Protein AF-A0AA41VDV0-F1 (afdb_monomer)

Radius of gyration: 33.8 Å; Cα contacts (8 Å, |Δi|>4): 1213; chains: 1; bounding box: 78×90×88 Å

Mean predicted aligned error: 12.03 Å

Solvent-accessible surface area (backbone atoms only — not comparable to full-atom values): 34209 Å² total; per-residue (Å²): 82,29,64,46,79,56,91,78,34,40,35,40,33,30,61,43,65,44,91,83,81,66,42,25,29,33,27,35,31,39,17,76,61,88,71,64,50,73,50,80,76,49,69,27,45,82,66,104,55,57,32,36,48,45,37,64,48,78,58,94,96,38,51,35,37,29,43,19,28,38,90,76,36,27,33,45,36,28,33,57,78,45,81,85,50,38,60,43,83,72,43,76,62,41,88,40,40,32,36,44,44,46,76,45,82,55,95,89,28,25,36,39,40,30,23,33,75,43,74,72,80,94,59,62,44,70,43,34,39,46,28,37,22,89,38,93,78,39,78,69,42,77,34,71,58,56,66,53,76,75,93,48,103,80,66,55,44,62,38,54,8,43,56,65,41,78,56,98,92,37,45,34,40,33,25,14,36,34,53,90,44,84,37,45,30,64,45,34,26,41,48,79,40,84,61,72,72,48,78,42,66,45,83,45,86,81,80,76,77,80,58,66,43,30,42,30,27,65,54,27,54,18,25,28,37,39,22,62,47,77,70,82,79,83,48,73,50,74,51,68,52,50,29,42,62,61,95,59,46,70,59,50,29,43,51,54,9,53,50,27,44,53,49,29,53,52,51,52,52,49,51,29,34,46,74,58,85,38,72,78,71,76,79,77,80,80,81,81,86,72,78,93,76,88,88,79,92,81,82,87,85,74,88,58,66,67,54,56,56,49,50,53,51,52,53,50,53,43,53,50,48,56,52,51,35,69,73,38,45,72,90,40,74,70,21,41,52,52,52,50,50,53,50,51,50,36,50,54,32,39,54,47,11,46,30,42,64,70,41,70,86,26,31,64,58,65,60,69,53,94,79,35,81,72,57,26,31,37,36,31,52,47,37,52,95,46,48,68,43,39,41,51,45,43,40,56,51,32,45,23,46,37,44,58,33,37,41,37,38,38,28,45,75,76,80,81,60,80,86,74,50,65,54,56,37,60,72,46,80,46,78,47,98,56,77,49,74,66,60,78,47,54,78,57,89,83,62,82,45,60,40,29,36,33,34,37,44,41,60,47,63,46,35,39,49,52,38,51,42,50,45,54,25,72,77,41,54,91,21,43,20,20,56,43,52,22,20,58,53,68,89,76,53,30,59,35,56,45,74,55,14,59,76,67,51,27,30,52,37,46,41,40,58,42,19,37,34,28,45,64,65,49,16,51,55,57,69,31,77,88,29,46,69,55,52,54,51,21,60,74,67,70,47,54,53,42,57,50,50,43,52,54,40,51,66,69,48,90,68,81,73,41,57,44,69,37,57,65,89,55,77,45,67,47,45,80,81,43,102,69,52,92,58,74,53,53,69,64,43,45,49,52,44,19,54,47,47,48,53,46,33,72,76,70,44,80,63,60,88,55,62,41,61,59,66,73,54,93,84,55,47,39,98

InterPro domains:
  IPR004263 Exostosin-like [PTHR48261] (4-621)
  IPR015338 Glycosyl transferase 64 domain [PF09258] (376-606)
  IPR023296 Glycosyl hydrolase, five-bladed beta-propeller domain superfamily [G3DSA:2.115.10.20] (3-180)
  IPR023296 Glycosyl hydrolase, five-bladed beta-propeller domain superfamily [SSF75005] (6-205)
  IPR029044 Nucleotide-diphospho-sugar transferases [G3DSA:3.90.550.10] (372-617)
  IPR029044 Nucleotide-diphospho-sugar transferases [SSF53448] (375-605)
  IPR056442 Glucosamine inositolphosphorylceramide transferase 1, N-terminal [PF24793] (5-243)

pLDDT: mean 84.36, std 15.24, range [28.27, 98.62]

Foldseek 3Di:
DAWDDDPQKIKDWFWDADPPPRATFIWIWMDNPQPQDTHTDGTQGDDPGHWGQWEWDDDPNWIKIFTQPLVQQFTWIWTDPDPPRYIDTDDGQGNGNWDNWEWDQDPQKIKIKTWDWDDDDPPTAIWIWIWIANDPSDPTHTAPCPRDDAPDPPAAHKGFQEYWDADPNWIKTKIAGPRPHGQQEIWIWTWPDDDSHDTHIDTDDPPDDQQLLALLEQQRGGKRHKYKDDPVPNDIDIDIHHHSDDVCLLVVLLVLLVVLVVVLVVLVLLLCLQVPVDQLCPDPPDDDPDDDDDDDPDDPPDPPPVSVVVVVVSVVVNVVSVVSNVVQPCPDPVNVVVNVVSVVSSVVSNVSSCCSNPNPFAPSDQDDDPNHDAAEEEEEEDEDQLVVLQQVVQQQVLSHNRHAEYEYEYADDDDDDPVSHPHSHHYHYDYDPHRAPLSSLAQDPPGPGQKYWAAYSQKDATNVLVSVQVNVCVVPVLAKGFAFFWAFDDVVTFTGGPVVQVVVQWGLFDQSNGTMHGNCLQNCLCPDPLNVVVRVLCRVLVDCSRVSSSLSQLLPPPDDARYHHFHGPDMGRNVVVPPDDPCPPVVVRRVSNRVSQNVSCVSRNDSNVRIDGFPPDPVSRRD

Structure (mmCIF, N/CA/C/O backbone):
data_AF-A0AA41VDV0-F1
#
_entry.id   AF-A0AA41VDV0-F1
#
loop_
_atom_site.group_PDB
_atom_site.id
_atom_site.type_symbol
_atom_site.label_atom_id
_atom_site.label_alt_id
_atom_site.label_comp_id
_atom_site.label_asym_id
_atom_site.label_entity_id
_atom_site.label_seq_id
_atom_site.pdbx_PDB_ins_code
_atom_site.Cartn_x
_atom_site.Cartn_y
_atom_site.Cartn_z
_atom_site.occupancy
_atom_site.B_iso_or_equiv
_atom_site.auth_seq_id
_atom_site.auth_comp_id
_atom_site.auth_asym_id
_atom_site.auth_atom_id
_atom_site.pdbx_PDB_model_num
ATOM 1 N N . MET A 1 1 ? -14.778 -1.179 14.480 1.00 58.22 1 MET A N 1
ATOM 2 C CA . MET A 1 1 ? -15.019 -2.406 13.691 1.00 58.22 1 MET A CA 1
ATOM 3 C C . MET A 1 1 ? -14.730 -3.578 14.596 1.00 58.22 1 MET A C 1
ATOM 5 O O . MET A 1 1 ? -13.817 -3.454 15.386 1.00 58.22 1 MET A O 1
ATOM 9 N N . LEU A 1 2 ? -15.452 -4.682 14.523 1.00 65.00 2 LEU A N 1
ATOM 10 C CA . LEU A 1 2 ? -15.206 -5.796 15.426 1.00 65.00 2 LEU A CA 1
ATOM 11 C C . LEU A 1 2 ? -15.478 -7.114 14.734 1.00 65.00 2 LEU A C 1
ATOM 13 O O . LEU A 1 2 ? -16.498 -7.259 14.063 1.00 65.00 2 LEU A O 1
ATOM 17 N N . GLU A 1 3 ? -14.580 -8.061 14.931 1.00 67.56 3 GLU A N 1
ATOM 18 C CA . GLU A 1 3 ? -14.690 -9.383 14.364 1.00 67.56 3 GLU A CA 1
ATOM 19 C C . GLU A 1 3 ? -15.423 -10.338 15.313 1.00 67.56 3 GLU A C 1
ATOM 21 O O . GLU A 1 3 ? -15.517 -10.123 16.527 1.00 67.56 3 GLU A O 1
ATOM 26 N N . ILE A 1 4 ? -15.941 -11.427 14.765 1.00 70.81 4 ILE A N 1
ATOM 27 C CA . ILE A 1 4 ? -16.216 -12.671 15.479 1.00 70.81 4 ILE A CA 1
ATOM 28 C C . ILE A 1 4 ? -15.804 -13.813 14.567 1.00 70.81 4 ILE A C 1
ATOM 30 O O . ILE A 1 4 ? -16.247 -13.883 13.418 1.00 70.81 4 ILE A O 1
ATOM 34 N N . LEU A 1 5 ? -15.025 -14.742 15.114 1.00 70.50 5 LEU A N 1
ATOM 35 C CA . LEU A 1 5 ? -14.811 -16.043 14.503 1.00 70.50 5 LEU A CA 1
ATOM 36 C C . LEU A 1 5 ? -15.979 -16.984 14.840 1.00 70.50 5 LEU A C 1
ATOM 38 O O . LEU A 1 5 ? -16.228 -17.299 16.005 1.00 70.50 5 LEU A O 1
ATOM 42 N N . GLN A 1 6 ? -16.688 -17.457 13.815 1.00 72.81 6 GLN A N 1
ATOM 43 C CA . GLN A 1 6 ? -17.609 -18.589 13.929 1.00 72.81 6 GLN A CA 1
ATOM 44 C C . GLN A 1 6 ? -17.156 -19.720 13.010 1.00 72.81 6 GLN A C 1
ATOM 46 O O . GLN A 1 6 ? -17.267 -19.636 11.784 1.00 72.81 6 GLN A O 1
ATOM 51 N N . GLY A 1 7 ? -16.637 -20.796 13.604 1.00 77.06 7 GLY A N 1
ATOM 52 C CA . GLY A 1 7 ? -15.986 -21.860 12.845 1.00 77.06 7 GLY A CA 1
ATOM 53 C C . GLY A 1 7 ? -14.775 -21.308 12.089 1.00 77.06 7 GLY A C 1
ATOM 54 O O . GLY A 1 7 ? -13.860 -20.783 12.710 1.00 77.06 7 GLY A O 1
ATOM 55 N N . ASN A 1 8 ? -14.801 -21.389 10.755 1.00 81.12 8 ASN A N 1
ATOM 56 C CA . ASN A 1 8 ? -13.746 -20.860 9.877 1.00 81.12 8 ASN A CA 1
ATOM 57 C C . ASN A 1 8 ? -14.133 -19.539 9.179 1.00 81.12 8 ASN A C 1
ATOM 59 O O . ASN A 1 8 ? -13.432 -19.113 8.264 1.00 81.12 8 ASN A O 1
ATOM 63 N N . ILE A 1 9 ? -15.259 -18.921 9.557 1.00 89.31 9 ILE A N 1
ATOM 64 C CA . ILE A 1 9 ? -15.754 -17.681 8.947 1.00 89.31 9 ILE A CA 1
ATOM 65 C C . ILE A 1 9 ? -15.537 -16.525 9.920 1.00 89.31 9 ILE A C 1
ATOM 67 O O . ILE A 1 9 ? -15.918 -16.607 11.090 1.00 89.31 9 ILE A O 1
ATOM 71 N N . LEU A 1 10 ? -14.956 -15.442 9.415 1.00 90.56 10 LEU A N 1
ATOM 72 C CA . LEU A 1 10 ? -14.826 -14.180 10.133 1.00 90.56 10 LEU A CA 1
ATOM 73 C C . LEU A 1 10 ? -16.004 -13.282 9.771 1.00 90.56 10 LEU A C 1
ATOM 75 O O . LEU A 1 10 ? -16.300 -13.104 8.592 1.00 90.56 10 LEU A O 1
ATOM 79 N N . TYR A 1 11 ? -16.655 -12.696 10.768 1.00 93.44 11 TYR A N 1
ATOM 80 C CA . TYR A 1 11 ? -17.684 -11.675 10.579 1.00 93.44 11 TYR A CA 1
ATOM 81 C C . TYR A 1 11 ? -17.195 -10.356 11.147 1.00 93.44 11 TYR A C 1
ATOM 83 O O . TYR A 1 11 ? -16.886 -10.310 12.330 1.00 93.44 11 TYR A O 1
ATOM 91 N N . MET A 1 12 ? -17.168 -9.294 10.347 1.00 93.81 12 MET A N 1
ATOM 92 C CA . MET A 1 12 ? -16.776 -7.955 10.776 1.00 93.81 12 MET A CA 1
ATOM 93 C C . MET A 1 12 ? -17.999 -7.050 10.853 1.00 93.81 12 MET A C 1
ATOM 95 O O . MET A 1 12 ? -18.610 -6.741 9.832 1.00 93.81 12 MET A O 1
ATOM 99 N N . PHE A 1 13 ? -18.321 -6.589 12.057 1.00 95.06 13 PHE A N 1
ATOM 100 C CA . PHE A 1 13 ? -19.330 -5.568 12.307 1.00 95.06 13 PHE A CA 1
ATOM 101 C C . PHE A 1 13 ? -18.679 -4.191 12.341 1.00 95.06 13 PHE A C 1
ATOM 103 O O . PHE A 1 13 ? -17.674 -3.977 13.024 1.00 95.06 13 PHE A O 1
ATOM 110 N N . TYR A 1 14 ? -19.240 -3.227 11.629 1.00 94.31 14 TYR A N 1
ATOM 111 C CA . TYR A 1 14 ? -18.652 -1.897 11.534 1.00 94.31 14 TYR A CA 1
ATOM 112 C C . TYR A 1 14 ? -19.716 -0.816 11.357 1.00 94.31 14 TYR A C 1
ATOM 114 O O . TYR A 1 14 ? -20.833 -1.084 10.925 1.00 94.31 14 TYR A O 1
ATOM 122 N N . GLU A 1 15 ? -19.366 0.412 11.737 1.00 93.38 15 GLU A N 1
ATOM 123 C CA . GLU A 1 15 ? -20.221 1.575 11.513 1.00 93.38 15 GLU A CA 1
ATOM 124 C C . GLU A 1 15 ? -20.212 1.925 10.025 1.00 93.38 15 GLU A C 1
ATOM 126 O O . GLU A 1 15 ? -19.152 2.136 9.433 1.00 93.38 15 GLU A O 1
ATOM 131 N N . THR A 1 16 ? -21.394 2.021 9.431 1.00 91.81 16 THR A N 1
ATOM 132 C CA . THR A 1 16 ? -21.589 2.623 8.117 1.00 91.81 16 THR A CA 1
ATOM 133 C C . THR A 1 16 ? -22.379 3.909 8.276 1.00 91.81 16 THR A C 1
ATOM 135 O O . THR A 1 16 ? -23.365 3.951 9.006 1.00 91.81 16 THR A O 1
ATOM 138 N N . LYS A 1 17 ? -21.941 4.977 7.610 1.00 88.38 17 LYS A N 1
ATOM 139 C CA . LYS A 1 17 ? -22.547 6.299 7.753 1.00 88.38 17 LYS A CA 1
ATOM 140 C C . LYS A 1 17 ? -23.283 6.699 6.486 1.00 88.38 17 LYS A C 1
ATOM 142 O O . LYS A 1 17 ? -22.690 6.768 5.409 1.00 88.38 17 LYS A O 1
ATOM 147 N N . ASN A 1 18 ? -24.559 7.037 6.621 1.00 85.62 18 ASN A N 1
ATOM 148 C CA . ASN A 1 18 ? -25.343 7.576 5.522 1.00 85.62 18 ASN A CA 1
ATOM 149 C C . ASN A 1 18 ? -24.790 8.952 5.106 1.00 85.62 18 ASN A C 1
ATOM 151 O O . ASN A 1 18 ? -24.657 9.860 5.928 1.00 85.62 18 ASN A O 1
ATOM 155 N N . SER A 1 19 ? -24.474 9.126 3.821 1.00 78.62 19 SER A N 1
ATOM 156 C CA . SER A 1 19 ? -23.853 10.357 3.310 1.00 78.62 19 SER A CA 1
ATOM 157 C C . SER A 1 19 ? -24.776 11.581 3.340 1.00 78.62 19 SER A C 1
ATOM 159 O O . SER A 1 19 ? -24.283 12.708 3.306 1.00 78.62 19 SER A O 1
ATOM 161 N N . ILE A 1 20 ? -26.095 11.373 3.410 1.00 80.25 20 ILE A N 1
ATOM 162 C CA . ILE A 1 20 ? -27.112 12.429 3.412 1.00 80.25 20 ILE A CA 1
ATOM 163 C C . ILE A 1 20 ? -27.518 12.770 4.846 1.00 80.25 20 ILE A C 1
ATOM 165 O O . ILE A 1 20 ? -27.454 13.930 5.244 1.00 80.25 20 ILE A O 1
ATOM 169 N N . THR A 1 21 ? -27.941 11.772 5.628 1.00 84.94 21 THR A N 1
ATOM 170 C CA . THR A 1 21 ? -28.454 12.003 6.990 1.00 84.94 21 THR A CA 1
ATOM 171 C C . THR A 1 21 ? -27.346 12.116 8.032 1.00 84.94 21 THR A C 1
ATOM 173 O O . THR A 1 21 ? -27.594 12.619 9.124 1.00 84.94 21 THR A O 1
ATOM 176 N N . LEU A 1 22 ? -26.127 11.662 7.709 1.00 85.12 22 LEU A N 1
ATOM 177 C CA . LEU A 1 22 ? -24.999 11.533 8.637 1.00 85.12 22 LEU A CA 1
ATOM 178 C C . LEU A 1 22 ? -25.280 10.607 9.834 1.00 85.12 22 LEU A C 1
ATOM 180 O O . LEU A 1 22 ? -24.505 10.604 10.793 1.00 85.12 22 LEU A O 1
ATOM 184 N N . GLN A 1 23 ? -26.346 9.809 9.779 1.00 88.50 23 GLN A N 1
ATOM 185 C CA . GLN A 1 23 ? -26.611 8.761 10.758 1.00 88.50 23 GLN A CA 1
ATOM 186 C C . GLN A 1 23 ? -25.665 7.577 10.527 1.00 88.50 23 GLN A C 1
ATOM 188 O O . GLN A 1 23 ? -25.322 7.275 9.383 1.00 88.50 23 GLN A O 1
ATOM 193 N N . GLY A 1 24 ? -25.213 6.970 11.622 1.00 92.50 24 GLY A N 1
ATOM 194 C CA . GLY A 1 24 ? -24.400 5.760 11.626 1.00 92.50 24 GLY A CA 1
ATOM 195 C C . GLY A 1 24 ? -25.275 4.567 11.979 1.00 92.50 24 GLY A C 1
ATOM 196 O O . GLY A 1 24 ? -26.033 4.652 12.944 1.00 92.50 24 GLY A O 1
ATOM 197 N N . ASP A 1 25 ? -25.148 3.495 11.208 1.00 95.25 25 ASP A N 1
ATOM 198 C CA . ASP A 1 25 ? -25.825 2.215 11.406 1.00 95.25 25 ASP A CA 1
ATOM 199 C C . ASP A 1 25 ? -24.763 1.104 11.486 1.00 95.25 25 ASP A C 1
ATOM 201 O O . ASP A 1 25 ? -23.611 1.300 11.082 1.00 95.25 25 ASP A O 1
ATOM 205 N N . ILE A 1 26 ? -25.112 -0.081 11.995 1.00 96.50 26 ILE A N 1
ATOM 206 C CA . ILE A 1 26 ? -24.156 -1.196 12.086 1.00 96.50 26 ILE A CA 1
ATOM 207 C C . ILE A 1 26 ? -24.323 -2.117 10.880 1.00 96.50 26 ILE A C 1
ATOM 209 O O . ILE A 1 26 ? -25.336 -2.802 10.750 1.00 96.50 26 ILE A O 1
ATOM 213 N N . ALA A 1 27 ? -23.308 -2.172 10.022 1.00 96.25 27 ALA A N 1
ATOM 214 C CA . ALA A 1 27 ? -23.208 -3.107 8.906 1.00 96.25 27 ALA A CA 1
ATOM 215 C C . ALA A 1 27 ? -22.369 -4.338 9.268 1.00 96.25 27 ALA A C 1
ATOM 217 O O . ALA A 1 27 ? -21.628 -4.332 10.256 1.00 96.25 27 ALA A O 1
ATOM 218 N N . VAL A 1 28 ? -22.479 -5.392 8.456 1.00 96.50 28 VAL A N 1
ATOM 219 C CA . VAL A 1 28 ? -21.678 -6.611 8.600 1.00 96.50 28 VAL A CA 1
ATOM 220 C C . VAL A 1 28 ? -21.136 -7.122 7.265 1.00 96.50 28 VAL A C 1
ATOM 222 O O . VAL A 1 28 ? -21.854 -7.199 6.265 1.00 96.50 28 VAL A O 1
ATOM 225 N N . ALA A 1 29 ? -19.865 -7.519 7.284 1.00 94.81 29 ALA A N 1
ATOM 226 C CA . ALA A 1 29 ? -19.186 -8.240 6.214 1.00 94.81 29 ALA A CA 1
ATOM 227 C C . ALA A 1 29 ? -18.704 -9.607 6.714 1.00 94.81 29 ALA A C 1
ATOM 229 O O . ALA A 1 29 ? -18.475 -9.781 7.911 1.00 94.81 29 ALA A O 1
ATOM 230 N N . LYS A 1 30 ? -18.509 -10.570 5.810 1.00 94.19 30 LYS A N 1
ATOM 231 C CA . LYS A 1 30 ? -17.893 -11.867 6.134 1.00 94.19 30 LYS A CA 1
ATOM 232 C C . LYS A 1 30 ? -16.649 -12.138 5.293 1.00 94.19 30 LYS A C 1
ATOM 234 O O . LYS A 1 30 ? -16.592 -11.739 4.133 1.00 94.19 30 LYS A O 1
ATOM 239 N N . SER A 1 31 ? -15.703 -12.882 5.850 1.00 90.81 31 SER A N 1
ATOM 240 C CA . SER A 1 31 ? -14.528 -13.405 5.156 1.00 90.81 31 SER A CA 1
ATOM 241 C C . SER A 1 31 ? -14.402 -14.911 5.384 1.00 90.81 31 SER A C 1
ATOM 243 O O . SER A 1 31 ? -14.602 -15.406 6.495 1.00 90.81 31 SER A O 1
ATOM 245 N N . ILE A 1 32 ? -14.072 -15.640 4.316 1.00 90.38 32 ILE A N 1
ATOM 246 C CA . ILE A 1 32 ? -13.879 -17.102 4.315 1.00 90.38 32 ILE A CA 1
ATOM 247 C C . ILE A 1 32 ? -12.421 -17.510 4.054 1.00 90.38 32 ILE A C 1
ATOM 249 O O . ILE A 1 32 ? -12.110 -18.695 3.974 1.00 90.38 32 ILE A O 1
ATOM 253 N N . ASP A 1 33 ? -11.524 -16.535 3.900 1.00 85.62 33 ASP A N 1
ATOM 254 C CA . ASP A 1 33 ? -10.129 -16.710 3.488 1.00 85.62 33 ASP A CA 1
ATOM 255 C C . ASP A 1 33 ? -9.153 -16.039 4.469 1.00 85.62 33 ASP A C 1
ATOM 257 O O . ASP A 1 33 ? -8.139 -15.469 4.073 1.00 85.62 33 ASP A O 1
ATOM 261 N N . LYS A 1 34 ? -9.458 -16.135 5.772 1.00 80.31 34 LYS A N 1
ATOM 262 C CA . LYS A 1 34 ? -8.672 -15.550 6.874 1.00 80.31 34 LYS A CA 1
ATOM 263 C C . LYS A 1 34 ? -8.497 -14.022 6.765 1.00 80.31 34 LYS A C 1
ATOM 265 O O . LYS A 1 34 ? -7.438 -13.494 7.095 1.00 80.31 34 LYS A O 1
ATOM 270 N N . GLY A 1 35 ? -9.530 -13.311 6.313 1.00 81.50 35 GLY A N 1
ATOM 271 C CA . GLY A 1 35 ? -9.565 -11.846 6.292 1.00 81.50 35 GLY A CA 1
ATOM 272 C C . GLY A 1 35 ? -8.946 -11.215 5.044 1.00 81.50 35 GLY A C 1
ATOM 273 O O . GLY A 1 35 ? -8.751 -10.000 5.022 1.00 81.50 35 GLY A O 1
ATOM 274 N N . VAL A 1 36 ? -8.635 -12.011 4.011 1.00 81.19 36 VAL A N 1
ATOM 275 C CA . VAL A 1 36 ? -8.032 -11.514 2.764 1.00 81.19 36 VAL A CA 1
ATOM 276 C C . VAL A 1 36 ? -9.080 -10.846 1.871 1.00 81.19 36 VAL A C 1
ATOM 278 O O . VAL A 1 36 ? -8.798 -9.800 1.289 1.00 81.19 36 VAL A O 1
ATOM 281 N N . THR A 1 37 ? -10.284 -11.412 1.776 1.00 85.50 37 THR A N 1
ATOM 282 C CA . THR A 1 37 ? -11.421 -10.839 1.046 1.00 85.50 37 THR A CA 1
ATOM 283 C C . THR A 1 37 ? -12.672 -10.780 1.919 1.00 85.50 37 THR A C 1
ATOM 285 O O . THR A 1 37 ? -12.863 -11.602 2.817 1.00 85.50 37 THR A O 1
ATOM 288 N N . TRP A 1 38 ? -13.523 -9.782 1.657 1.00 88.44 38 TRP A N 1
ATOM 289 C CA . TRP A 1 38 ? -14.703 -9.471 2.465 1.00 88.44 38 TRP A CA 1
ATOM 290 C C . TRP A 1 38 ? -15.951 -9.312 1.593 1.00 88.44 38 TRP A C 1
ATOM 292 O O . TRP A 1 38 ? -16.007 -8.451 0.717 1.00 88.44 38 TRP A O 1
ATOM 302 N N . GLU A 1 39 ? -16.973 -10.124 1.857 1.00 93.56 39 GLU A N 1
ATOM 303 C CA . GLU A 1 39 ? -18.298 -10.034 1.241 1.00 93.56 39 GLU A CA 1
ATOM 304 C C . GLU A 1 39 ? -19.232 -9.225 2.145 1.00 93.56 39 GLU A C 1
ATOM 306 O O . GLU A 1 39 ? -19.463 -9.589 3.300 1.00 93.56 39 GLU A O 1
ATOM 311 N N . GLN A 1 40 ? -19.789 -8.139 1.613 1.00 93.94 40 GLN A N 1
ATOM 312 C CA . GLN A 1 40 ? -20.750 -7.298 2.322 1.00 93.94 40 GLN A CA 1
ATOM 313 C C . GLN A 1 40 ? -22.126 -7.962 2.389 1.00 93.94 40 GLN A C 1
ATOM 315 O O . GLN A 1 40 ? -22.692 -8.300 1.352 1.00 93.94 40 GLN A O 1
ATOM 320 N N . LEU A 1 41 ? -22.680 -8.120 3.595 1.00 95.56 41 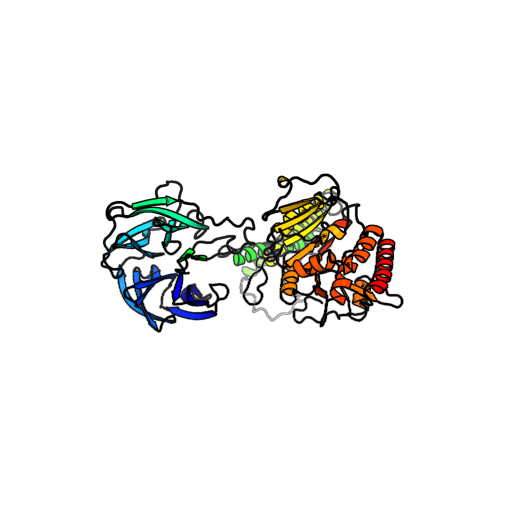LEU A N 1
ATOM 321 C CA . LEU A 1 41 ? -23.962 -8.810 3.801 1.00 95.56 41 LEU A CA 1
ATOM 322 C C . LEU A 1 41 ? -25.144 -7.851 3.987 1.00 95.56 41 LEU A C 1
ATOM 324 O O . LEU A 1 41 ? -26.274 -8.218 3.671 1.00 95.56 41 LEU A O 1
ATOM 328 N N . GLY A 1 42 ? -24.900 -6.637 4.489 1.00 94.88 42 GLY A N 1
ATOM 329 C CA . GLY A 1 42 ? -25.926 -5.609 4.688 1.00 94.88 42 GLY A CA 1
ATOM 330 C C . GLY A 1 42 ? -25.895 -4.970 6.076 1.00 94.88 42 GLY A C 1
ATOM 331 O O . GLY A 1 42 ? -24.892 -5.042 6.787 1.00 94.88 42 GLY A O 1
ATOM 332 N N . ILE A 1 43 ? -27.003 -4.323 6.446 1.00 95.94 43 ILE A N 1
ATOM 333 C CA . ILE A 1 43 ? -27.191 -3.690 7.758 1.00 95.94 43 ILE A CA 1
ATOM 334 C C . ILE A 1 43 ? -27.648 -4.745 8.768 1.00 95.94 43 ILE A C 1
ATOM 336 O O . ILE A 1 43 ? -28.657 -5.413 8.553 1.00 95.94 43 ILE A O 1
ATOM 340 N N . ALA A 1 44 ? -26.894 -4.895 9.854 1.00 96.44 44 ALA A N 1
ATOM 341 C CA . ALA A 1 44 ? -27.199 -5.789 10.966 1.00 96.44 44 ALA A CA 1
ATOM 342 C C . ALA A 1 44 ? -28.066 -5.112 12.039 1.00 96.44 44 ALA A C 1
ATOM 344 O O . ALA A 1 44 ? -28.886 -5.771 12.675 1.00 96.44 44 ALA A O 1
ATOM 345 N N . LEU A 1 45 ? -27.889 -3.806 12.258 1.00 95.88 45 LEU A N 1
ATOM 346 C CA . LEU A 1 45 ? -28.687 -3.041 13.213 1.00 95.88 45 LEU A CA 1
ATOM 347 C C . LEU A 1 45 ? -28.911 -1.618 12.696 1.00 95.88 45 LEU A C 1
ATOM 349 O O . LEU A 1 45 ? -27.950 -0.903 12.408 1.00 95.88 45 LEU A O 1
ATOM 353 N N . ASP A 1 46 ? -30.184 -1.241 12.614 1.00 94.38 46 ASP A N 1
ATOM 354 C CA . ASP A 1 46 ? -30.682 0.076 12.218 1.00 94.38 46 ASP A CA 1
ATOM 355 C C . ASP A 1 46 ? -31.663 0.561 13.289 1.00 94.38 46 ASP A C 1
ATOM 357 O O . ASP A 1 46 ? -32.558 -0.172 13.716 1.00 94.38 46 ASP A O 1
ATOM 361 N N . GLU A 1 47 ? -31.472 1.789 13.749 1.00 93.75 47 GLU A N 1
ATOM 362 C CA . GLU A 1 47 ? -32.252 2.423 14.802 1.00 93.75 47 GLU A CA 1
ATOM 363 C C . GLU A 1 47 ? -32.512 3.887 14.423 1.00 93.75 47 GLU A C 1
ATOM 365 O O . GLU A 1 47 ? -31.791 4.490 13.639 1.00 93.75 47 GLU A O 1
ATOM 370 N N . GLY A 1 48 ? -33.519 4.532 15.019 1.00 91.38 48 GLY A N 1
ATOM 371 C CA . GLY A 1 48 ? -33.824 5.948 14.736 1.00 91.38 48 GLY A CA 1
ATOM 372 C C . GLY A 1 48 ? -32.826 6.958 15.335 1.00 91.38 48 GLY A C 1
ATOM 373 O O . GLY A 1 48 ? -33.244 8.037 15.757 1.00 91.38 48 GLY A O 1
ATOM 374 N N . TYR A 1 49 ? -31.571 6.568 15.548 1.00 91.25 49 TYR A N 1
ATOM 375 C CA . TYR A 1 49 ? -30.500 7.343 16.178 1.00 91.25 49 TYR A CA 1
ATOM 376 C C . TYR A 1 49 ? -29.134 6.755 15.805 1.00 91.25 49 TYR A C 1
ATOM 378 O O . TYR A 1 49 ? -29.047 5.615 15.368 1.00 91.25 49 TYR A O 1
ATOM 386 N N . HIS A 1 50 ? -28.067 7.532 15.996 1.00 93.00 50 HIS A N 1
ATOM 387 C CA . HIS A 1 50 ? -26.713 7.140 15.610 1.00 93.00 50 HIS A CA 1
ATOM 388 C C . HIS A 1 50 ? -26.197 5.947 16.434 1.00 93.00 50 HIS A C 1
ATOM 390 O O . HIS A 1 50 ? -26.256 5.956 17.668 1.00 93.00 50 HIS A O 1
ATOM 396 N N . LEU A 1 51 ? -25.667 4.948 15.730 1.00 93.38 51 LEU A N 1
ATOM 397 C CA . LEU A 1 51 ? -25.002 3.765 16.257 1.00 93.38 51 LEU A CA 1
ATOM 398 C C . LEU A 1 51 ? -23.547 3.746 15.788 1.00 93.38 51 LEU A C 1
ATOM 400 O O . LEU A 1 51 ? -23.259 3.967 14.614 1.00 93.38 51 LEU A O 1
ATOM 404 N N . SER A 1 52 ? -22.630 3.419 16.693 1.00 91.94 52 SER A N 1
ATOM 405 C CA . SER A 1 52 ? -21.212 3.240 16.366 1.00 91.94 52 SER A CA 1
ATOM 406 C C . SER A 1 52 ? -20.570 2.175 17.255 1.00 91.94 52 SER A C 1
ATOM 408 O O . SER A 1 52 ? -21.234 1.575 18.099 1.00 91.94 52 SER A O 1
ATOM 410 N N . HIS A 1 53 ? -19.282 1.887 17.038 1.00 92.00 53 HIS A N 1
ATOM 411 C CA . HIS A 1 53 ? -18.465 1.005 17.888 1.00 92.00 53 HIS A CA 1
ATOM 412 C C . HIS A 1 53 ? -19.185 -0.291 18.351 1.00 92.00 53 HIS A C 1
ATOM 414 O O . HIS A 1 53 ? -19.413 -0.485 19.550 1.00 92.00 53 HIS A O 1
ATOM 420 N N . PRO A 1 54 ? -19.568 -1.193 17.424 1.00 93.94 54 PRO A N 1
ATOM 421 C CA . PRO A 1 54 ? -20.241 -2.432 17.798 1.00 93.94 54 PRO A CA 1
ATOM 422 C C . PRO A 1 54 ? -19.299 -3.334 18.608 1.00 93.94 54 PRO A C 1
ATOM 424 O O . PRO A 1 54 ? -18.195 -3.635 18.158 1.00 93.94 54 PRO A O 1
ATOM 427 N N . TYR A 1 55 ? -19.739 -3.787 19.786 1.00 93.31 55 TYR A N 1
ATOM 428 C CA . TYR A 1 55 ? -19.034 -4.777 20.605 1.00 93.31 55 TYR A CA 1
ATOM 429 C C . TYR A 1 55 ? -19.846 -6.070 20.731 1.00 93.31 55 TYR A C 1
ATOM 431 O O . TYR A 1 55 ? -20.799 -6.150 21.500 1.00 93.31 55 TYR A O 1
ATOM 439 N N . VAL A 1 56 ? -19.463 -7.090 19.975 1.00 93.38 56 VAL A N 1
ATOM 440 C CA . VAL A 1 56 ? -20.112 -8.390 19.875 1.00 93.38 56 VAL A CA 1
ATOM 441 C C . VAL A 1 56 ? -19.327 -9.430 20.675 1.00 93.38 56 VAL A C 1
ATOM 443 O O . VAL A 1 56 ? -18.096 -9.493 20.610 1.00 93.38 56 VAL A O 1
ATOM 446 N N . PHE A 1 57 ? -20.015 -10.248 21.460 1.00 91.38 57 PHE A N 1
ATOM 447 C CA . PHE A 1 57 ? -19.398 -11.282 22.288 1.00 91.38 57 PHE A CA 1
ATOM 448 C C . PHE A 1 57 ? -20.343 -12.468 22.484 1.00 91.38 57 PHE A C 1
ATOM 450 O O . PHE A 1 57 ? -21.561 -12.338 22.359 1.00 91.38 57 PHE A O 1
ATOM 457 N N . ASN A 1 58 ? -19.763 -13.627 22.793 1.00 90.56 58 ASN A N 1
ATOM 458 C CA . ASN A 1 58 ? -20.510 -14.825 23.153 1.00 90.56 58 ASN A CA 1
ATOM 459 C C . ASN A 1 58 ? -20.661 -14.911 24.679 1.00 90.56 58 ASN A C 1
ATOM 461 O O . ASN A 1 58 ? -19.701 -14.672 25.418 1.00 90.56 58 ASN A O 1
ATOM 465 N N . TYR A 1 59 ? -21.860 -15.248 25.144 1.00 91.62 59 TYR A N 1
ATOM 466 C CA . TYR A 1 59 ? -22.131 -15.587 26.534 1.00 91.62 59 TYR A CA 1
ATOM 467 C C . TYR A 1 59 ? -23.203 -16.679 26.599 1.00 91.62 59 TYR A C 1
ATOM 469 O O . TYR A 1 59 ? -24.302 -16.484 26.090 1.00 91.62 59 TYR A O 1
ATOM 477 N N . ASN A 1 60 ? -22.889 -17.806 27.249 1.00 91.12 60 ASN A N 1
ATOM 478 C CA . ASN A 1 60 ? -23.766 -18.982 27.356 1.00 91.12 60 ASN A CA 1
ATOM 479 C C . ASN A 1 60 ? -24.312 -19.459 25.994 1.00 91.12 60 ASN A C 1
ATOM 481 O O . ASN A 1 60 ? -25.514 -19.658 25.853 1.00 91.12 60 ASN A O 1
ATOM 485 N N . ASP A 1 61 ? -23.433 -19.594 24.994 1.00 89.12 61 ASP A N 1
ATOM 486 C CA . ASP A 1 61 ? -23.760 -20.018 23.621 1.00 89.12 61 ASP A CA 1
ATOM 487 C C . ASP A 1 61 ? -24.686 -19.067 22.842 1.00 89.12 61 ASP A C 1
ATOM 489 O O . ASP A 1 61 ? -25.104 -19.362 21.723 1.00 89.12 61 ASP A O 1
ATOM 493 N N . GLU A 1 62 ? -24.947 -17.877 23.383 1.00 93.00 62 GLU A N 1
ATOM 494 C CA . GLU A 1 62 ? -25.723 -16.829 22.733 1.00 93.00 62 GLU A CA 1
ATOM 495 C C . GLU A 1 62 ? -24.837 -15.635 22.368 1.00 93.00 62 GLU A C 1
ATOM 497 O O . GLU A 1 62 ? -23.867 -15.303 23.056 1.00 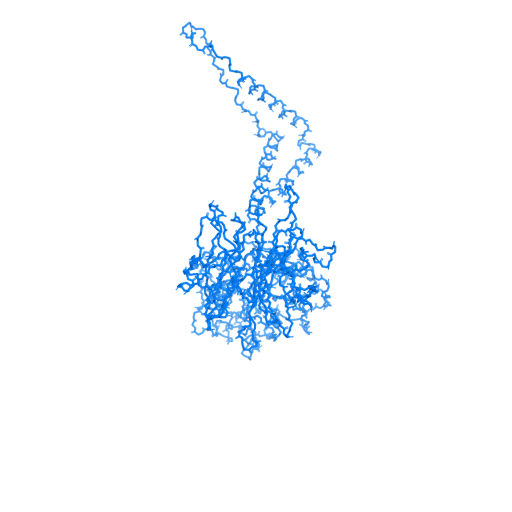93.00 62 GLU A O 1
ATOM 502 N N . LEU A 1 63 ? -25.174 -14.975 21.259 1.00 94.31 63 LEU A N 1
ATOM 503 C CA . LEU A 1 63 ? -24.439 -13.818 20.759 1.00 94.31 63 LEU A CA 1
ATOM 504 C C . LEU A 1 63 ? -25.136 -12.529 21.158 1.00 94.31 63 LEU A C 1
ATOM 506 O O . LEU A 1 63 ? -26.327 -12.335 20.900 1.00 94.31 63 LEU A O 1
ATOM 510 N N . TYR A 1 64 ? -24.342 -11.626 21.714 1.00 95.25 64 TYR A N 1
ATOM 511 C CA . TYR A 1 64 ? -24.784 -10.320 22.162 1.00 95.25 64 TYR A CA 1
ATOM 512 C C . TYR A 1 64 ? -23.972 -9.215 21.502 1.00 95.25 64 TYR A C 1
ATOM 514 O O . TYR A 1 64 ? -22.787 -9.403 21.245 1.00 95.25 64 TYR A O 1
ATOM 522 N N . MET A 1 65 ? -24.594 -8.060 21.269 1.00 95.31 65 MET A N 1
ATOM 523 C CA . MET A 1 65 ? -23.964 -6.851 20.743 1.00 95.31 65 MET A CA 1
ATOM 524 C C . MET A 1 65 ? -24.248 -5.655 21.659 1.00 95.31 65 MET A C 1
ATOM 526 O O . MET A 1 65 ? -25.386 -5.423 22.066 1.00 95.31 65 MET A O 1
ATOM 530 N N . ILE A 1 66 ? -23.211 -4.873 21.950 1.00 94.56 66 ILE A N 1
ATOM 531 C CA . ILE A 1 66 ? -23.273 -3.584 22.641 1.00 94.56 66 ILE A CA 1
ATOM 532 C C . ILE A 1 66 ? -22.726 -2.526 21.679 1.00 94.56 66 ILE A C 1
ATOM 534 O O . ILE A 1 66 ? -21.508 -2.369 21.583 1.00 94.56 66 ILE A O 1
ATOM 538 N N . PRO A 1 67 ? -23.587 -1.832 20.922 1.00 94.19 67 PRO A N 1
ATOM 539 C CA . PRO A 1 67 ? -23.172 -0.656 20.176 1.00 94.19 67 PRO A CA 1
ATOM 540 C C . PRO A 1 67 ? -23.023 0.550 21.114 1.00 94.19 67 PRO A C 1
ATOM 542 O O . PRO A 1 67 ? -23.596 0.601 22.207 1.00 94.19 67 PRO A O 1
ATOM 545 N N . GLU A 1 68 ? -22.276 1.555 20.676 1.00 92.75 68 GLU A N 1
ATOM 546 C CA . GLU A 1 68 ? -22.336 2.883 21.268 1.00 92.75 68 GLU A CA 1
ATOM 547 C C . GLU A 1 68 ? -23.686 3.534 20.938 1.00 92.75 68 GLU A C 1
ATOM 549 O O . GLU A 1 68 ? -24.037 3.738 19.779 1.00 92.75 68 GLU A O 1
ATOM 554 N N . THR A 1 69 ? -24.428 3.877 21.992 1.00 91.62 69 THR A N 1
ATOM 555 C CA . THR A 1 69 ? -25.737 4.549 21.936 1.00 91.62 69 THR A CA 1
ATOM 556 C C . THR A 1 69 ? -25.735 5.821 22.788 1.00 91.62 69 THR A C 1
ATOM 558 O O . THR A 1 69 ? -26.722 6.156 23.448 1.00 91.62 69 THR A O 1
ATOM 561 N N . SER A 1 70 ? -24.595 6.521 22.816 1.00 86.81 70 SER A N 1
ATOM 562 C CA . SER A 1 70 ? -24.336 7.666 23.699 1.00 86.81 70 SER A CA 1
ATOM 563 C C . SER A 1 70 ? -25.347 8.809 23.505 1.00 86.81 70 SER A C 1
ATOM 565 O O . SER A 1 70 ? -25.785 9.399 24.496 1.00 86.81 70 SER A O 1
ATOM 567 N N . ASP A 1 71 ? -25.833 9.024 22.278 1.00 86.12 71 ASP A N 1
ATOM 568 C CA . ASP A 1 71 ? -26.895 9.986 21.933 1.00 86.12 71 ASP A CA 1
ATOM 569 C C . ASP A 1 71 ? -28.231 9.726 22.650 1.00 86.12 71 ASP A C 1
ATOM 571 O O . ASP A 1 71 ? -29.008 10.652 22.892 1.00 86.12 71 ASP A O 1
ATOM 575 N N . ARG A 1 72 ? -28.509 8.471 23.030 1.00 90.25 72 ARG A N 1
ATOM 576 C CA . ARG A 1 72 ? -29.704 8.094 23.804 1.00 90.25 72 ARG A CA 1
ATOM 577 C C . ARG A 1 72 ? -29.510 8.191 25.313 1.00 90.25 72 ARG A C 1
ATOM 579 O O . ARG A 1 72 ? -30.487 8.089 26.049 1.00 90.25 72 ARG A O 1
ATOM 586 N N . GLY A 1 73 ? -28.280 8.376 25.786 1.00 91.00 73 GLY A N 1
ATOM 587 C CA . GLY A 1 73 ? -27.976 8.398 27.216 1.00 91.00 73 GLY A CA 1
ATOM 588 C C . GLY A 1 73 ? -28.050 7.031 27.904 1.00 91.00 73 GLY A C 1
ATOM 589 O O . GLY A 1 73 ? -28.104 6.968 29.132 1.00 91.00 73 GLY A O 1
ATOM 590 N N . GLU A 1 74 ? -28.043 5.943 27.136 1.00 94.25 74 GLU A N 1
ATOM 591 C CA . GLU A 1 74 ? -28.186 4.568 27.616 1.00 94.25 74 GLU A CA 1
ATOM 592 C C . GLU A 1 74 ? -27.085 3.677 27.035 1.00 94.25 74 GLU A C 1
ATOM 594 O O . GLU A 1 74 ? -26.571 3.955 25.954 1.00 94.25 74 GLU A O 1
ATOM 599 N N . LEU A 1 75 ? -26.767 2.584 27.732 1.00 93.88 75 LEU A N 1
ATOM 600 C CA . LEU A 1 75 ? -25.975 1.470 27.221 1.00 93.88 75 LEU A CA 1
ATOM 601 C C . LEU A 1 75 ? -26.905 0.274 27.006 1.00 93.88 75 LEU A C 1
ATOM 603 O O . LEU A 1 75 ? -27.475 -0.265 27.964 1.00 93.88 75 LEU A O 1
ATOM 607 N N . ARG A 1 76 ? -27.080 -0.108 25.741 1.00 95.31 76 ARG A N 1
ATOM 608 C CA . ARG A 1 76 ? -28.053 -1.114 25.303 1.00 95.31 76 ARG A CA 1
ATOM 609 C C . ARG A 1 76 ? -27.364 -2.409 24.890 1.00 95.31 76 ARG A C 1
ATOM 611 O O . ARG A 1 76 ? -26.305 -2.386 24.273 1.00 95.31 76 ARG A O 1
ATOM 618 N N . LEU A 1 77 ? -27.988 -3.526 25.245 1.00 95.50 77 LEU A N 1
ATOM 619 C CA . LEU A 1 77 ? -27.566 -4.873 24.897 1.00 95.50 77 LEU A CA 1
ATOM 620 C C . LEU A 1 77 ? -28.582 -5.476 23.929 1.00 95.50 77 LEU A C 1
ATOM 622 O O . LEU A 1 77 ? -29.765 -5.589 24.257 1.00 95.50 77 LEU A O 1
ATOM 626 N N . TYR A 1 78 ? -28.102 -5.889 22.765 1.00 96.75 78 TYR A N 1
ATOM 627 C CA . TYR A 1 78 ? -28.874 -6.579 21.742 1.00 96.75 78 TYR A CA 1
ATOM 628 C C . TYR A 1 78 ? -28.480 -8.049 21.702 1.00 96.75 78 TYR A C 1
ATOM 630 O O . TYR A 1 78 ? -27.321 -8.386 21.939 1.00 96.75 78 TYR A O 1
ATOM 638 N N . LYS A 1 79 ? -29.433 -8.916 21.380 1.00 96.75 79 LYS A N 1
ATOM 639 C CA . LYS A 1 79 ? -29.242 -10.358 21.221 1.00 96.75 79 LYS A CA 1
ATOM 640 C C . LYS A 1 79 ? -29.502 -10.756 19.773 1.00 96.75 79 LYS A C 1
ATOM 642 O O . LYS A 1 79 ? -30.445 -10.251 19.162 1.00 96.75 79 LYS A O 1
ATOM 647 N N . ALA A 1 80 ? -28.670 -11.637 19.222 1.00 96.31 80 ALA A N 1
ATOM 648 C CA . ALA A 1 80 ? -28.874 -12.155 17.874 1.00 96.31 80 ALA A CA 1
ATOM 649 C C . ALA A 1 80 ? -30.095 -13.085 17.839 1.00 96.31 80 ALA A C 1
ATOM 651 O O . ALA A 1 80 ? -30.187 -14.022 18.632 1.00 96.31 80 ALA A O 1
ATOM 652 N N . VAL A 1 81 ? -31.010 -12.839 16.901 1.00 95.12 81 VAL A N 1
ATOM 653 C CA . VAL A 1 81 ? -32.161 -13.717 16.620 1.00 95.12 81 VAL A CA 1
ATOM 654 C C . VAL A 1 81 ? -31.911 -14.541 15.360 1.00 95.12 81 VAL A C 1
ATOM 656 O O . VAL A 1 81 ? -32.266 -15.713 15.304 1.00 95.12 81 VAL A O 1
ATOM 659 N N . ASP A 1 82 ? -31.281 -13.927 14.360 1.00 93.56 82 ASP A N 1
ATOM 660 C CA . ASP A 1 82 ? -30.923 -14.548 13.083 1.00 93.56 82 ASP A CA 1
ATOM 661 C C . ASP A 1 82 ? -29.551 -14.002 12.672 1.00 93.56 82 ASP A C 1
ATOM 663 O O . ASP A 1 82 ? -29.429 -12.929 12.071 1.00 93.56 82 ASP A O 1
ATOM 667 N N . PHE A 1 83 ? -28.496 -14.670 13.136 1.00 92.62 83 PHE A N 1
ATOM 668 C CA . PHE A 1 83 ? -27.125 -14.196 12.966 1.00 92.62 83 PHE A CA 1
ATOM 669 C C . PHE A 1 83 ? -26.676 -14.321 11.495 1.00 92.62 83 PHE A C 1
ATOM 671 O O . PHE A 1 83 ? -26.900 -15.370 10.892 1.00 92.62 83 PHE A O 1
ATOM 678 N N . PRO A 1 84 ? -25.994 -13.311 10.912 1.00 94.88 84 PRO A N 1
ATOM 679 C CA . PRO A 1 84 ? -25.501 -12.073 11.533 1.00 94.88 84 PRO A CA 1
ATOM 680 C C . PRO A 1 84 ? -26.409 -10.837 11.372 1.00 94.88 84 PRO A C 1
ATOM 682 O O . PRO A 1 84 ? -26.025 -9.756 11.818 1.00 94.88 84 PRO A O 1
ATOM 685 N N . LEU A 1 85 ? -27.575 -10.956 10.727 1.00 95.75 85 LEU A N 1
ATOM 686 C CA . LEU A 1 85 ? -28.335 -9.807 10.210 1.00 95.75 85 LEU A CA 1
ATOM 687 C C . LEU A 1 85 ? -29.503 -9.328 11.082 1.00 95.75 85 LEU A C 1
ATOM 689 O O . LEU A 1 85 ? -29.939 -8.198 10.895 1.00 95.75 85 LEU A O 1
ATOM 693 N N . LYS A 1 86 ? -30.040 -10.138 12.004 1.00 95.38 86 LYS A N 1
ATOM 694 C CA . LYS A 1 86 ? -31.162 -9.712 12.861 1.00 95.38 86 LYS A CA 1
ATOM 695 C C . LYS A 1 86 ? -30.818 -9.782 14.336 1.00 95.38 86 LYS A C 1
ATOM 697 O O . LYS A 1 86 ? -30.486 -10.844 14.870 1.00 95.38 86 LYS A O 1
ATOM 702 N N . TRP A 1 87 ? -31.015 -8.647 14.992 1.00 97.19 87 TRP A N 1
ATOM 703 C CA . TRP A 1 87 ? -30.753 -8.429 16.405 1.00 97.19 87 TRP A CA 1
ATOM 704 C C . TRP A 1 87 ? -31.973 -7.784 17.060 1.00 97.19 87 TRP A C 1
ATOM 706 O O . TRP A 1 87 ? -32.658 -6.973 16.442 1.00 97.19 87 TRP A O 1
ATOM 716 N N . THR A 1 88 ? -32.253 -8.132 18.313 1.00 97.00 88 THR A N 1
ATOM 717 C CA . THR A 1 88 ? -33.340 -7.530 19.099 1.00 97.00 88 THR A CA 1
ATOM 718 C C . THR A 1 88 ? -32.806 -6.970 20.403 1.00 97.00 88 THR A C 1
ATOM 720 O O . THR A 1 88 ? -31.912 -7.559 21.010 1.00 97.00 88 THR A O 1
ATOM 723 N N . LEU A 1 89 ? -33.356 -5.839 20.850 1.00 97.12 89 LEU A N 1
ATOM 724 C CA . LEU A 1 89 ? -33.011 -5.254 22.143 1.00 97.12 89 LEU A CA 1
ATOM 725 C C . LEU A 1 89 ? -33.396 -6.224 23.268 1.00 97.12 89 LEU A C 1
ATOM 727 O O . LEU A 1 89 ? -34.576 -6.468 23.500 1.00 97.12 89 LEU A O 1
ATOM 731 N N . GLU A 1 90 ? -32.397 -6.739 23.978 1.00 95.94 90 GLU A N 1
ATOM 732 C CA . GLU A 1 90 ? -32.585 -7.638 25.119 1.00 95.94 90 GLU A CA 1
ATOM 733 C C . GLU A 1 90 ? -32.755 -6.826 26.406 1.00 95.94 90 GLU A C 1
ATOM 735 O O . GLU A 1 90 ? -33.659 -7.065 27.208 1.00 95.94 90 GLU A O 1
ATOM 740 N N . LYS A 1 91 ? -31.865 -5.848 26.633 1.00 95.06 91 LYS A N 1
ATOM 741 C CA . LYS A 1 91 ? -31.817 -5.120 27.905 1.00 95.06 91 LYS A CA 1
ATOM 742 C C . LYS A 1 91 ? -31.106 -3.775 27.799 1.00 95.06 91 LYS A C 1
ATOM 744 O O . LYS A 1 91 ? -30.072 -3.648 27.151 1.00 95.06 91 LYS A O 1
ATOM 749 N N . VAL A 1 92 ? -31.592 -2.782 28.543 1.00 95.56 92 VAL A N 1
ATOM 750 C CA . VAL A 1 92 ? -30.804 -1.585 28.881 1.00 95.56 92 VAL A CA 1
ATOM 751 C C . VAL A 1 92 ? -29.954 -1.918 30.106 1.00 95.56 92 VAL A C 1
ATOM 753 O O . VAL A 1 92 ? -30.476 -2.012 31.218 1.00 95.56 92 VAL A O 1
ATOM 756 N N . ILE A 1 93 ? -28.653 -2.145 29.912 1.00 94.25 93 ILE A N 1
ATOM 757 C CA . ILE A 1 93 ? -27.761 -2.589 30.995 1.00 94.25 93 ILE A CA 1
ATOM 758 C C . ILE A 1 93 ? -27.299 -1.433 31.886 1.00 94.25 93 ILE A C 1
ATOM 760 O O . ILE A 1 93 ? -27.016 -1.663 33.062 1.00 94.25 93 ILE A O 1
ATOM 764 N N . MET A 1 94 ? -27.275 -0.196 31.367 1.00 92.81 94 MET A N 1
ATOM 765 C CA . MET A 1 94 ? -27.016 1.024 32.143 1.00 92.81 94 MET A CA 1
ATOM 766 C C . MET A 1 94 ? -27.739 2.246 31.560 1.00 92.81 94 MET A C 1
ATOM 768 O O . MET A 1 94 ? -27.805 2.419 30.348 1.00 92.81 94 MET A O 1
ATOM 772 N N . LYS A 1 95 ? -28.219 3.150 32.423 1.00 92.44 95 LYS A N 1
ATOM 773 C CA . LYS A 1 95 ? -28.760 4.469 32.035 1.00 92.44 95 LYS A CA 1
ATOM 774 C C . LYS A 1 95 ? -27.671 5.544 32.107 1.00 92.44 95 LYS A C 1
ATOM 776 O O . LYS A 1 95 ? -27.710 6.421 32.968 1.00 92.44 95 LYS A O 1
ATOM 781 N N . LYS A 1 96 ? -26.640 5.397 31.274 1.00 89.25 96 LYS A N 1
ATOM 782 C CA . LYS A 1 96 ? -25.516 6.335 31.168 1.00 89.25 96 LYS A CA 1
ATOM 783 C C . LYS A 1 96 ? -25.024 6.402 29.721 1.00 89.25 96 LYS A C 1
ATOM 785 O O . LYS A 1 96 ? -24.957 5.375 29.053 1.00 89.25 96 LYS A O 1
ATOM 790 N N . ALA A 1 97 ? -24.660 7.603 29.268 1.00 89.25 97 ALA A N 1
ATOM 791 C CA . ALA A 1 97 ? -24.173 7.897 27.917 1.00 89.25 97 ALA A CA 1
ATOM 792 C C . ALA A 1 97 ? -22.722 7.420 27.697 1.00 89.25 97 ALA A C 1
ATOM 794 O O . ALA A 1 97 ? -21.816 8.238 27.516 1.00 89.25 97 ALA A O 1
ATOM 795 N N . PHE A 1 98 ? -22.475 6.113 27.783 1.00 90.38 98 PHE A N 1
ATOM 796 C CA . PHE A 1 98 ? -21.144 5.579 27.511 1.00 90.38 98 PHE A CA 1
ATOM 797 C C . PHE A 1 98 ? -20.834 5.546 26.013 1.00 90.38 98 PHE A C 1
ATOM 799 O O . PHE A 1 98 ? -21.662 5.158 25.194 1.00 90.38 98 PHE A O 1
ATOM 806 N N . MET A 1 99 ? -19.599 5.915 25.699 1.00 89.31 99 MET A N 1
ATOM 807 C CA . MET A 1 99 ? -18.940 5.820 24.405 1.00 89.31 99 MET A CA 1
ATOM 808 C C . MET A 1 99 ? -17.931 4.673 24.431 1.00 89.31 99 MET A C 1
ATOM 810 O O . MET A 1 99 ? -17.317 4.413 25.475 1.00 89.31 99 MET A O 1
ATOM 814 N N . ASN A 1 100 ? -17.735 4.027 23.281 1.00 88.56 100 ASN A N 1
ATOM 815 C CA . ASN A 1 100 ? -16.722 2.991 23.070 1.00 88.56 100 ASN A CA 1
ATOM 816 C C . ASN A 1 100 ? -16.717 1.900 24.169 1.00 88.56 100 ASN A C 1
ATOM 818 O O . ASN A 1 100 ? -15.673 1.571 24.735 1.00 88.56 100 ASN A O 1
ATOM 822 N N . SER A 1 101 ? -17.886 1.380 24.552 1.00 92.94 101 SER A N 1
ATOM 823 C CA . SER A 1 101 ? -17.979 0.414 25.658 1.00 92.94 101 SER A CA 1
ATOM 824 C C . SER A 1 101 ? -17.410 -0.954 25.278 1.00 92.94 101 SER A C 1
ATOM 826 O O . SER A 1 101 ? -17.686 -1.452 24.189 1.00 92.94 101 SER A O 1
ATOM 828 N N . VAL A 1 102 ? -16.658 -1.586 26.185 1.00 93.81 102 VAL A N 1
ATOM 829 C CA . VAL A 1 102 ? -16.117 -2.949 26.007 1.00 93.81 102 VAL A CA 1
ATOM 830 C C . VAL A 1 102 ? -16.251 -3.770 27.287 1.00 93.81 102 VAL A C 1
ATOM 832 O O . VAL A 1 102 ? -16.135 -3.227 28.385 1.00 93.81 102 VAL A O 1
ATOM 835 N N . ILE A 1 103 ? -16.474 -5.082 27.150 1.00 93.94 103 ILE A N 1
ATOM 836 C CA . ILE A 1 103 ? -16.593 -6.020 28.279 1.00 93.94 103 ILE A CA 1
ATOM 837 C C . ILE A 1 103 ? -15.538 -7.115 28.178 1.00 93.94 103 ILE A C 1
ATOM 839 O O . ILE A 1 103 ? -15.448 -7.777 27.149 1.00 93.94 103 ILE A O 1
ATOM 843 N N . ILE A 1 104 ? -14.827 -7.396 29.268 1.00 93.88 104 ILE A N 1
ATOM 844 C CA . ILE A 1 104 ? -13.934 -8.556 29.358 1.00 93.88 104 ILE A CA 1
ATOM 845 C C . ILE A 1 104 ? -14.178 -9.390 30.614 1.00 93.88 104 ILE A C 1
ATOM 847 O O . ILE A 1 104 ? -14.427 -8.855 31.692 1.00 93.88 104 ILE A O 1
ATOM 851 N N . ASN A 1 105 ? -14.086 -10.713 30.473 1.00 93.44 105 ASN A N 1
ATOM 852 C CA . ASN A 1 105 ? -14.016 -11.631 31.603 1.00 93.44 105 ASN A CA 1
ATOM 853 C C . ASN A 1 105 ? -12.558 -11.760 32.063 1.00 93.44 105 ASN A C 1
ATOM 855 O O . ASN A 1 105 ? -11.702 -12.214 31.306 1.00 93.44 105 ASN A O 1
ATOM 859 N N . TYR A 1 106 ? -12.281 -11.351 33.298 1.00 94.25 106 TYR A N 1
ATOM 860 C CA . TYR A 1 106 ? -10.956 -11.426 33.899 1.00 94.25 106 TYR A CA 1
ATOM 861 C C . TYR A 1 106 ? -11.074 -11.697 35.399 1.00 94.25 106 TYR A C 1
ATOM 863 O O . TYR A 1 106 ? -11.849 -11.044 36.102 1.00 94.25 106 TYR A O 1
ATOM 871 N N . GLY A 1 107 ? -10.320 -12.678 35.902 1.00 90.75 107 GLY A N 1
ATOM 872 C CA . GLY A 1 107 ? -10.347 -13.048 37.321 1.00 90.75 107 GLY A CA 1
ATOM 873 C C . GLY A 1 107 ? -11.719 -13.533 37.815 1.00 90.75 107 GLY A C 1
ATOM 874 O O . GLY A 1 107 ? -12.079 -13.279 38.962 1.00 90.75 107 GLY A O 1
ATOM 875 N N . GLY A 1 108 ? -12.510 -14.179 36.947 1.00 91.88 108 GLY A N 1
ATOM 876 C CA . GLY A 1 108 ? -13.845 -14.693 37.283 1.00 91.88 108 GLY A CA 1
ATOM 877 C C . GLY A 1 108 ? -14.942 -13.626 37.388 1.00 91.88 108 GLY A C 1
ATOM 878 O O . GLY A 1 108 ? -16.026 -13.915 37.892 1.00 91.88 108 GLY A O 1
ATOM 879 N N . LYS A 1 109 ? -14.675 -12.395 36.936 1.00 95.50 109 LYS A N 1
ATOM 880 C CA . LYS A 1 109 ? -15.638 -11.285 36.897 1.00 95.50 109 LYS A CA 1
ATOM 881 C C . LYS A 1 109 ? -15.680 -10.666 35.512 1.00 95.50 109 LYS A C 1
ATOM 883 O O . LYS A 1 109 ? -14.696 -10.692 34.776 1.00 95.50 109 LYS A O 1
ATOM 888 N N . TYR A 1 110 ? -16.817 -10.067 35.190 1.00 96.44 110 TYR A N 1
ATOM 889 C CA . TYR A 1 110 ? -16.976 -9.251 33.996 1.00 96.44 110 TYR A CA 1
ATOM 890 C C . TYR A 1 110 ? -16.643 -7.805 34.329 1.00 96.44 110 TYR A C 1
ATOM 892 O O . TYR A 1 110 ? -17.156 -7.269 35.310 1.00 96.44 110 TYR A O 1
ATOM 900 N N . TRP A 1 111 ? -15.812 -7.188 33.499 1.00 96.69 111 TRP A N 1
ATOM 901 C CA . TRP A 1 111 ? -15.361 -5.807 33.615 1.00 96.69 111 TRP A CA 1
ATOM 902 C C . TRP A 1 111 ? -15.840 -5.018 32.406 1.00 96.69 111 TRP A C 1
ATOM 904 O O . TRP A 1 111 ? -15.512 -5.377 31.279 1.00 96.69 111 TRP A O 1
ATOM 914 N N . LEU A 1 112 ? -16.601 -3.955 32.641 1.00 95.56 112 LEU A N 1
ATOM 915 C CA . LEU A 1 112 ? -17.070 -3.014 31.633 1.00 95.56 112 LEU A CA 1
ATOM 916 C C . LEU A 1 112 ? -16.208 -1.755 31.696 1.00 95.56 112 LEU A C 1
ATOM 918 O O . LEU A 1 112 ? -16.167 -1.076 32.721 1.00 95.56 112 LEU A O 1
ATOM 922 N N . PHE A 1 113 ? -15.563 -1.432 30.583 1.00 94.06 113 PHE A N 1
ATOM 923 C CA . PHE A 1 113 ? -14.847 -0.179 30.391 1.00 94.06 113 PHE A CA 1
ATOM 924 C C . PHE A 1 113 ? -15.688 0.719 29.493 1.00 94.06 113 PHE A C 1
ATOM 926 O O . PHE A 1 113 ? -16.096 0.296 28.413 1.00 94.06 113 PHE A O 1
ATOM 933 N N . GLY A 1 114 ? -15.909 1.963 29.905 1.00 91.06 114 GLY A N 1
ATOM 934 C CA . GLY A 1 114 ? -16.658 2.936 29.115 1.00 91.06 114 GLY A CA 1
ATOM 935 C C . GLY A 1 114 ? -16.106 4.341 29.284 1.00 91.06 114 GLY A C 1
ATOM 936 O O . GLY A 1 114 ? -15.686 4.732 30.376 1.00 91.06 114 GLY A O 1
ATOM 937 N N . SER A 1 115 ? -16.111 5.113 28.201 1.00 88.75 115 SER A N 1
ATOM 938 C CA . SER A 1 115 ? -15.764 6.534 28.232 1.00 88.75 115 SER A CA 1
ATOM 939 C C . SER A 1 115 ? -17.033 7.380 28.243 1.00 88.75 115 SER A C 1
ATOM 941 O O . SER A 1 115 ? -18.020 7.019 27.621 1.00 88.75 115 SER A O 1
ATOM 943 N N . TYR A 1 116 ? -17.048 8.521 28.918 1.00 85.12 116 TYR A N 1
ATOM 944 C CA . TYR A 1 116 ? -18.178 9.454 28.861 1.00 85.12 116 TYR A CA 1
ATOM 945 C C . TYR A 1 116 ? -17.680 10.895 28.958 1.00 85.12 116 TYR A C 1
ATOM 947 O O . TYR A 1 116 ? -16.567 11.154 29.420 1.00 85.12 116 TYR A O 1
ATOM 955 N N . TYR A 1 117 ? -18.494 11.845 28.504 1.00 80.25 117 TYR A N 1
ATOM 956 C CA . TYR A 1 117 ? -18.191 13.262 28.686 1.00 80.25 117 TYR A CA 1
ATOM 957 C C . TYR A 1 117 ? -18.622 13.719 30.080 1.00 80.25 117 TYR A C 1
ATOM 959 O O . TYR A 1 117 ? -19.796 13.611 30.433 1.00 80.25 117 TYR A O 1
ATOM 967 N N . SER A 1 118 ? -17.692 14.278 30.848 1.00 72.31 118 SER A N 1
ATOM 968 C CA . SER A 1 118 ? -17.966 14.986 32.094 1.00 72.31 118 SER A CA 1
ATOM 969 C C . SER A 1 118 ? -17.822 16.502 31.910 1.00 72.31 118 SER A C 1
ATOM 971 O O . SER A 1 118 ? -17.003 16.974 31.117 1.00 72.31 118 SER A O 1
ATOM 973 N N . GLY A 1 119 ? -18.632 17.275 32.640 1.00 60.88 119 GLY A N 1
ATOM 974 C CA . GLY A 1 119 ? -18.630 18.744 32.612 1.00 60.88 119 GLY A CA 1
ATOM 975 C C . GLY A 1 119 ? -19.833 19.376 31.896 1.00 60.88 119 GLY A C 1
ATOM 976 O O . GLY A 1 119 ? -20.579 18.713 31.178 1.00 60.88 119 GLY A O 1
ATOM 977 N N . PHE A 1 120 ? -20.022 20.681 32.114 1.00 47.41 120 PHE A N 1
ATOM 978 C CA . PHE A 1 120 ? -21.078 21.499 31.507 1.00 47.41 120 PHE A CA 1
ATOM 979 C C . PHE A 1 120 ? -20.475 22.532 30.537 1.00 47.41 120 PHE A C 1
ATOM 981 O O . PHE A 1 120 ? -19.428 23.119 30.808 1.00 47.41 120 PHE A O 1
ATOM 988 N N . GLY A 1 121 ? -21.156 22.795 29.417 1.00 52.53 121 GLY A N 1
ATOM 989 C CA . GLY A 1 121 ? -20.745 23.810 28.437 1.00 52.53 121 GLY A CA 1
ATOM 990 C C . GLY A 1 121 ? -19.571 23.384 27.543 1.00 52.53 121 GLY A C 1
ATOM 991 O O . GLY A 1 121 ? -19.476 22.226 27.142 1.00 52.53 121 GLY A O 1
ATOM 992 N N . PHE A 1 122 ? -18.690 24.331 27.202 1.00 46.06 122 PHE A N 1
ATOM 993 C CA . PHE A 1 122 ? -17.553 24.129 26.285 1.00 46.06 122 PHE A CA 1
ATOM 994 C C . PHE A 1 122 ? -16.394 23.307 26.880 1.00 46.06 122 PHE A C 1
ATOM 996 O O . PHE A 1 122 ? -15.493 22.904 26.150 1.00 46.06 122 PHE A O 1
ATOM 1003 N N . PHE A 1 123 ? -16.423 23.020 28.185 1.00 47.62 123 PHE A N 1
ATOM 1004 C CA . PHE A 1 123 ? -15.388 22.266 28.897 1.00 47.62 123 PHE A CA 1
ATOM 1005 C C . PHE A 1 123 ? -15.830 20.816 29.136 1.00 47.62 123 PHE A C 1
ATOM 1007 O O . PHE A 1 123 ? -15.989 20.381 30.276 1.00 47.62 123 PHE A O 1
ATOM 1014 N N . LYS A 1 124 ? -16.081 20.072 28.052 1.00 60.56 124 LYS A N 1
ATOM 1015 C CA . LYS A 1 124 ? -16.329 18.626 28.131 1.00 60.56 124 LYS A CA 1
ATOM 1016 C C . LYS A 1 124 ? -14.996 17.888 28.201 1.00 60.56 124 LYS A C 1
ATOM 1018 O O . LYS A 1 124 ? -14.255 17.866 27.221 1.00 60.56 124 LYS A O 1
ATOM 1023 N N . ASN A 1 125 ? -14.720 17.246 29.330 1.00 66.69 125 ASN A N 1
ATOM 1024 C CA . ASN A 1 125 ? -13.599 16.323 29.466 1.00 66.69 125 ASN A CA 1
ATOM 1025 C C . ASN A 1 125 ? -14.096 14.901 29.223 1.00 66.69 125 ASN A C 1
ATOM 1027 O O . ASN A 1 125 ? -15.172 14.528 29.679 1.00 66.69 125 ASN A O 1
ATOM 1031 N N . VAL A 1 126 ? -13.329 14.092 28.503 1.00 76.50 126 VAL A N 1
ATOM 1032 C CA . VAL A 1 126 ? -13.626 12.661 28.402 1.00 76.50 126 VAL A CA 1
ATOM 1033 C C . VAL A 1 126 ? -13.005 11.969 29.606 1.00 76.50 126 VAL A C 1
ATOM 1035 O O . VAL A 1 126 ? -11.811 12.118 29.858 1.00 76.50 126 VAL A O 1
ATOM 1038 N N . GLN A 1 127 ? -13.822 11.230 30.346 1.00 82.44 127 GLN A N 1
ATOM 1039 C CA . GLN A 1 127 ? -13.403 10.413 31.480 1.00 82.44 127 GLN A CA 1
ATOM 1040 C C . GLN A 1 127 ? -13.672 8.943 31.180 1.00 82.44 127 GLN A C 1
ATOM 1042 O O . GLN A 1 127 ? -14.636 8.614 30.487 1.00 82.44 127 GLN A O 1
ATOM 1047 N N . GLN A 1 128 ? -12.817 8.067 31.702 1.00 87.06 128 GLN A N 1
ATOM 1048 C CA . GLN A 1 128 ? -12.977 6.621 31.609 1.00 87.06 128 GLN A CA 1
ATOM 1049 C C . GLN A 1 128 ? -13.449 6.072 32.956 1.00 87.06 128 GLN A C 1
ATOM 1051 O O . GLN A 1 128 ? -12.963 6.471 34.013 1.00 87.06 128 GLN A O 1
ATOM 1056 N N . GLU A 1 129 ? -14.394 5.145 32.917 1.00 92.00 129 GLU A N 1
ATOM 1057 C CA . GLU A 1 129 ? -14.869 4.417 34.087 1.00 92.00 129 GLU A CA 1
ATOM 1058 C C . GLU A 1 129 ? -14.773 2.915 33.870 1.00 92.00 129 GLU A C 1
ATOM 1060 O O . GLU A 1 129 ? -14.893 2.415 32.748 1.00 92.00 129 GLU A O 1
ATOM 1065 N N . ILE A 1 130 ? -14.595 2.212 34.985 1.00 94.62 130 ILE A N 1
ATOM 1066 C CA . ILE A 1 130 ? -14.583 0.759 35.071 1.00 94.62 130 ILE A CA 1
ATOM 1067 C C . ILE A 1 130 ? -15.737 0.322 35.964 1.00 94.62 130 ILE A C 1
ATOM 1069 O O . ILE A 1 130 ? -15.972 0.871 37.041 1.00 94.62 130 ILE A O 1
ATOM 1073 N N . TRP A 1 131 ? -16.472 -0.682 35.522 1.00 96.31 131 TRP A N 1
ATOM 1074 C CA . TRP A 1 131 ? -17.558 -1.293 36.271 1.00 96.31 131 TRP A CA 1
ATOM 1075 C C . TRP A 1 131 ? -17.354 -2.798 36.285 1.00 96.31 131 TRP A C 1
ATOM 1077 O O . TRP A 1 131 ? -16.767 -3.347 35.358 1.00 96.31 131 TRP A O 1
ATOM 1087 N N . TYR A 1 132 ? -17.832 -3.478 37.320 1.00 97.25 132 TYR A N 1
ATOM 1088 C CA . TYR A 1 132 ? -17.703 -4.927 37.425 1.00 97.25 132 TYR A CA 1
ATOM 1089 C C . TYR A 1 132 ? -19.024 -5.603 37.773 1.00 97.25 132 TYR A C 1
ATOM 1091 O O . TYR A 1 132 ? -19.915 -5.011 38.388 1.00 97.25 132 TYR A O 1
ATOM 1099 N N . SER A 1 133 ? -19.160 -6.858 37.359 1.00 97.12 133 SER A N 1
ATOM 1100 C CA . SER A 1 133 ? -20.323 -7.693 37.640 1.00 97.12 133 SER A CA 1
ATOM 1101 C C . SER A 1 133 ? -19.958 -9.179 37.634 1.00 97.12 133 SER A C 1
ATOM 1103 O O . SER A 1 133 ? -18.912 -9.583 37.126 1.00 97.12 133 SER A O 1
ATOM 1105 N N . SER A 1 134 ? -20.840 -10.010 38.188 1.00 95.19 134 SER A N 1
ATOM 1106 C CA . SER A 1 134 ? -20.778 -11.469 38.051 1.00 95.19 134 SER A CA 1
ATOM 1107 C C . SER A 1 134 ? -21.323 -11.964 36.704 1.00 95.19 134 SE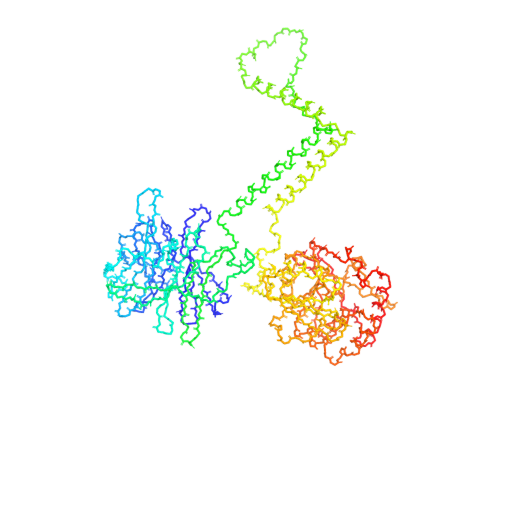R A C 1
ATOM 1109 O O . SER A 1 134 ? -21.083 -13.111 36.341 1.00 95.19 134 SER A O 1
ATOM 1111 N N . SER A 1 135 ? -22.036 -11.117 35.953 1.00 94.25 135 SER A N 1
ATOM 1112 C CA . SER A 1 135 ? -22.609 -11.429 34.638 1.00 94.25 135 SER A CA 1
ATOM 1113 C C . SER A 1 135 ? -22.431 -10.242 33.682 1.00 94.25 135 SER A C 1
ATOM 1115 O O . SER A 1 135 ? -22.568 -9.097 34.118 1.00 94.25 135 SER A O 1
ATOM 1117 N N . PRO A 1 136 ? -22.207 -10.461 32.372 1.00 91.88 136 PRO A N 1
ATOM 1118 C CA . PRO A 1 136 ? -22.159 -9.371 31.395 1.00 91.88 136 PRO A CA 1
ATOM 1119 C C . PRO A 1 136 ? -23.523 -8.676 31.221 1.00 91.88 136 PRO A C 1
ATOM 1121 O O . PRO A 1 136 ? -23.603 -7.594 30.647 1.00 91.88 136 PRO A O 1
ATOM 1124 N N . LEU A 1 137 ? -24.603 -9.263 31.751 1.00 92.62 137 LEU A N 1
ATOM 1125 C CA . LEU A 1 137 ? -25.959 -8.702 31.747 1.00 92.62 137 LEU A CA 1
ATOM 1126 C C . LEU A 1 137 ? -26.220 -7.751 32.934 1.00 92.62 137 LEU A C 1
ATOM 1128 O O . LEU A 1 137 ? -27.330 -7.217 33.086 1.00 92.62 137 LEU A O 1
ATOM 1132 N N . GLY A 1 138 ? -25.215 -7.558 33.794 1.00 90.62 138 GLY A N 1
ATOM 1133 C CA . GLY A 1 138 ? -25.314 -6.822 35.048 1.00 90.62 138 GLY A CA 1
ATOM 1134 C C . GLY A 1 138 ? -25.997 -7.620 36.174 1.00 90.62 138 GLY A C 1
ATOM 1135 O O . GLY A 1 138 ? -26.257 -8.815 36.031 1.00 90.62 138 GLY A O 1
ATOM 1136 N N . PRO A 1 139 ? -26.327 -6.970 37.305 1.00 94.25 139 PRO A N 1
ATOM 1137 C CA . PRO A 1 139 ? -26.155 -5.541 37.571 1.00 94.25 139 PRO A CA 1
ATOM 1138 C C . PRO A 1 139 ? -24.679 -5.145 37.694 1.00 94.25 139 PRO A C 1
ATOM 1140 O O . PRO A 1 139 ? -23.858 -5.911 38.198 1.00 94.25 139 PRO A O 1
ATOM 1143 N N . TRP A 1 140 ? -24.350 -3.942 37.230 1.00 95.62 140 TRP A N 1
ATOM 1144 C CA . TRP A 1 140 ? -22.990 -3.404 37.230 1.00 95.62 140 TRP A CA 1
ATOM 1145 C C . TRP A 1 140 ? -22.720 -2.586 38.493 1.00 95.62 140 TRP A C 1
ATOM 1147 O O . TRP A 1 140 ? -23.522 -1.729 38.866 1.00 95.62 140 TRP A O 1
ATOM 1157 N N . LYS A 1 141 ? -21.578 -2.831 39.139 1.00 96.44 141 LYS A N 1
ATOM 1158 C CA . LYS A 1 141 ? -21.089 -2.068 40.294 1.00 96.44 141 LYS A CA 1
ATOM 1159 C C . LYS A 1 141 ? -19.919 -1.172 39.876 1.00 96.44 141 LYS A C 1
ATOM 1161 O O . LYS A 1 141 ? -19.067 -1.634 39.118 1.00 96.44 141 LYS A O 1
ATOM 1166 N N . PRO A 1 142 ? -19.856 0.086 40.343 1.00 96.00 142 PRO A N 1
ATOM 1167 C CA . PRO A 1 142 ? -18.758 0.977 39.994 1.00 96.00 142 PRO A CA 1
ATOM 1168 C C . PRO A 1 142 ? -17.464 0.523 40.672 1.00 96.00 142 PRO A C 1
ATOM 1170 O O . PRO A 1 142 ? -17.472 0.123 41.838 1.00 96.00 142 PRO A O 1
ATOM 1173 N N . HIS A 1 143 ? -16.348 0.619 39.956 1.00 95.88 143 HIS A N 1
ATOM 1174 C CA . HIS A 1 143 ? -15.019 0.443 40.531 1.00 95.88 143 HIS A CA 1
ATOM 1175 C C . HIS A 1 143 ? -14.689 1.587 41.506 1.00 95.88 143 HIS A C 1
ATOM 1177 O O . HIS A 1 143 ? -15.059 2.739 41.261 1.00 95.88 143 HIS A O 1
ATOM 1183 N N . LYS A 1 144 ? -13.970 1.301 42.603 1.00 93.88 144 LYS A N 1
ATOM 1184 C CA . LYS A 1 144 ? -13.714 2.298 43.665 1.00 93.88 144 LYS A CA 1
ATOM 1185 C C . LYS A 1 144 ? -12.865 3.487 43.217 1.00 93.88 144 LYS A C 1
ATOM 1187 O O . LYS A 1 144 ? -12.988 4.566 43.784 1.00 93.88 144 LYS A O 1
ATOM 1192 N N . GLN A 1 145 ? -12.027 3.299 42.200 1.00 92.25 145 GLN A N 1
ATOM 1193 C CA . GLN A 1 145 ? -11.175 4.358 41.647 1.00 92.25 145 GLN A CA 1
ATOM 1194 C C . GLN A 1 145 ? -11.827 5.139 40.497 1.00 92.25 145 GLN A C 1
ATOM 1196 O O . GLN A 1 145 ? -11.138 5.893 39.821 1.00 92.25 145 GLN A O 1
ATOM 1201 N N . ASN A 1 146 ? -13.129 4.972 40.242 1.00 89.12 146 ASN A N 1
ATOM 1202 C CA . ASN A 1 146 ? -13.808 5.778 39.229 1.00 89.12 146 ASN A CA 1
ATOM 1203 C C . ASN A 1 146 ? -13.877 7.269 39.630 1.00 89.12 146 ASN A C 1
ATOM 1205 O O . ASN A 1 146 ? -14.208 7.568 40.780 1.00 89.12 146 ASN A O 1
ATOM 1209 N N . PRO A 1 147 ? -13.678 8.209 38.685 1.00 86.69 147 PRO A N 1
ATOM 1210 C CA . PRO A 1 147 ? -13.216 7.994 37.311 1.00 86.69 147 PRO A CA 1
ATOM 1211 C C . PRO A 1 147 ? -11.717 7.665 37.264 1.00 86.69 147 PRO A C 1
ATOM 1213 O O . PRO A 1 147 ? -10.923 8.203 38.033 1.00 86.69 147 PRO A O 1
ATOM 1216 N N . ILE A 1 148 ? -11.330 6.810 36.320 1.00 84.50 148 ILE A N 1
ATOM 1217 C CA . ILE A 1 148 ? -9.942 6.389 36.144 1.00 84.50 148 ILE A CA 1
ATOM 1218 C C . ILE A 1 148 ? -9.155 7.514 35.473 1.00 84.50 148 ILE A C 1
ATOM 1220 O O . ILE A 1 148 ? -9.453 7.925 34.349 1.00 84.50 148 ILE A O 1
ATOM 1224 N N . TYR A 1 149 ? -8.125 7.994 36.165 1.00 72.88 149 TYR A N 1
ATOM 1225 C CA . TYR A 1 149 ? -7.140 8.914 35.611 1.00 72.88 149 TYR A CA 1
ATOM 1226 C C . TYR A 1 149 ? -5.907 8.114 35.210 1.00 72.88 149 TYR A C 1
ATOM 1228 O O . TYR A 1 149 ? -5.187 7.607 36.069 1.00 72.88 149 TYR A O 1
ATOM 1236 N N . ASN A 1 150 ? -5.662 7.994 33.907 1.00 61.88 150 ASN A N 1
ATOM 1237 C CA . ASN A 1 150 ? -4.484 7.287 33.421 1.00 61.88 150 ASN A CA 1
ATOM 1238 C C . ASN A 1 150 ? -3.201 7.946 33.949 1.00 61.88 150 ASN A C 1
ATOM 1240 O O . ASN A 1 150 ? -3.054 9.171 33.969 1.00 61.88 150 ASN A O 1
ATOM 1244 N N . THR A 1 151 ? -2.266 7.112 34.396 1.00 48.19 151 THR A N 1
ATOM 1245 C CA . THR A 1 151 ? -0.981 7.495 34.986 1.00 48.19 151 THR A CA 1
ATOM 1246 C C . THR A 1 151 ? -0.072 8.154 33.949 1.00 48.19 151 THR A C 1
ATOM 1248 O O . THR A 1 151 ? 0.774 7.521 33.330 1.00 48.19 151 THR A O 1
ATOM 1251 N N . GLY A 1 152 ? -0.243 9.461 33.759 1.00 50.00 152 GLY A N 1
ATOM 1252 C CA . GLY A 1 152 ? 0.692 10.313 33.033 1.00 50.00 152 GLY A CA 1
ATOM 1253 C C . GLY A 1 152 ? 0.066 11.653 32.668 1.00 50.00 152 GLY A C 1
ATOM 1254 O O . GLY A 1 152 ? -0.780 11.726 31.786 1.00 50.00 152 GLY A O 1
ATOM 1255 N N . LYS A 1 153 ? 0.545 12.742 33.283 1.00 45.03 153 LYS A N 1
ATOM 1256 C CA . LYS A 1 153 ? 0.144 14.142 33.003 1.00 45.03 153 LYS A CA 1
ATOM 1257 C C . LYS A 1 153 ? 0.379 14.607 31.544 1.00 45.03 153 LYS A C 1
ATOM 1259 O O . LYS A 1 153 ? 0.175 15.776 31.244 1.00 45.03 153 LYS A O 1
ATOM 1264 N N . SER A 1 154 ? 0.852 13.722 30.665 1.00 48.03 154 SER A N 1
ATOM 1265 C CA . SER A 1 154 ? 1.238 13.982 29.270 1.00 48.03 154 SER A CA 1
ATOM 1266 C C . SER A 1 154 ? 0.234 13.415 28.252 1.00 48.03 154 SER A C 1
ATOM 1268 O O . SER A 1 154 ? 0.218 13.847 27.098 1.00 48.03 154 SER A O 1
ATOM 1270 N N . PHE A 1 155 ? -0.629 12.478 28.657 1.00 54.62 155 PHE A N 1
ATOM 1271 C CA . PHE A 1 155 ? -1.573 11.848 27.740 1.00 54.62 155 PHE A CA 1
ATOM 1272 C C . PHE A 1 155 ? -2.840 12.700 27.624 1.00 54.62 155 PHE A C 1
ATOM 1274 O O . PHE A 1 155 ? -3.413 13.118 28.629 1.00 54.62 155 PHE A O 1
ATOM 1281 N N . GLY A 1 156 ? -3.252 12.997 26.390 1.00 59.09 156 GLY A N 1
ATOM 1282 C CA . GLY A 1 156 ? -4.522 13.668 26.124 1.00 59.09 156 GLY A CA 1
ATOM 1283 C C . GLY A 1 156 ? -5.724 12.750 26.381 1.00 59.09 156 GLY A C 1
ATOM 1284 O O . GLY A 1 156 ? -5.651 11.783 27.134 1.00 59.09 156 GLY A O 1
ATOM 1285 N N . VAL A 1 157 ? -6.854 13.039 25.740 1.00 68.25 157 VAL A N 1
ATOM 1286 C CA . VAL A 1 157 ? -8.074 12.229 25.866 1.00 68.25 157 VAL A CA 1
ATOM 1287 C C . VAL A 1 157 ? -7.857 10.815 25.306 1.00 68.25 157 VAL A C 1
ATOM 1289 O O . VAL A 1 157 ? -7.626 10.670 24.108 1.00 68.25 157 VAL A O 1
ATOM 1292 N N . LEU A 1 158 ? -7.985 9.780 26.147 1.00 79.44 158 LEU A N 1
ATOM 1293 C CA . LEU A 1 158 ? -7.958 8.367 25.745 1.00 79.44 158 LEU A CA 1
ATOM 1294 C C . LEU A 1 158 ? -9.368 7.766 25.803 1.00 79.44 158 LEU A C 1
ATOM 1296 O O . LEU A 1 158 ? -10.085 7.939 26.788 1.00 79.44 158 LEU A O 1
ATOM 1300 N N . ARG A 1 159 ? -9.757 7.057 24.743 1.00 86.69 159 ARG A N 1
ATOM 1301 C CA . ARG A 1 159 ? -10.982 6.235 24.686 1.00 86.69 159 ARG A CA 1
ATOM 1302 C C . ARG A 1 159 ? -10.613 4.779 24.467 1.00 86.69 159 ARG A C 1
ATOM 1304 O O . ARG A 1 159 ? -9.463 4.493 24.145 1.00 86.69 159 ARG A O 1
ATOM 1311 N N . ASN A 1 160 ? -11.556 3.856 24.615 1.00 89.94 160 ASN A N 1
ATOM 1312 C CA . ASN A 1 160 ? -11.309 2.482 24.179 1.00 89.94 160 ASN A CA 1
ATOM 1313 C C . ASN A 1 160 ? -11.182 2.441 22.652 1.00 89.94 160 ASN A C 1
ATOM 1315 O O . ASN A 1 160 ? -11.991 3.036 21.944 1.00 89.94 160 ASN A O 1
ATOM 1319 N N . GLY A 1 161 ? -10.142 1.761 22.173 1.00 89.69 161 GLY A N 1
ATOM 1320 C CA . GLY A 1 161 ? -9.804 1.644 20.753 1.00 89.69 161 GLY A CA 1
ATOM 1321 C C . GLY A 1 161 ? -10.016 0.234 20.211 1.00 89.69 161 GLY A C 1
ATOM 1322 O O . GLY A 1 161 ? -9.310 -0.154 19.292 1.00 89.69 161 GLY A O 1
ATOM 1323 N N . GLY A 1 162 ? -10.912 -0.551 20.813 1.00 90.88 162 GLY A N 1
ATOM 1324 C CA . GLY A 1 162 ? -11.183 -1.938 20.429 1.00 90.88 162 GLY A CA 1
ATOM 1325 C C . GLY A 1 162 ? -11.182 -2.911 21.605 1.00 90.88 162 GLY A C 1
ATOM 1326 O O . GLY A 1 162 ? -11.170 -2.504 22.773 1.00 90.88 162 GLY A O 1
ATOM 1327 N N . ARG A 1 163 ? -11.255 -4.209 21.298 1.00 91.00 163 ARG A N 1
ATOM 1328 C CA . ARG A 1 163 ? -11.415 -5.283 22.287 1.00 91.00 163 ARG A CA 1
ATOM 1329 C C . ARG A 1 163 ? -10.150 -5.463 23.140 1.00 91.00 163 ARG A C 1
ATOM 1331 O O . ARG A 1 163 ? -9.056 -5.599 22.594 1.00 91.00 163 ARG A O 1
ATOM 1338 N N . PRO A 1 164 ? -10.276 -5.537 24.476 1.00 93.31 164 PRO A N 1
ATOM 1339 C CA . PRO A 1 164 ? -9.192 -6.008 25.330 1.00 93.31 164 PRO A CA 1
ATOM 1340 C C . PRO A 1 164 ? -8.922 -7.502 25.099 1.00 93.31 164 PRO A C 1
ATOM 1342 O O . PRO A 1 164 ? -9.864 -8.285 24.992 1.00 93.31 164 PRO A O 1
ATOM 1345 N N . PHE A 1 165 ? -7.659 -7.918 25.068 1.00 91.75 165 PHE A N 1
ATOM 1346 C CA . PHE A 1 165 ? -7.279 -9.299 24.754 1.00 91.75 165 PHE A CA 1
ATOM 1347 C C . PHE A 1 165 ? -6.245 -9.853 25.738 1.00 91.75 165 PHE A C 1
ATOM 1349 O O . PHE A 1 165 ? -5.494 -9.112 26.377 1.00 91.75 165 PHE A O 1
ATOM 1356 N N . MET A 1 166 ? -6.221 -11.180 25.870 1.00 91.25 166 MET A N 1
ATOM 1357 C CA . MET A 1 166 ? -5.274 -11.903 26.717 1.00 91.25 166 MET A CA 1
ATOM 1358 C C . MET A 1 166 ? -4.118 -12.418 25.866 1.00 91.25 166 MET A C 1
ATOM 1360 O O . MET A 1 166 ? -4.344 -13.185 24.943 1.00 91.25 166 MET A O 1
ATOM 1364 N N . TYR A 1 167 ? -2.880 -12.062 26.197 1.00 89.81 167 TYR A N 1
ATOM 1365 C CA . TYR A 1 167 ? -1.696 -12.561 25.495 1.00 89.81 167 TYR A CA 1
ATOM 1366 C C . TYR A 1 167 ? -0.621 -12.977 26.497 1.00 89.81 167 TYR A C 1
ATOM 1368 O O . TYR A 1 167 ? -0.298 -12.231 27.425 1.00 89.81 167 TYR A O 1
ATOM 1376 N N . ASN A 1 168 ? -0.090 -14.196 26.354 1.00 89.06 168 ASN A N 1
ATOM 1377 C CA . ASN A 1 168 ? 0.874 -14.792 27.290 1.00 89.06 168 ASN A CA 1
ATOM 1378 C C . ASN A 1 168 ? 0.452 -14.641 28.767 1.00 89.06 168 ASN A C 1
ATOM 1380 O O . ASN A 1 168 ? 1.248 -14.243 29.617 1.00 89.06 168 ASN A O 1
ATOM 1384 N N . GLY A 1 169 ? -0.832 -14.879 29.058 1.00 89.56 169 GLY A N 1
ATOM 1385 C CA . GLY A 1 169 ? -1.405 -14.784 30.407 1.00 89.56 169 GLY A CA 1
ATOM 1386 C C . GLY A 1 169 ? -1.593 -13.363 30.956 1.00 89.56 169 GLY A C 1
ATOM 1387 O O . GLY A 1 169 ? -2.033 -13.218 32.091 1.00 89.56 169 GLY A O 1
ATOM 1388 N N . ASN A 1 170 ? -1.292 -12.317 30.182 1.00 93.94 170 ASN A N 1
ATOM 1389 C CA . ASN A 1 170 ? -1.456 -10.923 30.594 1.00 93.94 170 ASN A CA 1
ATOM 1390 C C . ASN A 1 170 ? -2.620 -10.266 29.845 1.00 93.94 170 ASN A C 1
ATOM 1392 O O . ASN A 1 170 ? -2.855 -10.564 28.674 1.00 93.94 170 ASN A O 1
ATOM 1396 N N . LEU A 1 171 ? -3.314 -9.347 30.515 1.00 95.44 171 LEU A N 1
ATOM 1397 C CA . LEU A 1 171 ? -4.392 -8.560 29.926 1.00 95.44 171 LEU A CA 1
ATOM 1398 C C . LEU A 1 171 ? -3.837 -7.312 29.231 1.00 95.44 171 LEU A C 1
ATOM 1400 O O . LEU A 1 171 ? -3.088 -6.540 29.833 1.00 95.44 171 LEU A O 1
ATOM 1404 N N . TYR A 1 172 ? -4.259 -7.085 27.990 1.00 94.62 172 TYR A N 1
ATOM 1405 C CA . TYR A 1 172 ? -3.940 -5.893 27.216 1.00 94.62 172 TYR A CA 1
ATOM 1406 C C . TYR A 1 172 ? -5.211 -5.140 26.833 1.00 94.62 172 TYR A C 1
ATOM 1408 O O . TYR A 1 172 ? -6.202 -5.732 26.407 1.00 94.62 172 TYR A O 1
ATOM 1416 N N . ARG A 1 173 ? -5.172 -3.814 26.967 1.00 93.44 173 ARG A N 1
ATOM 1417 C CA . ARG A 1 173 ? -6.234 -2.898 26.552 1.00 93.44 173 ARG A CA 1
ATOM 1418 C C . ARG A 1 173 ? -5.734 -2.027 25.408 1.00 93.44 173 ARG A C 1
ATOM 1420 O O . ARG A 1 173 ? -4.655 -1.439 25.493 1.00 93.44 173 ARG A O 1
ATOM 1427 N N . VAL A 1 174 ? -6.546 -1.909 24.363 1.00 92.69 174 VAL A N 1
ATOM 1428 C CA . VAL A 1 174 ? -6.305 -0.974 23.263 1.00 92.69 174 VAL A CA 1
ATOM 1429 C C . VAL A 1 174 ? -7.039 0.330 23.552 1.00 92.69 174 VAL A C 1
ATOM 1431 O O . VAL A 1 174 ? -8.226 0.336 23.891 1.00 92.69 174 VAL A O 1
ATOM 1434 N N . ALA A 1 175 ? -6.339 1.449 23.407 1.00 89.88 175 ALA A N 1
ATOM 1435 C CA . ALA A 1 175 ? -6.901 2.780 23.553 1.00 89.88 175 ALA A CA 1
ATOM 1436 C C . ALA A 1 175 ? -6.717 3.604 22.279 1.00 89.88 175 ALA A C 1
ATOM 1438 O O . ALA A 1 175 ? -5.690 3.530 21.613 1.00 89.88 175 ALA A O 1
ATOM 1439 N N . GLN A 1 176 ? -7.694 4.447 21.987 1.00 89.25 176 GLN A N 1
ATOM 1440 C CA . GLN A 1 176 ? -7.632 5.463 20.952 1.00 89.25 176 GLN A CA 1
ATOM 1441 C C . GLN A 1 176 ? -7.091 6.772 21.538 1.00 89.25 176 GLN A C 1
ATOM 1443 O O . GLN A 1 176 ? -7.683 7.332 22.465 1.00 89.25 176 GLN A O 1
ATOM 1448 N N . ASP A 1 177 ? -6.007 7.295 20.960 1.00 87.00 177 ASP A N 1
ATOM 1449 C CA . ASP A 1 177 ? -5.453 8.611 21.289 1.00 87.00 177 ASP A CA 1
ATOM 1450 C C . ASP A 1 177 ? -6.240 9.721 20.580 1.00 87.00 177 ASP A C 1
ATOM 1452 O O . ASP A 1 177 ? -6.231 9.834 19.351 1.00 87.00 177 ASP A O 1
ATOM 1456 N N . CYS A 1 178 ? -6.932 10.545 21.367 1.00 78.62 178 CYS A N 1
ATOM 1457 C CA . CYS A 1 178 ? -7.652 11.733 20.914 1.00 78.62 178 CYS A CA 1
ATOM 1458 C C . CYS A 1 178 ? -7.022 13.036 21.437 1.00 78.62 178 CYS A C 1
ATOM 1460 O O . CYS A 1 178 ? -7.712 14.052 21.524 1.00 78.62 178 CYS A O 1
ATOM 1462 N N . GLY A 1 179 ? -5.746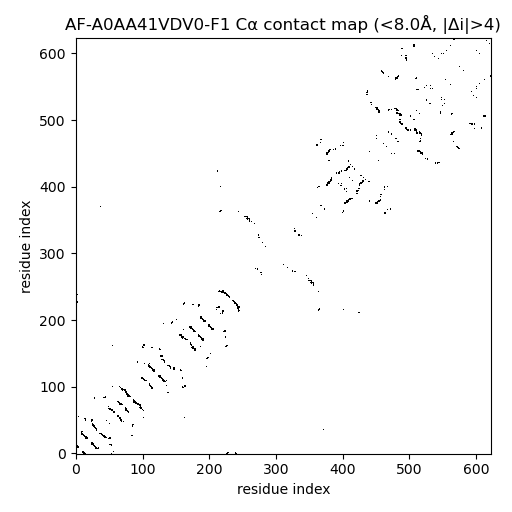 13.030 21.839 1.00 73.81 179 GLY A N 1
ATOM 1463 C CA . GLY A 1 179 ? -5.126 14.175 22.507 1.00 73.81 179 GLY A CA 1
ATOM 1464 C C . GLY A 1 179 ? -4.976 15.423 21.635 1.00 73.81 179 GLY A C 1
ATOM 1465 O O . GLY A 1 179 ? -5.253 16.525 22.099 1.00 73.81 179 GLY A O 1
ATOM 1466 N N . LYS A 1 180 ? -4.543 15.261 20.378 1.00 73.69 180 LYS A N 1
ATOM 1467 C CA . LYS A 1 180 ? -4.404 16.373 19.415 1.00 73.69 180 LYS A CA 1
ATOM 1468 C C . LYS A 1 180 ? -5.583 16.457 18.456 1.00 73.69 180 LYS A C 1
ATOM 1470 O O . LYS A 1 180 ? -6.127 17.529 18.221 1.00 73.69 180 LYS A O 1
ATOM 1475 N N . ILE A 1 181 ? -5.933 15.313 17.883 1.00 75.38 181 ILE A N 1
ATOM 1476 C CA . ILE A 1 181 ? -7.022 15.136 16.929 1.00 75.38 181 ILE A CA 1
ATOM 1477 C C . ILE A 1 181 ? -7.767 13.861 17.302 1.00 75.38 181 ILE A C 1
ATOM 1479 O O . ILE A 1 181 ? -7.162 12.917 17.810 1.00 75.38 181 ILE A O 1
ATOM 1483 N N . TYR A 1 182 ? -9.073 13.828 17.052 1.00 78.94 182 TYR A N 1
ATOM 1484 C CA . TYR A 1 182 ? -9.871 12.625 17.262 1.00 78.94 182 TYR A CA 1
ATOM 1485 C C . TYR A 1 182 ? -9.323 11.460 16.424 1.00 78.94 182 TYR A C 1
ATOM 1487 O O . TYR A 1 182 ? -9.225 11.576 15.197 1.00 78.94 182 TYR A O 1
ATOM 1495 N N . GLY A 1 183 ? -9.006 10.348 17.094 1.00 78.12 183 GLY A N 1
ATOM 1496 C CA . GLY A 1 183 ? -8.568 9.113 16.443 1.00 78.12 183 GLY A CA 1
ATOM 1497 C C . GLY A 1 183 ? -7.190 9.189 15.814 1.00 78.12 183 GLY A C 1
ATOM 1498 O O . GLY A 1 183 ? -6.987 8.634 14.745 1.00 78.12 183 GLY A O 1
ATOM 1499 N N . GLN A 1 184 ? -6.250 9.887 16.449 1.00 82.12 184 GLN A N 1
ATOM 1500 C CA . GLN A 1 184 ? -4.911 10.053 15.894 1.00 82.12 184 GLN A CA 1
ATOM 1501 C C . GLN A 1 184 ? -4.215 8.708 15.652 1.00 82.12 184 GLN A C 1
ATOM 1503 O O . GLN A 1 184 ? -3.648 8.495 14.586 1.00 82.12 184 GLN A O 1
ATOM 1508 N N . ARG A 1 185 ? -4.224 7.835 16.662 1.00 87.75 185 ARG A N 1
ATOM 1509 C CA . ARG A 1 185 ? -3.572 6.521 16.637 1.00 87.75 185 ARG A CA 1
ATOM 1510 C C . ARG A 1 185 ? -4.145 5.602 17.711 1.00 87.75 185 ARG A C 1
ATOM 1512 O O . ARG A 1 185 ? -4.770 6.082 18.664 1.00 87.75 185 ARG A O 1
ATOM 1519 N N . VAL A 1 186 ? -3.846 4.310 17.616 1.00 90.56 186 VAL A N 1
ATOM 1520 C CA . VAL A 1 186 ? -4.021 3.367 18.724 1.00 90.56 186 VAL A CA 1
ATOM 1521 C C . VAL A 1 186 ? -2.805 3.380 19.649 1.00 90.56 186 VAL A C 1
ATOM 1523 O O . VAL A 1 186 ? -1.670 3.600 19.227 1.00 90.56 186 VAL A O 1
ATOM 1526 N N . ARG A 1 187 ? -3.050 3.105 20.924 1.00 90.25 187 ARG A N 1
ATOM 1527 C CA . ARG A 1 187 ? -2.055 2.851 21.965 1.00 90.25 187 ARG A CA 1
ATOM 1528 C C . ARG A 1 187 ? -2.420 1.563 22.678 1.00 90.25 187 ARG A C 1
ATOM 1530 O O . ARG A 1 187 ? -3.598 1.238 22.800 1.00 90.25 187 ARG A O 1
ATOM 1537 N N . THR A 1 188 ? -1.417 0.844 23.161 1.00 92.62 188 THR A N 1
ATOM 1538 C CA . THR A 1 188 ? -1.626 -0.433 23.850 1.00 92.62 188 THR A CA 1
ATOM 1539 C C . THR A 1 188 ? -1.140 -0.329 25.280 1.00 92.62 188 THR A C 1
ATOM 1541 O O . THR A 1 188 ? -0.068 0.210 25.545 1.00 92.62 188 THR A O 1
ATOM 1544 N N . PHE A 1 189 ? -1.938 -0.847 26.204 1.00 92.81 189 PHE A N 1
ATOM 1545 C CA . PHE A 1 189 ? -1.653 -0.819 27.628 1.00 92.81 189 PHE A CA 1
ATOM 1546 C C . PHE A 1 189 ? -1.697 -2.234 28.184 1.00 92.81 189 PHE A C 1
ATOM 1548 O O . PHE A 1 189 ? -2.690 -2.940 28.015 1.00 92.81 189 PHE A O 1
ATOM 1555 N N . LYS A 1 190 ? -0.631 -2.649 28.865 1.00 95.31 190 LYS A N 1
ATOM 1556 C CA . LYS A 1 190 ? -0.639 -3.857 29.685 1.00 95.31 190 LYS A CA 1
ATOM 1557 C C . LYS A 1 190 ? -1.318 -3.521 31.010 1.00 95.31 190 LYS A C 1
ATOM 1559 O O . LYS A 1 190 ? -0.852 -2.641 31.732 1.00 95.31 190 LYS A O 1
ATOM 1564 N N . VAL A 1 191 ? -2.399 -4.219 31.335 1.00 94.75 191 VAL A N 1
ATOM 1565 C CA . VAL A 1 191 ? -3.090 -4.076 32.619 1.00 94.75 191 VAL A CA 1
ATOM 1566 C C . VAL A 1 191 ? -2.335 -4.906 33.655 1.00 94.75 191 VAL A C 1
ATOM 1568 O O . VAL A 1 191 ? -2.288 -6.131 33.567 1.00 94.75 191 VAL A O 1
ATOM 1571 N N . GLU A 1 192 ? -1.694 -4.236 34.611 1.00 94.69 192 GLU A N 1
ATOM 1572 C CA . GLU A 1 192 ? -0.913 -4.884 35.671 1.00 94.69 192 GLU A CA 1
ATOM 1573 C C . GLU A 1 192 ? -1.789 -5.302 36.850 1.00 94.69 192 GLU A C 1
ATOM 1575 O O . GLU A 1 192 ? -1.568 -6.355 37.445 1.00 94.69 192 GLU A O 1
ATOM 1580 N N . ILE A 1 193 ? -2.769 -4.464 37.198 1.00 94.38 193 ILE A N 1
ATOM 1581 C CA . ILE A 1 193 ? -3.681 -4.691 38.318 1.00 94.38 193 ILE A CA 1
ATOM 1582 C C . ILE A 1 193 ? -5.098 -4.382 37.849 1.00 94.38 193 ILE A C 1
ATOM 1584 O O . ILE A 1 193 ? -5.362 -3.305 37.317 1.00 94.38 193 ILE A O 1
ATOM 1588 N N . LEU A 1 194 ? -6.004 -5.335 38.059 1.00 95.44 194 LEU A N 1
ATOM 1589 C CA . LEU A 1 194 ? -7.440 -5.169 37.863 1.00 95.44 194 LEU A CA 1
ATOM 1590 C C . LEU A 1 194 ? -8.168 -5.942 38.964 1.00 95.44 194 LEU A C 1
ATOM 1592 O O . LEU A 1 194 ? -8.307 -7.164 38.906 1.00 95.44 194 LEU A O 1
ATOM 1596 N N . THR A 1 195 ? -8.576 -5.215 39.998 1.00 95.19 195 THR A N 1
ATOM 1597 C CA . THR A 1 195 ? -9.321 -5.719 41.161 1.00 95.19 195 THR A CA 1
ATOM 1598 C C . THR A 1 195 ? -10.529 -4.818 41.417 1.00 95.19 195 THR A C 1
ATOM 1600 O O . THR A 1 195 ? -10.783 -3.915 40.637 1.00 95.19 195 THR A O 1
ATOM 1603 N N . GLU A 1 196 ? -11.337 -5.063 42.453 1.00 94.44 196 GLU A N 1
ATOM 1604 C CA . GLU A 1 196 ? -12.467 -4.163 42.768 1.00 94.44 196 GLU A CA 1
ATOM 1605 C C . GLU A 1 196 ? -12.013 -2.813 43.356 1.00 94.44 196 GLU A C 1
ATOM 1607 O O . GLU A 1 196 ? -12.774 -1.838 43.348 1.00 94.44 196 GLU A O 1
ATOM 1612 N N . ASP A 1 197 ? -10.785 -2.784 43.878 1.00 94.19 197 ASP A N 1
ATOM 1613 C CA . ASP A 1 197 ? -10.232 -1.698 44.684 1.00 94.19 197 ASP A CA 1
ATOM 1614 C C . ASP A 1 197 ? -9.124 -0.921 43.963 1.00 94.19 197 ASP A C 1
ATOM 1616 O O . ASP A 1 197 ? -8.947 0.273 44.213 1.00 94.19 197 ASP A O 1
ATOM 1620 N N . GLU A 1 198 ? -8.390 -1.582 43.068 1.00 94.31 198 GLU A N 1
ATOM 1621 C CA . GLU A 1 198 ? -7.218 -1.040 42.386 1.00 94.31 198 GLU A CA 1
ATOM 1622 C C . GLU A 1 198 ? -7.191 -1.428 40.900 1.00 94.31 198 GLU A C 1
ATOM 1624 O O . GLU A 1 198 ? -7.379 -2.594 40.535 1.00 94.31 198 GLU A O 1
ATOM 1629 N N . TYR A 1 199 ? -6.892 -0.434 40.063 1.00 92.81 199 TYR A N 1
ATOM 1630 C CA . TYR A 1 199 ? -6.631 -0.530 38.637 1.00 92.81 199 TYR A CA 1
ATOM 1631 C C . TYR A 1 199 ? -5.297 0.139 38.298 1.00 92.81 199 TYR A C 1
ATOM 1633 O O . TYR A 1 199 ? -5.061 1.295 38.658 1.00 92.81 199 TYR A O 1
ATOM 1641 N N . ARG A 1 200 ? -4.439 -0.564 37.555 1.00 92.44 200 ARG A N 1
ATOM 1642 C CA . ARG A 1 200 ? -3.183 -0.013 37.042 1.00 92.44 200 ARG A CA 1
ATOM 1643 C C . ARG A 1 200 ? -2.848 -0.589 35.677 1.00 92.44 200 ARG A C 1
ATOM 1645 O O . ARG A 1 200 ? -2.886 -1.802 35.480 1.00 92.44 200 ARG A O 1
ATOM 1652 N N . GLU A 1 201 ? -2.456 0.286 34.760 1.00 92.38 201 GLU A N 1
ATOM 1653 C CA . GLU A 1 201 ? -2.000 -0.078 33.422 1.00 92.38 201 GLU A CA 1
ATOM 1654 C C . GLU A 1 201 ? -0.707 0.663 33.055 1.00 92.38 201 GLU A C 1
ATOM 1656 O O . GLU A 1 201 ? -0.460 1.776 33.526 1.00 92.38 201 GLU A O 1
ATOM 1661 N N . VAL A 1 202 ? 0.112 0.047 32.203 1.00 92.12 202 VAL A N 1
ATOM 1662 C CA . VAL A 1 202 ? 1.357 0.622 31.678 1.00 92.12 202 VAL A CA 1
ATOM 1663 C C . VAL A 1 202 ? 1.355 0.565 30.153 1.00 92.12 202 VAL A C 1
ATOM 1665 O O . VAL A 1 202 ? 0.993 -0.455 29.567 1.00 92.12 202 VAL A O 1
ATOM 1668 N N . GLU A 1 203 ? 1.724 1.670 29.498 1.00 91.06 203 GLU A N 1
ATOM 1669 C CA . GLU A 1 203 ? 1.823 1.719 28.035 1.00 91.06 203 GLU A CA 1
ATOM 1670 C C . GLU A 1 203 ? 2.940 0.788 27.553 1.00 91.06 203 GLU A C 1
ATOM 1672 O O . GLU A 1 203 ? 4.044 0.774 28.099 1.00 91.06 203 GLU A O 1
ATOM 1677 N N . VAL A 1 204 ? 2.643 0.011 26.517 1.00 92.38 204 VAL A N 1
ATOM 1678 C CA . VAL A 1 204 ? 3.571 -0.924 25.886 1.00 92.38 204 VAL A CA 1
ATOM 1679 C C . VAL A 1 204 ? 3.510 -0.764 24.366 1.00 92.38 204 VAL A C 1
ATOM 1681 O O . VAL A 1 204 ? 2.450 -0.449 23.817 1.00 92.38 204 VAL A O 1
ATOM 1684 N N . PRO A 1 205 ? 4.627 -0.974 23.651 1.00 90.19 205 PRO A N 1
ATOM 1685 C CA . PRO A 1 205 ? 4.619 -0.921 22.198 1.00 90.19 205 PRO A CA 1
ATOM 1686 C C . PRO A 1 205 ? 3.777 -2.069 21.627 1.00 90.19 205 PRO A C 1
ATOM 1688 O O . PRO A 1 205 ? 3.965 -3.225 21.994 1.00 90.19 205 PRO A O 1
ATOM 1691 N N . LEU A 1 206 ? 2.883 -1.746 20.690 1.00 84.12 206 LEU A N 1
ATOM 1692 C CA . LEU A 1 206 ? 2.089 -2.738 19.954 1.00 84.12 206 LEU A CA 1
ATOM 1693 C C . LEU A 1 206 ? 2.928 -3.515 18.921 1.00 84.12 206 LEU A C 1
ATOM 1695 O O . LEU A 1 206 ? 2.541 -4.596 18.497 1.00 84.12 206 LEU A O 1
ATOM 1699 N N . GLY A 1 207 ? 4.071 -2.962 18.500 1.00 81.75 207 GLY A N 1
ATOM 1700 C CA . GLY A 1 207 ? 4.922 -3.552 17.459 1.00 81.75 207 GLY A CA 1
ATOM 1701 C C . GLY A 1 207 ? 4.490 -3.232 16.023 1.00 81.75 207 GLY A C 1
ATOM 1702 O O . GLY A 1 207 ? 5.108 -3.726 15.086 1.00 81.75 207 GLY A O 1
ATOM 1703 N N . ILE A 1 208 ? 3.470 -2.388 15.833 1.00 77.56 208 ILE A N 1
ATOM 1704 C CA . ILE A 1 208 ? 3.115 -1.835 14.520 1.00 77.56 208 ILE A CA 1
ATOM 1705 C C . ILE A 1 208 ? 3.966 -0.585 14.278 1.00 77.56 208 ILE A C 1
ATOM 1707 O O . ILE A 1 208 ? 3.884 0.380 15.038 1.00 77.56 208 ILE A O 1
ATOM 1711 N N . GLU A 1 209 ? 4.794 -0.604 13.232 1.00 76.25 209 GLU A N 1
ATOM 1712 C CA . GLU A 1 209 ? 5.565 0.570 12.818 1.00 76.25 209 GLU A CA 1
ATOM 1713 C C . GLU A 1 209 ? 4.647 1.637 12.207 1.00 76.25 209 GLU A C 1
ATOM 1715 O O . GLU A 1 209 ? 3.786 1.338 11.376 1.00 76.25 209 GLU A O 1
ATOM 1720 N N . GLU A 1 210 ? 4.848 2.901 12.590 1.00 77.50 210 GLU A N 1
ATOM 1721 C CA . GLU A 1 210 ? 4.119 4.009 11.974 1.00 77.50 210 GLU A CA 1
ATOM 1722 C C . GLU A 1 210 ? 4.516 4.142 10.491 1.00 77.50 210 GLU A C 1
ATOM 1724 O O . GLU A 1 210 ? 5.710 4.136 10.157 1.00 77.50 210 GLU A O 1
ATOM 1729 N N . PRO A 1 211 ? 3.543 4.286 9.574 1.00 78.81 211 PRO A N 1
ATOM 1730 C CA . PRO A 1 211 ? 3.836 4.376 8.156 1.00 78.81 211 PRO A CA 1
ATOM 1731 C C . PRO A 1 211 ? 4.635 5.645 7.843 1.00 78.81 211 PRO A C 1
ATOM 1733 O O . PRO A 1 211 ? 4.143 6.768 7.942 1.00 78.81 211 PRO A O 1
ATOM 1736 N N . LYS A 1 212 ? 5.861 5.480 7.342 1.00 82.81 212 LYS A N 1
ATOM 1737 C CA . LYS A 1 212 ? 6.706 6.613 6.919 1.00 82.81 212 LYS A CA 1
ATOM 1738 C C . LYS A 1 212 ? 6.218 7.288 5.631 1.00 82.81 212 LYS A C 1
ATOM 1740 O O . LYS A 1 212 ? 6.670 8.379 5.297 1.00 82.81 212 LYS A O 1
ATOM 1745 N N . LYS A 1 213 ? 5.288 6.652 4.909 1.00 81.50 213 LYS A N 1
ATOM 1746 C CA . LYS A 1 213 ? 4.684 7.168 3.669 1.00 81.50 213 LYS A CA 1
ATOM 1747 C C . LYS A 1 213 ? 3.635 8.267 3.899 1.00 81.50 213 LYS A C 1
ATOM 1749 O O . LYS A 1 213 ? 3.149 8.831 2.920 1.00 81.50 213 LYS A O 1
ATOM 1754 N N . GLY A 1 214 ? 3.287 8.583 5.152 1.00 80.06 214 GLY A N 1
ATOM 1755 C CA . GLY A 1 214 ? 2.217 9.538 5.460 1.00 80.06 214 GLY A CA 1
ATOM 1756 C C . GLY A 1 214 ? 0.919 9.139 4.758 1.00 80.06 214 GLY A C 1
ATOM 1757 O O . GLY A 1 214 ? 0.610 7.953 4.692 1.00 80.06 214 GLY A O 1
ATOM 1758 N N . ASN A 1 215 ? 0.216 10.099 4.153 1.00 76.00 215 ASN A N 1
ATOM 1759 C CA . ASN A 1 215 ? -1.072 9.889 3.474 1.00 76.00 215 ASN A CA 1
ATOM 1760 C C . ASN A 1 215 ? -1.051 8.866 2.321 1.00 76.00 215 ASN A C 1
ATOM 1762 O O . ASN A 1 215 ? -2.115 8.458 1.882 1.00 76.00 215 ASN A O 1
ATOM 1766 N N . ASN A 1 216 ? 0.115 8.424 1.838 1.00 75.44 216 ASN A N 1
ATOM 1767 C CA . ASN A 1 216 ? 0.198 7.362 0.825 1.00 75.44 216 ASN A CA 1
ATOM 1768 C C . ASN A 1 216 ? 0.127 5.946 1.437 1.00 75.44 216 ASN A C 1
ATOM 1770 O O . ASN A 1 216 ? 0.123 4.951 0.712 1.00 75.44 216 ASN A O 1
ATOM 1774 N N . ALA A 1 217 ? 0.100 5.826 2.768 1.00 81.19 217 ALA A N 1
ATOM 1775 C CA . ALA A 1 217 ? -0.234 4.591 3.472 1.00 81.19 217 ALA A CA 1
ATOM 1776 C C . ALA A 1 217 ? -1.706 4.595 3.892 1.00 81.19 217 ALA A C 1
ATOM 1778 O O . ALA A 1 217 ? -2.258 5.640 4.217 1.00 81.19 217 ALA A O 1
ATOM 1779 N N . TRP A 1 218 ? -2.330 3.415 3.928 1.00 81.19 218 TRP A N 1
ATOM 1780 C CA . TRP A 1 218 ? -3.741 3.235 4.302 1.00 81.19 218 TRP A CA 1
ATOM 1781 C C . TRP A 1 218 ? -4.078 3.767 5.708 1.00 81.19 218 TRP A C 1
ATOM 1783 O O . TRP A 1 218 ? -5.153 4.319 5.898 1.00 81.19 218 TRP A O 1
ATOM 1793 N N . ASN A 1 219 ? -3.136 3.693 6.650 1.00 85.62 219 ASN A N 1
ATOM 1794 C CA . ASN A 1 219 ? -3.225 4.225 8.013 1.00 85.62 219 ASN A CA 1
ATOM 1795 C C . ASN A 1 219 ? -2.372 5.496 8.209 1.00 85.62 219 ASN A C 1
ATOM 1797 O O . ASN A 1 219 ? -1.867 5.769 9.295 1.00 85.62 219 ASN A O 1
ATOM 1801 N N . GLY A 1 220 ? -2.141 6.250 7.134 1.00 84.19 220 GLY A N 1
ATOM 1802 C CA . GLY A 1 220 ? -1.209 7.373 7.101 1.00 84.19 220 GLY A CA 1
ATOM 1803 C C . GLY A 1 220 ? -1.599 8.587 7.941 1.00 84.19 220 GLY A C 1
ATOM 1804 O O . GLY A 1 220 ? -0.723 9.262 8.482 1.00 84.19 220 GLY A O 1
ATOM 1805 N N . ALA A 1 221 ? -2.898 8.881 8.029 1.00 82.06 221 ALA A N 1
ATOM 1806 C CA . ALA A 1 221 ? -3.410 10.039 8.756 1.00 82.06 221 ALA A CA 1
ATOM 1807 C C . ALA A 1 221 ? -3.930 9.661 10.146 1.00 82.06 221 ALA A C 1
ATOM 1809 O O . ALA A 1 221 ? -3.658 10.372 11.116 1.00 82.06 221 ALA A O 1
ATOM 1810 N N . ARG A 1 222 ? -4.706 8.576 10.231 1.00 86.44 222 ARG A N 1
ATOM 1811 C CA . ARG A 1 222 ? -5.362 8.100 11.455 1.00 86.44 222 ARG A CA 1
ATOM 1812 C C . ARG A 1 222 ? -5.538 6.591 11.417 1.00 86.44 222 ARG A C 1
ATOM 1814 O O . ARG A 1 222 ? -5.703 6.030 10.342 1.00 86.44 222 ARG A O 1
ATOM 1821 N N . TYR A 1 223 ? -5.547 5.970 12.586 1.00 89.44 223 TYR A N 1
ATOM 1822 C CA . TYR A 1 223 ? -5.922 4.574 12.818 1.00 89.44 223 TYR A CA 1
ATOM 1823 C C . TYR A 1 223 ? -6.253 4.459 14.299 1.00 89.44 223 TYR A C 1
ATOM 1825 O O . TYR A 1 223 ? -5.423 4.750 15.148 1.00 89.44 223 TYR A O 1
ATOM 1833 N N . HIS A 1 224 ? -7.481 4.161 14.661 1.00 89.38 224 HIS A N 1
ATOM 1834 C CA . HIS A 1 224 ? -7.954 4.373 16.022 1.00 89.38 224 HIS A CA 1
ATOM 1835 C C . HIS A 1 224 ? -8.756 3.222 16.601 1.00 89.38 224 HIS A C 1
ATOM 1837 O O . HIS A 1 224 ? -9.104 3.262 17.782 1.00 89.38 224 HIS A O 1
ATOM 1843 N N . HIS A 1 225 ? -8.979 2.187 15.809 1.00 91.44 225 HIS A N 1
ATOM 1844 C CA . HIS A 1 225 ? -9.645 0.983 16.228 1.00 91.44 225 HIS A CA 1
ATOM 1845 C C . HIS A 1 225 ? -8.825 -0.239 15.826 1.00 91.44 225 HIS A C 1
ATOM 1847 O O . HIS A 1 225 ? -8.422 -0.359 14.673 1.00 91.44 225 HIS A O 1
ATOM 1853 N N . LEU A 1 226 ? -8.603 -1.150 16.768 1.00 92.50 226 LEU A N 1
ATOM 1854 C CA . LEU A 1 226 ? -7.968 -2.442 16.551 1.00 92.50 226 LEU A CA 1
ATOM 1855 C C . LEU A 1 226 ? -8.735 -3.514 17.330 1.00 92.50 226 LEU A C 1
ATOM 1857 O O . LEU A 1 226 ? -8.797 -3.465 18.559 1.00 92.50 226 LEU A O 1
ATOM 1861 N N . ASP A 1 227 ? -9.280 -4.492 16.616 1.00 91.38 227 ASP A N 1
ATOM 1862 C CA . ASP A 1 227 ? -9.806 -5.725 17.200 1.00 91.38 227 ASP A CA 1
ATOM 1863 C C . ASP A 1 227 ? -8.814 -6.860 16.952 1.00 91.38 227 ASP A C 1
ATOM 1865 O O . ASP A 1 227 ? -8.254 -6.968 15.863 1.00 91.38 227 ASP A O 1
ATOM 1869 N N . VAL A 1 228 ? -8.566 -7.679 17.972 1.00 89.38 228 VAL A N 1
ATOM 1870 C CA . VAL A 1 228 ? -7.576 -8.762 17.935 1.00 89.38 228 VAL A CA 1
ATOM 1871 C C . VAL A 1 228 ? -8.229 -10.042 18.436 1.00 89.38 228 VAL A C 1
ATOM 1873 O O . VAL A 1 228 ? -8.838 -10.038 19.509 1.00 89.38 228 VAL A O 1
ATOM 1876 N N . GLN A 1 229 ? -8.082 -11.136 17.686 1.00 85.38 229 GLN A N 1
ATOM 1877 C CA . GLN A 1 229 ? -8.637 -12.445 18.037 1.00 85.38 229 GLN A CA 1
ATOM 1878 C C . GLN A 1 229 ? -7.614 -13.565 17.929 1.00 85.38 229 GLN A C 1
ATOM 1880 O O . GLN A 1 229 ? -6.805 -13.615 17.002 1.00 85.38 229 GLN A O 1
ATOM 1885 N N . ASP A 1 230 ? -7.697 -14.482 18.888 1.00 84.50 230 ASP A N 1
ATOM 1886 C CA . ASP A 1 230 ? -6.985 -15.753 18.870 1.00 84.50 230 ASP A CA 1
ATOM 1887 C C . ASP A 1 230 ? -7.779 -16.750 18.017 1.00 84.50 230 ASP A C 1
ATOM 1889 O O . ASP A 1 230 ? -8.972 -16.963 18.248 1.00 84.50 230 ASP A O 1
ATOM 1893 N N . LEU A 1 231 ? -7.124 -17.357 17.027 1.00 81.06 231 LEU A N 1
ATOM 1894 C CA . LEU A 1 231 ? -7.724 -18.366 16.152 1.00 81.06 231 LEU A CA 1
ATOM 1895 C C . LEU A 1 231 ? -7.683 -19.780 16.766 1.00 81.06 231 LEU A C 1
ATOM 1897 O O . LEU A 1 231 ? -8.090 -20.746 16.124 1.00 81.06 231 LEU A O 1
ATOM 1901 N N . GLY A 1 232 ? -7.165 -19.934 17.989 1.00 74.00 232 GLY A N 1
ATOM 1902 C CA . GLY A 1 232 ? -7.110 -21.193 18.740 1.00 74.00 232 GLY A CA 1
ATOM 1903 C C . GLY A 1 232 ? -5.993 -22.150 18.307 1.00 74.00 232 GLY A C 1
ATOM 1904 O O . GLY A 1 232 ? -5.660 -23.079 19.039 1.00 74.00 232 GLY A O 1
ATOM 1905 N N . SER A 1 233 ? -5.369 -21.915 17.149 1.00 74.88 233 SER A N 1
ATOM 1906 C CA . SER A 1 233 ? -4.199 -22.649 16.639 1.00 74.88 233 SER A CA 1
ATOM 1907 C C . SER A 1 233 ? -2.856 -22.071 17.116 1.00 74.88 233 SER A C 1
ATOM 1909 O O . SER A 1 233 ? -1.801 -22.560 16.714 1.00 74.88 233 SER A O 1
ATOM 1911 N N . GLY A 1 234 ? -2.884 -21.016 17.938 1.00 79.50 234 GLY A N 1
ATOM 1912 C CA . GLY A 1 234 ? -1.727 -20.163 18.233 1.00 79.50 234 GLY A CA 1
ATOM 1913 C C . GLY A 1 234 ? -1.496 -19.064 17.186 1.00 79.50 234 GLY A C 1
ATOM 1914 O O . GLY A 1 234 ? -0.607 -18.230 17.361 1.00 79.50 234 GLY A O 1
ATOM 1915 N N . GLU A 1 235 ? -2.294 -19.041 16.115 1.00 84.12 235 GLU A N 1
ATOM 1916 C CA . GLU A 1 235 ? -2.367 -17.924 15.174 1.00 84.12 235 GLU A CA 1
ATOM 1917 C C . GLU A 1 235 ? -3.283 -16.821 15.724 1.00 84.12 235 GLU A C 1
ATOM 1919 O O . GLU A 1 235 ? -4.310 -17.094 16.343 1.00 84.12 235 GLU A O 1
ATOM 1924 N N . TRP A 1 236 ? -2.932 -15.569 15.442 1.00 86.38 236 TRP A N 1
ATOM 1925 C CA . TRP A 1 236 ? -3.722 -14.394 15.802 1.00 86.38 236 TRP A CA 1
ATOM 1926 C C . TRP A 1 236 ? -4.137 -13.644 14.542 1.00 86.38 236 TRP A C 1
ATOM 1928 O O . TRP A 1 236 ? -3.356 -13.545 13.593 1.00 86.38 236 TRP A O 1
ATOM 1938 N N . ILE A 1 237 ? -5.336 -13.071 14.559 1.00 86.50 237 ILE A N 1
ATOM 1939 C CA . ILE A 1 237 ? -5.783 -12.098 13.564 1.00 86.50 237 ILE A CA 1
ATOM 1940 C C . ILE A 1 237 ? -6.021 -10.750 14.238 1.00 86.50 237 ILE A C 1
ATOM 1942 O O . ILE A 1 237 ? -6.467 -10.682 15.383 1.00 86.50 237 ILE A O 1
ATOM 1946 N N . GLY A 1 238 ? -5.673 -9.675 13.538 1.00 88.88 238 GLY A N 1
ATOM 1947 C CA . GLY A 1 238 ? -5.936 -8.313 13.973 1.00 88.88 238 GLY A CA 1
ATOM 1948 C C . GLY A 1 238 ? -6.521 -7.507 12.827 1.00 88.88 238 GLY A C 1
ATOM 1949 O O . GLY A 1 238 ? -5.940 -7.478 11.741 1.00 88.88 238 GLY A O 1
ATOM 1950 N N . VAL A 1 239 ? -7.639 -6.832 13.078 1.00 89.06 239 VAL A N 1
ATOM 1951 C CA . VAL A 1 239 ? -8.264 -5.913 12.128 1.00 89.06 239 VAL A CA 1
ATOM 1952 C C . VAL A 1 239 ? -8.251 -4.509 12.670 1.00 89.06 239 VAL A C 1
ATOM 1954 O O . VAL A 1 239 ? -8.639 -4.242 13.806 1.00 89.06 239 VAL A O 1
ATOM 1957 N N . MET A 1 240 ? -7.809 -3.603 11.811 1.00 89.19 240 MET A N 1
ATOM 1958 C CA . MET A 1 240 ? -7.535 -2.229 12.160 1.00 89.19 240 MET A CA 1
ATOM 1959 C C . MET A 1 240 ? -8.152 -1.289 11.135 1.00 89.19 240 MET A C 1
ATOM 1961 O O . MET A 1 240 ? -8.125 -1.568 9.936 1.00 89.19 240 MET A O 1
ATOM 1965 N N . ASP A 1 241 ? -8.702 -0.175 11.603 1.00 89.56 241 ASP A N 1
ATOM 1966 C CA . ASP A 1 241 ? -9.126 0.906 10.720 1.00 89.56 241 ASP A CA 1
ATOM 1967 C C . ASP A 1 241 ? -7.956 1.816 10.326 1.00 89.56 241 ASP A C 1
ATOM 1969 O O . ASP A 1 241 ? -6.876 1.804 10.921 1.00 89.56 241 ASP A O 1
ATOM 1973 N N . GLY A 1 242 ? -8.157 2.605 9.277 1.00 88.25 242 GLY A N 1
ATOM 1974 C CA . GLY A 1 242 ? -7.146 3.537 8.816 1.00 88.25 242 GLY A CA 1
ATOM 1975 C C . GLY A 1 242 ? -7.713 4.541 7.831 1.00 88.25 242 GLY A C 1
ATOM 1976 O O . GLY A 1 242 ? -8.455 4.170 6.925 1.00 88.25 242 GLY A O 1
ATOM 1977 N N . ASP A 1 243 ? -7.323 5.800 8.004 1.00 81.88 243 ASP A N 1
ATOM 1978 C CA . ASP A 1 243 ? -7.628 6.867 7.063 1.00 81.88 243 ASP A CA 1
ATOM 1979 C C . ASP A 1 243 ? -6.341 7.442 6.472 1.00 81.88 243 ASP A C 1
ATOM 1981 O O . ASP A 1 243 ? -5.334 7.638 7.164 1.00 81.88 243 ASP A O 1
ATOM 1985 N N . ARG A 1 244 ? -6.419 7.821 5.195 1.00 77.00 244 ARG A N 1
ATOM 1986 C CA . ARG A 1 244 ? -5.364 8.548 4.470 1.00 77.00 244 ARG A CA 1
ATOM 1987 C C . ARG A 1 244 ? -5.516 10.066 4.526 1.00 77.00 244 ARG A C 1
ATOM 1989 O O . ARG A 1 244 ? -4.571 10.793 4.239 1.00 77.00 244 ARG A O 1
ATOM 1996 N N . ALA A 1 245 ? -6.705 10.549 4.881 1.00 70.31 245 ALA A N 1
ATOM 1997 C CA . ALA A 1 245 ? -7.051 11.962 4.891 1.00 70.31 245 ALA A CA 1
ATOM 1998 C C . ALA A 1 245 ? -7.909 12.304 6.112 1.00 70.31 245 ALA A C 1
ATOM 2000 O O . ALA A 1 245 ? -8.656 11.476 6.632 1.00 70.31 245 ALA A O 1
ATOM 2001 N N . LEU A 1 246 ? -7.806 13.549 6.574 1.00 66.38 246 LEU A N 1
ATOM 2002 C CA . LEU A 1 246 ? -8.643 14.045 7.662 1.00 66.38 246 LEU A CA 1
ATOM 2003 C C . LEU A 1 246 ? -10.072 14.309 7.163 1.00 66.38 246 LEU A C 1
ATOM 2005 O O . LEU A 1 246 ? -10.296 14.656 6.002 1.00 66.38 246 LEU A O 1
ATOM 2009 N N . LEU A 1 247 ? -11.049 14.200 8.066 1.00 62.62 247 LEU A N 1
ATOM 2010 C CA . LEU A 1 247 ? -12.431 14.610 7.799 1.00 62.62 247 LEU A CA 1
ATOM 2011 C C . LEU A 1 247 ? -12.469 16.053 7.268 1.00 62.62 247 LEU A C 1
ATOM 2013 O O . LEU A 1 247 ? -11.986 16.975 7.923 1.00 62.62 247 LEU A O 1
ATOM 2017 N N . GLY A 1 248 ? -13.054 16.238 6.081 1.00 61.41 248 GLY A N 1
ATOM 2018 C CA . GLY A 1 248 ? -13.157 17.539 5.415 1.00 61.41 248 GLY A CA 1
ATOM 2019 C C . GLY A 1 248 ? -11.957 17.932 4.545 1.00 61.41 248 GLY A C 1
ATOM 2020 O O . GLY A 1 248 ? -11.994 19.013 3.962 1.00 61.41 248 GLY A O 1
ATOM 2021 N N . ASP A 1 249 ? -10.932 17.081 4.401 1.00 68.56 249 ASP A N 1
ATOM 2022 C CA . ASP A 1 249 ? -9.766 17.361 3.546 1.00 68.56 249 ASP A CA 1
ATOM 2023 C C . ASP A 1 249 ? -10.174 17.611 2.086 1.00 68.56 249 ASP A C 1
ATOM 2025 O O . ASP A 1 249 ? -9.734 18.578 1.476 1.00 68.56 249 ASP A O 1
ATOM 2029 N N . SER A 1 250 ? -11.113 16.830 1.543 1.00 65.44 250 SER A N 1
ATOM 2030 C CA . SER A 1 250 ? -11.648 17.037 0.188 1.00 65.44 250 SER A CA 1
ATOM 2031 C C . SER A 1 250 ? -12.287 18.419 0.007 1.00 65.44 250 SER A C 1
ATOM 2033 O O . SER A 1 250 ? -12.024 19.115 -0.975 1.00 65.44 250 SER A O 1
ATOM 2035 N N . VAL A 1 251 ? -13.084 18.854 0.985 1.00 73.50 251 VAL A N 1
ATOM 2036 C CA . VAL A 1 251 ? -13.722 20.175 0.996 1.00 73.50 251 VAL A CA 1
ATOM 2037 C C . VAL A 1 251 ? -12.665 21.269 1.128 1.00 73.50 251 VAL A C 1
ATOM 2039 O O . VAL A 1 251 ? -12.693 22.242 0.380 1.00 73.50 251 VAL A O 1
ATOM 2042 N N . HIS A 1 252 ? -11.695 21.098 2.026 1.00 76.12 252 HIS A N 1
ATOM 2043 C CA . HIS A 1 252 ? -10.601 22.045 2.217 1.00 76.12 252 HIS A CA 1
ATOM 2044 C C . HIS A 1 252 ? -9.757 22.206 0.949 1.00 76.12 252 HIS A C 1
ATOM 2046 O O . HIS A 1 252 ? -9.526 23.330 0.504 1.00 76.12 252 HIS A O 1
ATOM 2052 N N . ARG A 1 253 ? -9.359 21.095 0.321 1.00 77.25 253 ARG A N 1
ATOM 2053 C CA . ARG A 1 253 ? -8.629 21.078 -0.949 1.00 77.25 253 ARG A CA 1
ATOM 2054 C C . ARG A 1 253 ? -9.411 21.771 -2.058 1.00 77.25 253 ARG A C 1
ATOM 2056 O O . ARG A 1 253 ? -8.856 22.622 -2.747 1.00 77.25 253 ARG A O 1
ATOM 2063 N N . CYS A 1 254 ? -10.708 21.488 -2.173 1.00 80.50 254 CYS A N 1
ATOM 2064 C CA . CYS A 1 254 ? -11.583 22.151 -3.136 1.00 80.50 254 CYS A CA 1
ATOM 2065 C C . CYS A 1 254 ? -11.655 23.668 -2.896 1.00 80.50 254 CYS A C 1
ATOM 2067 O O . CYS A 1 254 ? -11.515 24.445 -3.841 1.00 80.50 254 CYS A O 1
ATOM 2069 N N . ILE A 1 255 ? -11.798 24.107 -1.641 1.00 84.69 255 ILE A N 1
ATOM 2070 C CA . ILE A 1 255 ? -11.833 25.531 -1.276 1.00 84.69 255 ILE A CA 1
ATOM 2071 C C . ILE A 1 255 ? -10.499 26.209 -1.604 1.00 84.69 255 ILE A C 1
ATOM 2073 O O . ILE A 1 255 ? -10.489 27.232 -2.289 1.00 84.69 255 ILE A O 1
ATOM 2077 N N . VAL A 1 256 ? -9.373 25.653 -1.150 1.00 85.62 256 VAL A N 1
ATOM 2078 C CA . VAL A 1 256 ? -8.031 26.215 -1.381 1.00 85.62 256 VAL A CA 1
ATOM 2079 C C . VAL A 1 256 ? -7.713 26.252 -2.873 1.00 85.62 256 VAL A C 1
ATOM 2081 O O . VAL A 1 256 ? -7.282 27.282 -3.392 1.00 85.62 256 VAL A O 1
ATOM 2084 N N . GLY A 1 257 ? -7.988 25.157 -3.578 1.00 87.69 257 GLY A N 1
ATOM 2085 C CA . GLY A 1 257 ? -7.786 25.030 -5.012 1.00 87.69 257 GLY A CA 1
ATOM 2086 C C . GLY A 1 257 ? -8.617 26.032 -5.814 1.00 87.69 257 GLY A C 1
ATOM 2087 O O . GLY A 1 257 ? -8.069 26.784 -6.623 1.00 87.69 257 GLY A O 1
ATOM 2088 N N . SER A 1 258 ? -9.921 26.120 -5.535 1.00 87.81 258 SER A N 1
ATOM 2089 C CA . SER A 1 258 ? -10.831 27.077 -6.185 1.00 87.81 258 SER A CA 1
ATOM 2090 C C . SER A 1 258 ? -10.451 28.527 -5.885 1.00 87.81 258 SER A C 1
ATOM 2092 O O . SER A 1 258 ? -10.518 29.386 -6.767 1.00 87.81 258 SER A O 1
ATOM 2094 N N . THR A 1 259 ? -9.996 28.805 -4.661 1.00 92.25 259 THR A N 1
ATOM 2095 C CA . THR A 1 259 ? -9.495 30.128 -4.272 1.00 92.25 259 THR A CA 1
ATOM 2096 C C . THR A 1 259 ? -8.241 30.480 -5.068 1.00 92.25 259 THR A C 1
ATOM 2098 O O . THR A 1 259 ? -8.172 31.565 -5.641 1.00 92.25 259 THR A O 1
ATOM 2101 N N . ALA A 1 260 ? -7.278 29.560 -5.188 1.00 92.38 260 ALA A N 1
ATOM 2102 C CA . ALA A 1 260 ? -6.058 29.783 -5.960 1.00 92.38 260 ALA A CA 1
ATOM 2103 C C . ALA A 1 260 ? -6.356 30.061 -7.444 1.00 92.38 260 ALA A C 1
ATOM 2105 O O . ALA A 1 260 ? -5.843 31.036 -7.993 1.00 92.38 260 ALA A O 1
ATOM 2106 N N . VAL A 1 261 ? -7.246 29.283 -8.075 1.00 90.31 261 VAL A N 1
ATOM 2107 C CA . VAL A 1 261 ? -7.683 29.523 -9.466 1.00 90.31 261 VAL A CA 1
ATOM 2108 C C . VAL A 1 261 ? -8.382 30.879 -9.609 1.00 90.31 261 VAL A C 1
ATOM 2110 O O . VAL A 1 261 ? -8.104 31.621 -10.552 1.00 90.31 261 VAL A O 1
ATOM 2113 N N . SER A 1 262 ? -9.233 31.251 -8.651 1.00 90.38 262 SER A N 1
ATOM 2114 C CA . SER A 1 262 ? -9.903 32.559 -8.645 1.00 90.38 262 SER A CA 1
ATOM 2115 C C . SER A 1 262 ? -8.902 33.719 -8.563 1.00 90.38 262 SER A C 1
ATOM 2117 O O . SER A 1 262 ? -9.050 34.718 -9.268 1.00 90.38 262 SER A O 1
ATOM 2119 N N . VAL A 1 263 ? -7.840 33.581 -7.759 1.00 93.06 263 VAL A N 1
ATOM 2120 C CA . VAL A 1 263 ? -6.766 34.585 -7.675 1.00 93.06 263 VAL A CA 1
ATOM 2121 C C . VAL A 1 263 ? -5.975 34.658 -8.984 1.00 93.06 263 VAL A C 1
ATOM 2123 O O . VAL A 1 263 ? -5.671 35.758 -9.439 1.00 93.06 263 VAL A O 1
ATOM 2126 N N . VAL A 1 264 ? -5.688 33.528 -9.639 1.00 92.44 264 VAL A N 1
ATOM 2127 C CA . VAL A 1 264 ? -5.021 33.514 -10.957 1.00 92.44 264 VAL A CA 1
ATOM 2128 C C . VAL A 1 264 ? -5.848 34.260 -12.003 1.00 92.44 264 VAL A C 1
ATOM 2130 O O . VAL A 1 264 ? -5.296 35.078 -12.740 1.00 92.44 264 VAL A O 1
ATOM 2133 N N . LEU A 1 265 ? -7.168 34.045 -12.037 1.00 89.12 265 LEU A N 1
ATOM 2134 C CA . LEU A 1 265 ? -8.071 34.784 -12.925 1.00 89.12 265 LEU A CA 1
ATOM 2135 C C . LEU A 1 265 ? -8.007 36.295 -12.657 1.00 89.12 265 LEU A C 1
ATOM 2137 O O . LEU A 1 265 ? -7.896 37.082 -13.598 1.00 89.12 265 LEU A O 1
ATOM 2141 N N . ALA A 1 266 ? -7.998 36.708 -11.387 1.00 88.38 266 ALA A N 1
ATOM 2142 C CA . ALA A 1 266 ? -7.858 38.115 -11.015 1.00 88.38 266 ALA A CA 1
ATOM 2143 C C . ALA A 1 266 ? -6.502 38.710 -11.445 1.00 88.38 266 ALA A C 1
ATOM 2145 O O . ALA A 1 266 ? -6.460 39.827 -11.965 1.00 88.38 266 ALA A O 1
ATOM 2146 N N . LEU A 1 267 ? -5.399 37.965 -11.291 1.00 88.44 267 LEU A N 1
ATOM 2147 C CA . LEU A 1 267 ? -4.070 38.385 -11.753 1.00 88.44 267 LEU A CA 1
ATOM 2148 C C . LEU A 1 267 ? -4.005 38.500 -13.280 1.00 88.44 267 LEU A C 1
ATOM 2150 O O . LEU A 1 267 ? -3.403 39.441 -13.792 1.00 88.44 267 LEU A O 1
ATOM 2154 N N . PHE A 1 268 ? -4.651 37.593 -14.015 1.00 85.25 268 PHE A N 1
ATOM 2155 C CA . PHE A 1 268 ? -4.712 37.655 -15.475 1.00 85.25 268 PHE A CA 1
ATOM 2156 C C . PHE A 1 268 ? -5.457 38.908 -15.955 1.00 85.25 268 PHE A C 1
ATOM 2158 O O . PHE A 1 268 ? -4.972 39.627 -16.831 1.00 85.25 268 PHE A O 1
ATOM 2165 N N . VAL A 1 269 ? -6.590 39.231 -15.320 1.00 82.94 269 VAL A N 1
ATOM 2166 C CA . VAL A 1 269 ? -7.327 40.481 -15.568 1.00 82.94 269 VAL A CA 1
ATOM 2167 C C . VAL A 1 269 ? -6.462 41.699 -15.232 1.00 82.94 269 VAL A C 1
ATOM 2169 O O . VAL A 1 269 ? -6.395 42.635 -16.029 1.00 82.94 269 VAL A O 1
ATOM 2172 N N . LEU A 1 270 ? -5.745 41.680 -14.104 1.00 82.06 270 LEU A N 1
ATOM 2173 C CA . LEU A 1 270 ? -4.837 42.758 -13.704 1.00 82.06 270 LEU A CA 1
ATOM 2174 C C . LEU A 1 270 ? -3.730 42.988 -14.743 1.00 82.06 270 LEU A C 1
ATOM 2176 O O . LEU A 1 270 ? -3.500 44.127 -15.146 1.00 82.06 270 LEU A O 1
ATOM 2180 N N . VAL A 1 271 ? -3.078 41.927 -15.224 1.00 80.00 271 VAL A N 1
ATOM 2181 C CA . VAL A 1 271 ? -2.061 42.015 -16.286 1.00 80.00 271 VAL A CA 1
ATOM 2182 C C . VAL A 1 271 ? -2.667 42.575 -17.572 1.00 80.00 271 VAL A C 1
ATOM 2184 O O . VAL A 1 271 ? -2.072 43.453 -18.194 1.00 80.00 271 VAL A O 1
ATOM 2187 N N . GLY A 1 272 ? -3.875 42.143 -17.942 1.00 75.75 272 GLY A N 1
ATOM 2188 C CA . GLY A 1 272 ? -4.607 42.697 -19.078 1.00 75.75 272 GLY A CA 1
ATOM 2189 C C . GLY A 1 272 ? -4.889 44.201 -18.950 1.00 75.75 272 GLY A C 1
ATOM 2190 O O . GLY A 1 272 ? -4.798 44.928 -19.939 1.00 75.75 272 GLY A O 1
ATOM 2191 N N . ILE A 1 273 ? -5.182 44.692 -17.741 1.00 75.06 273 ILE A N 1
ATOM 2192 C CA . ILE A 1 273 ? -5.392 46.124 -17.468 1.00 75.06 273 ILE A CA 1
ATOM 2193 C C . ILE A 1 273 ? -4.074 46.905 -17.577 1.00 75.06 273 ILE A C 1
ATOM 2195 O O . ILE A 1 273 ? -4.045 47.986 -18.180 1.00 75.06 273 ILE A O 1
ATOM 2199 N N . LEU A 1 274 ? -2.986 46.351 -17.025 1.00 72.69 274 LEU A N 1
ATOM 2200 C CA . LEU A 1 274 ? -1.648 46.953 -17.033 1.00 72.69 274 LEU A CA 1
ATOM 2201 C C . LEU A 1 274 ? -1.043 47.027 -18.443 1.00 72.69 274 LEU A C 1
ATOM 2203 O O . LEU A 1 274 ? -0.439 48.037 -18.797 1.00 72.69 274 LEU A O 1
ATOM 2207 N N . LEU A 1 275 ? -1.216 45.980 -19.256 1.00 69.81 275 LEU A N 1
ATOM 2208 C CA . LEU A 1 275 ? -0.665 45.902 -20.614 1.00 69.81 275 LEU A CA 1
ATOM 2209 C C . LEU A 1 275 ? -1.518 46.630 -21.663 1.00 69.81 275 LEU A C 1
ATOM 2211 O O . LEU A 1 275 ? -1.043 46.867 -22.771 1.00 69.81 275 LEU A O 1
ATOM 2215 N N . GLY A 1 276 ? -2.764 46.986 -21.337 1.00 63.12 276 GLY A N 1
ATOM 2216 C CA . GLY A 1 276 ? -3.655 47.705 -22.244 1.00 63.12 276 GLY A CA 1
ATOM 2217 C C . GLY A 1 276 ? -4.757 46.933 -22.993 1.00 63.12 276 GLY A C 1
ATOM 2218 O O . GLY A 1 276 ? -5.690 47.617 -23.417 1.00 63.12 276 GLY A O 1
ATOM 2219 N N . PRO A 1 277 ? -4.736 45.592 -23.174 1.00 58.31 277 PRO A N 1
ATOM 2220 C CA . PRO A 1 277 ? -5.776 44.901 -23.946 1.00 58.31 277 PRO A CA 1
ATOM 2221 C C . PRO A 1 277 ? -7.105 44.733 -23.196 1.00 58.31 277 PRO A C 1
ATOM 2223 O O . PRO A 1 277 ? -8.141 44.573 -23.835 1.00 58.31 277 PRO A O 1
ATOM 2226 N N . VAL A 1 278 ? -7.107 44.795 -21.860 1.00 57.94 278 VAL A N 1
ATOM 2227 C CA . VAL A 1 278 ? -8.340 44.784 -21.060 1.00 57.94 278 VAL A CA 1
ATOM 2228 C C . VAL A 1 278 ? -8.631 46.211 -20.622 1.00 57.94 278 VAL A C 1
ATOM 2230 O O . VAL A 1 278 ? -8.012 46.744 -19.701 1.00 57.94 278 VAL A O 1
ATOM 2233 N N . ASN A 1 279 ? -9.591 46.847 -21.282 1.00 56.19 279 ASN A N 1
ATOM 2234 C CA . ASN A 1 279 ? -10.219 48.037 -20.731 1.00 56.19 279 ASN A CA 1
ATOM 2235 C C . ASN A 1 279 ? -11.410 47.554 -19.901 1.00 56.19 279 ASN A C 1
ATOM 2237 O O . ASN A 1 279 ? -12.322 46.933 -20.445 1.00 56.19 279 ASN A O 1
ATOM 2241 N N . CYS A 1 280 ? -11.423 47.823 -18.594 1.00 49.16 280 CYS A N 1
ATOM 2242 C CA . CYS A 1 280 ? -12.655 47.722 -17.816 1.00 49.16 280 CYS A CA 1
ATOM 2243 C C . CYS A 1 280 ? -13.621 48.786 -18.350 1.00 49.16 280 CYS A C 1
ATOM 2245 O O . CYS A 1 280 ? -13.643 49.905 -17.862 1.00 49.16 280 CYS A O 1
ATOM 2247 N N . VAL A 1 281 ? -14.370 48.476 -19.404 1.00 50.62 281 VAL A N 1
ATOM 2248 C CA . VAL A 1 281 ? -15.476 49.308 -19.876 1.00 50.62 281 VAL A CA 1
ATOM 2249 C C . VAL A 1 281 ? -16.738 48.533 -19.565 1.00 50.62 281 VAL A C 1
ATOM 2251 O O . VAL A 1 281 ? -17.276 47.813 -20.399 1.00 50.62 281 VAL A O 1
ATOM 2254 N N . LEU A 1 282 ? -17.193 48.641 -18.320 1.00 46.41 282 LEU A N 1
ATOM 2255 C CA . LEU A 1 282 ? -18.576 48.303 -18.012 1.00 46.41 282 LEU A CA 1
ATOM 2256 C C . LEU A 1 282 ? -19.451 49.375 -18.685 1.00 46.41 282 LEU A C 1
ATOM 2258 O O . LEU A 1 282 ? -19.176 50.563 -18.479 1.00 46.41 282 LEU A O 1
ATOM 2262 N N . PRO A 1 283 ? -20.435 49.005 -19.530 1.00 41.78 283 PRO A N 1
ATOM 2263 C CA . PRO A 1 283 ? -21.204 49.986 -20.282 1.00 41.78 283 PRO A CA 1
ATOM 2264 C C . PRO A 1 283 ? -21.901 50.941 -19.314 1.00 41.78 283 PRO A C 1
ATOM 2266 O O . PRO A 1 283 ? -22.664 50.512 -18.447 1.00 41.78 283 PRO A O 1
ATOM 2269 N N . GLN A 1 284 ? -21.670 52.246 -19.459 1.00 44.34 284 GLN A N 1
ATOM 2270 C CA . GLN A 1 284 ? -22.593 53.226 -18.895 1.00 44.34 284 GLN A CA 1
ATOM 2271 C C . GLN A 1 284 ? -23.923 53.023 -19.624 1.00 44.34 284 GLN A C 1
ATOM 2273 O O . GLN A 1 284 ? -23.976 53.193 -20.840 1.00 44.34 284 GLN A O 1
ATOM 2278 N N . CYS A 1 285 ? -24.960 52.571 -18.910 1.00 39.47 285 CYS A N 1
ATOM 2279 C CA . CYS A 1 285 ? -26.277 52.300 -19.486 1.00 39.47 285 CYS A CA 1
ATOM 2280 C C . CYS A 1 285 ? -26.710 53.408 -20.462 1.00 39.47 285 CYS A C 1
ATOM 2282 O O . CYS A 1 285 ? -26.707 54.581 -20.094 1.00 39.47 285 CYS A O 1
ATOM 2284 N N . PHE A 1 286 ? -27.060 52.975 -21.679 1.00 34.94 286 PHE A N 1
ATOM 2285 C CA . PHE A 1 286 ? -27.693 53.683 -22.796 1.00 34.94 286 PHE A CA 1
ATOM 2286 C C . PHE A 1 286 ? -28.037 55.165 -22.564 1.00 34.94 286 PHE A C 1
ATOM 2288 O O . PHE A 1 286 ? -29.029 55.498 -21.918 1.00 34.94 286 PHE A O 1
ATOM 2295 N N . HIS A 1 287 ? -27.280 56.061 -23.201 1.00 33.84 287 HIS A N 1
ATOM 2296 C CA . HIS A 1 287 ? -27.762 57.409 -23.488 1.00 33.84 287 HIS A CA 1
ATOM 2297 C C . HIS A 1 287 ? -28.771 57.336 -24.640 1.00 33.84 287 HIS A C 1
ATOM 2299 O O . HIS A 1 287 ? -28.388 57.193 -25.800 1.00 33.84 287 HIS A O 1
ATOM 2305 N N . ALA A 1 288 ? -30.062 57.438 -24.323 1.00 30.47 288 ALA A N 1
ATOM 2306 C CA . ALA A 1 288 ? -31.088 57.732 -25.314 1.00 30.47 288 ALA A CA 1
ATOM 2307 C C . ALA A 1 288 ? -30.867 59.162 -25.836 1.00 30.47 288 ALA A C 1
ATOM 2309 O O . ALA A 1 288 ? -31.142 60.149 -25.155 1.00 30.47 288 ALA A O 1
ATOM 2310 N N . THR A 1 289 ? -30.334 59.285 -27.048 1.00 35.84 289 THR A N 1
ATOM 2311 C CA . THR A 1 289 ? -30.306 60.534 -27.810 1.00 35.84 289 THR A CA 1
ATOM 2312 C C . THR A 1 289 ? -31.715 60.839 -28.317 1.00 35.84 289 THR A C 1
ATOM 2314 O O . THR A 1 289 ? -32.092 60.486 -29.429 1.00 35.84 289 THR A O 1
ATOM 2317 N N . SER A 1 290 ? -32.515 61.502 -27.484 1.00 30.03 290 SER A N 1
ATOM 2318 C CA . SER A 1 290 ? -33.850 61.975 -27.854 1.00 30.03 290 SER A CA 1
ATOM 2319 C C . SER A 1 290 ? -33.792 63.421 -28.356 1.00 30.03 290 SER A C 1
ATOM 2321 O O . SER A 1 290 ? -33.625 64.363 -27.579 1.00 30.03 290 SER A O 1
ATOM 2323 N N . LYS A 1 291 ? -33.954 63.598 -29.674 1.00 33.03 291 LYS A N 1
ATOM 2324 C CA . LYS A 1 291 ? -34.455 64.845 -30.271 1.00 33.03 291 LYS A CA 1
ATOM 2325 C C . LYS A 1 291 ? -35.859 65.115 -29.716 1.00 33.03 291 LYS A C 1
ATOM 2327 O O . LYS A 1 291 ? -36.673 64.202 -29.660 1.00 33.03 291 LYS A O 1
ATOM 2332 N N . ARG A 1 292 ? -36.129 66.374 -29.351 1.00 37.09 292 ARG A N 1
ATOM 2333 C CA . ARG A 1 292 ? -37.453 66.901 -28.972 1.00 37.09 292 ARG A CA 1
ATOM 2334 C C . ARG A 1 292 ? -38.565 66.353 -29.877 1.00 37.09 292 ARG A C 1
ATOM 2336 O O . ARG A 1 292 ? -38.548 66.633 -31.072 1.00 37.09 292 ARG A O 1
ATOM 2343 N N . ASN A 1 293 ? -39.524 65.646 -29.284 1.00 28.27 293 ASN A N 1
ATOM 2344 C CA . ASN A 1 293 ? -40.952 65.900 -29.457 1.00 28.27 293 ASN A CA 1
ATOM 2345 C C . ASN A 1 293 ? -41.745 65.209 -28.344 1.00 28.27 293 ASN A C 1
ATOM 2347 O O . ASN A 1 293 ? -41.349 64.165 -27.830 1.00 28.27 293 ASN A O 1
ATOM 2351 N N . ASP A 1 294 ? -42.820 65.883 -27.954 1.00 37.41 294 ASP A N 1
ATOM 2352 C CA . ASP A 1 294 ? -43.688 65.589 -26.826 1.00 37.41 294 ASP A CA 1
ATOM 2353 C C . ASP A 1 294 ? -44.353 64.209 -26.867 1.00 37.41 294 ASP A C 1
AT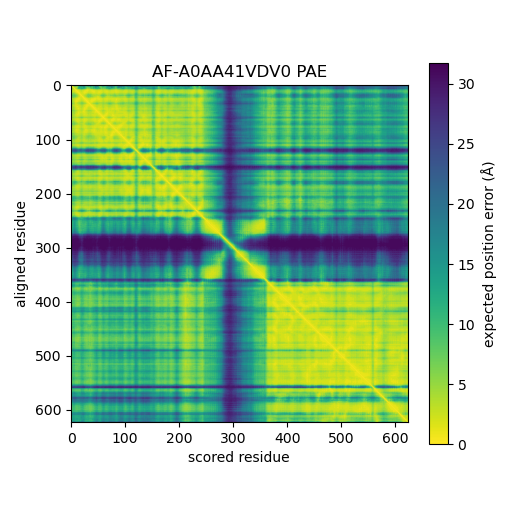OM 2355 O O . ASP A 1 294 ? -44.557 63.615 -27.924 1.00 37.41 294 ASP A O 1
ATOM 2359 N N . ALA A 1 295 ? -44.781 63.805 -25.668 1.00 36.94 295 ALA A N 1
ATOM 2360 C CA . ALA A 1 295 ? -45.648 62.676 -25.340 1.00 36.94 295 ALA A CA 1
ATOM 2361 C C . ALA A 1 295 ? -44.959 61.319 -25.160 1.00 36.94 295 ALA A C 1
ATOM 2363 O O . ALA A 1 295 ? -45.214 60.398 -25.913 1.00 36.94 295 ALA A O 1
ATOM 2364 N N . PHE A 1 296 ? -44.162 61.174 -24.095 1.00 30.86 296 PHE A N 1
ATOM 2365 C CA . PHE A 1 296 ? -44.165 59.978 -23.225 1.00 30.86 296 PHE A CA 1
ATOM 2366 C C . PHE A 1 296 ? -43.488 60.297 -21.873 1.00 30.86 296 PHE A C 1
ATOM 2368 O O . PHE A 1 296 ? -42.634 59.575 -21.368 1.00 30.86 296 PHE A O 1
ATOM 2375 N N . LEU A 1 297 ? -43.887 61.412 -21.252 1.00 37.25 297 LEU A N 1
ATOM 2376 C CA . LEU A 1 297 ? -43.634 61.676 -19.832 1.00 37.25 297 LEU A CA 1
ATOM 2377 C C . LEU A 1 297 ? -44.644 60.867 -19.014 1.00 37.25 297 LEU A C 1
ATOM 2379 O O . LEU A 1 297 ? -45.737 61.353 -18.731 1.00 37.25 297 LEU A O 1
ATOM 2383 N N . LYS A 1 298 ? -44.308 59.608 -18.703 1.00 35.12 298 LYS A N 1
ATOM 2384 C CA . LYS A 1 298 ? -44.901 58.847 -17.585 1.00 35.12 298 LYS A CA 1
ATOM 2385 C C . LYS A 1 298 ? -44.148 57.541 -17.298 1.00 35.12 298 LYS A C 1
ATOM 2387 O O . LYS A 1 298 ? -44.744 56.476 -17.202 1.00 35.12 298 LYS A O 1
ATOM 2392 N N . TRP A 1 299 ? -42.826 57.617 -17.154 1.00 30.64 299 TRP A N 1
ATOM 2393 C CA . TRP A 1 299 ? -42.083 56.620 -16.368 1.00 30.64 299 TRP A CA 1
ATOM 2394 C C . TRP A 1 299 ? -40.781 57.181 -15.774 1.00 30.64 299 TRP A C 1
ATOM 2396 O O . TRP A 1 299 ? -39.784 56.480 -15.647 1.00 30.64 299 TRP A O 1
ATOM 2406 N N . GLU A 1 300 ? -40.778 58.454 -15.389 1.00 36.31 300 GLU A N 1
ATOM 2407 C CA . GLU A 1 300 ? -39.734 59.031 -14.539 1.00 36.31 300 GLU A CA 1
ATOM 2408 C C . GLU A 1 300 ? -40.369 59.365 -13.194 1.00 36.31 300 GLU A C 1
ATOM 2410 O O . GLU A 1 300 ? -40.797 60.487 -12.993 1.00 36.31 300 GLU A O 1
ATOM 2415 N N . ASP A 1 301 ? -40.515 58.367 -12.318 1.00 36.34 301 ASP A N 1
ATOM 2416 C CA . ASP A 1 301 ? -40.855 58.585 -10.900 1.00 36.34 301 ASP A CA 1
ATOM 2417 C C . ASP A 1 301 ? -40.549 57.340 -10.040 1.00 36.34 301 ASP A C 1
ATOM 2419 O O . ASP A 1 301 ? -41.358 56.866 -9.250 1.00 36.34 301 ASP A O 1
ATOM 2423 N N . TYR A 1 302 ? -39.339 56.785 -10.179 1.00 38.50 302 TYR A N 1
ATOM 2424 C CA . TYR A 1 302 ? -38.746 55.948 -9.127 1.00 38.50 302 TYR A CA 1
ATOM 2425 C C . TYR A 1 302 ? -37.262 56.307 -8.956 1.00 38.50 302 TYR A C 1
ATOM 2427 O O . TYR A 1 302 ? -36.476 56.141 -9.896 1.00 38.50 302 TYR A O 1
ATOM 2435 N N . PRO A 1 303 ? -36.827 56.788 -7.775 1.00 42.34 303 PRO A N 1
ATOM 2436 C CA . PRO A 1 303 ? -35.431 57.107 -7.532 1.00 42.34 303 PRO A CA 1
ATOM 2437 C C . PRO A 1 303 ? -34.651 55.797 -7.387 1.00 42.34 303 PRO A C 1
ATOM 2439 O O . PRO A 1 303 ? -34.597 55.192 -6.317 1.00 42.34 303 PRO A O 1
ATOM 2442 N N . ASN A 1 304 ? -34.026 55.339 -8.472 1.00 48.50 304 ASN A N 1
ATOM 2443 C CA . ASN A 1 304 ? -33.137 54.180 -8.453 1.00 48.50 304 ASN A CA 1
ATOM 2444 C C . ASN A 1 304 ? -31.836 54.516 -7.699 1.00 48.50 304 ASN A C 1
ATOM 2446 O O . ASN A 1 304 ? -30.781 54.724 -8.306 1.00 48.50 304 ASN A O 1
ATOM 2450 N N . LEU A 1 305 ? -31.899 54.513 -6.362 1.00 44.97 305 LEU A N 1
ATOM 2451 C CA . LEU A 1 305 ? -30.757 54.594 -5.437 1.00 44.97 305 LEU A CA 1
ATOM 2452 C C . LEU A 1 305 ? -29.709 53.499 -5.728 1.00 44.97 305 LEU A C 1
ATOM 2454 O O . LEU A 1 305 ? -28.519 53.658 -5.454 1.00 44.97 305 LEU A O 1
ATOM 2458 N N . PHE A 1 306 ? -30.158 52.392 -6.327 1.00 43.47 306 PHE A N 1
ATOM 2459 C CA . PHE A 1 306 ? -29.316 51.292 -6.786 1.00 43.47 306 PHE A CA 1
ATOM 2460 C C . PHE A 1 306 ? -28.462 51.674 -8.008 1.00 43.47 306 PHE A C 1
ATOM 2462 O O . PHE A 1 306 ? -27.317 51.240 -8.115 1.00 43.47 306 PHE A O 1
ATOM 2469 N N . SER A 1 307 ? -28.961 52.544 -8.899 1.00 55.50 307 SER A N 1
ATOM 2470 C CA . SER A 1 307 ? -28.232 52.928 -10.117 1.00 55.50 307 SER A CA 1
ATOM 2471 C C . SER A 1 307 ? -27.137 53.964 -9.856 1.00 55.50 307 SER A C 1
ATOM 2473 O O . SER A 1 307 ? -26.096 53.906 -10.503 1.00 55.50 307 SER A O 1
ATOM 2475 N N . SER A 1 308 ? -27.307 54.870 -8.884 1.00 55.47 308 SER A N 1
ATOM 2476 C CA . SER A 1 308 ? -26.303 55.900 -8.573 1.00 55.47 308 SER A CA 1
ATOM 2477 C C . SER A 1 308 ? -25.103 55.330 -7.814 1.00 55.47 308 SER A C 1
ATOM 2479 O O . SER A 1 308 ? -23.964 55.646 -8.160 1.00 55.47 308 SER A O 1
ATOM 2481 N N . LYS A 1 309 ? -25.330 54.423 -6.850 1.00 56.81 309 LYS A N 1
ATOM 2482 C CA . LYS A 1 309 ? -24.251 53.677 -6.176 1.00 56.81 309 LYS A CA 1
ATOM 2483 C C . LYS A 1 309 ? -23.482 52.791 -7.154 1.00 56.81 309 LYS A C 1
ATOM 2485 O O . LYS A 1 309 ? -22.254 52.808 -7.130 1.00 56.81 309 LYS A O 1
ATOM 2490 N N . MET A 1 310 ? -24.182 52.091 -8.052 1.00 51.19 310 MET A N 1
ATOM 2491 C CA . MET A 1 310 ? -23.540 51.312 -9.117 1.00 51.19 310 MET A CA 1
ATOM 2492 C C . MET A 1 310 ? -22.752 52.203 -10.080 1.00 51.19 310 MET A C 1
ATOM 2494 O O . MET A 1 310 ? -21.591 51.925 -10.354 1.00 51.19 310 MET A O 1
ATOM 2498 N N . ARG A 1 311 ? -23.320 53.327 -10.536 1.00 56.34 311 ARG A N 1
ATOM 2499 C CA . ARG A 1 311 ? -22.642 54.270 -11.440 1.00 56.34 311 ARG A CA 1
ATOM 2500 C C . ARG A 1 311 ? -21.383 54.865 -10.802 1.00 56.34 311 ARG A C 1
ATOM 2502 O O . ARG A 1 311 ? -20.350 54.923 -11.456 1.00 56.34 311 ARG A O 1
ATOM 2509 N N . TRP A 1 312 ? -21.432 55.238 -9.524 1.00 60.22 312 TRP A N 1
ATOM 2510 C CA . TRP A 1 312 ? -20.261 55.717 -8.783 1.00 60.22 312 TRP A CA 1
ATOM 2511 C C . TRP A 1 312 ? -19.191 54.631 -8.604 1.00 60.22 312 TRP A C 1
ATOM 2513 O O . TRP A 1 312 ? -18.001 54.902 -8.775 1.00 60.22 312 TRP A O 1
ATOM 2523 N N . PHE A 1 313 ? -19.611 53.394 -8.327 1.00 57.25 313 PHE A N 1
ATOM 2524 C CA . PHE A 1 313 ? -18.722 52.238 -8.245 1.00 57.25 313 PHE A CA 1
ATOM 2525 C C . PHE A 1 313 ? -18.027 51.956 -9.590 1.00 57.25 313 PHE A C 1
ATOM 2527 O O . PHE A 1 313 ? -16.806 51.804 -9.626 1.00 57.25 313 PHE A O 1
ATOM 2534 N N . TYR A 1 314 ? -18.763 52.000 -10.707 1.00 58.28 314 TYR A N 1
ATOM 2535 C CA . TYR A 1 314 ? -18.211 51.838 -12.057 1.00 58.28 314 TYR A CA 1
ATOM 2536 C C . TYR A 1 314 ? -17.230 52.958 -12.437 1.00 58.28 314 TYR A C 1
ATOM 2538 O O . TYR A 1 314 ? -16.152 52.677 -12.958 1.00 58.28 314 TYR A O 1
ATOM 2546 N N . THR A 1 315 ? -17.531 54.222 -12.122 1.00 61.50 315 THR A N 1
ATOM 2547 C CA . THR A 1 315 ? -16.607 55.339 -12.393 1.00 61.50 315 THR A CA 1
ATOM 2548 C C . THR A 1 315 ? -15.316 55.221 -11.573 1.00 61.50 315 THR A C 1
ATOM 2550 O O . THR A 1 315 ? -14.228 55.455 -12.101 1.00 61.50 315 THR A O 1
ATOM 2553 N N . ARG A 1 316 ? -15.407 54.797 -10.302 1.00 62.84 316 ARG A N 1
ATOM 2554 C CA . ARG A 1 316 ? -14.231 54.524 -9.455 1.00 62.84 316 ARG A CA 1
ATOM 2555 C C . ARG A 1 316 ? -13.371 53.387 -10.001 1.00 62.84 316 ARG A C 1
ATOM 2557 O O . ARG A 1 316 ? -12.152 53.523 -10.038 1.00 62.84 316 ARG A O 1
ATOM 2564 N N . MET A 1 317 ? -13.993 52.304 -10.461 1.00 56.97 317 MET A N 1
ATOM 2565 C CA . MET A 1 317 ? -13.300 51.183 -11.103 1.00 56.97 317 MET A CA 1
ATOM 2566 C C . MET A 1 317 ? -12.546 51.628 -12.366 1.00 56.97 317 MET A C 1
ATOM 2568 O O . MET A 1 317 ? -11.371 51.296 -12.537 1.00 56.97 317 MET A O 1
ATOM 2572 N N . ASN A 1 318 ? -13.178 52.451 -13.210 1.00 60.62 318 ASN A N 1
ATOM 2573 C CA . ASN A 1 318 ? -12.552 52.968 -14.429 1.00 60.62 318 ASN A CA 1
ATOM 2574 C C . ASN A 1 318 ? -11.373 53.907 -14.116 1.00 60.62 318 ASN A C 1
ATOM 2576 O O . ASN A 1 318 ? -10.321 53.778 -14.743 1.00 60.62 318 ASN A O 1
ATOM 2580 N N . MET A 1 319 ? -11.483 54.786 -13.110 1.00 62.09 319 MET A N 1
ATOM 2581 C CA . MET A 1 319 ? -10.351 55.617 -12.658 1.00 62.09 319 MET A CA 1
ATOM 2582 C C . MET A 1 319 ? -9.206 54.795 -12.055 1.00 62.09 319 MET A C 1
ATOM 2584 O O . MET A 1 319 ? -8.038 55.117 -12.251 1.00 62.09 319 MET A O 1
ATOM 2588 N N . MET A 1 320 ? -9.518 53.720 -11.333 1.00 60.84 320 MET A N 1
ATOM 2589 C CA . MET A 1 320 ? -8.495 52.850 -10.756 1.00 60.84 320 MET A CA 1
ATOM 2590 C C . MET A 1 320 ? -7.684 52.134 -11.846 1.00 60.84 320 MET A C 1
ATOM 2592 O O . MET A 1 320 ? -6.470 51.992 -11.716 1.00 60.84 320 MET A O 1
ATOM 2596 N N . SER A 1 321 ? -8.323 51.761 -12.961 1.00 59.38 321 SER A N 1
ATOM 2597 C CA . SER A 1 321 ? -7.644 51.135 -14.103 1.00 59.38 321 SER A CA 1
ATOM 2598 C C . SER A 1 321 ? -6.634 52.063 -14.798 1.00 59.38 321 SER A C 1
ATOM 2600 O O . SER A 1 321 ? -5.534 51.628 -15.145 1.00 59.38 321 SER A O 1
ATOM 2602 N N . SER A 1 322 ? -6.955 53.356 -14.941 1.00 62.28 322 SER A N 1
ATOM 2603 C CA . SER A 1 322 ? -6.042 54.344 -15.529 1.00 62.28 322 SER A CA 1
ATOM 2604 C C . SER A 1 322 ? -4.902 54.713 -14.577 1.00 62.28 322 SER A C 1
ATOM 2606 O O . SER A 1 322 ? -3.766 54.880 -15.023 1.00 62.28 322 SER A O 1
ATOM 2608 N N . PHE A 1 323 ? -5.171 54.754 -13.269 1.00 62.84 323 PHE A N 1
ATOM 2609 C CA . PHE A 1 323 ? -4.159 54.953 -12.230 1.00 62.84 323 PHE A CA 1
ATOM 2610 C C . PHE A 1 323 ? -3.135 53.806 -12.189 1.00 62.84 323 PHE A C 1
ATOM 2612 O O . PHE A 1 323 ? -1.930 54.051 -12.232 1.00 62.84 323 PHE A O 1
ATOM 2619 N N . LEU A 1 324 ? -3.599 52.551 -12.200 1.00 61.38 324 LEU A N 1
ATOM 2620 C CA . LEU A 1 324 ? -2.734 51.363 -12.230 1.00 61.38 324 LEU A CA 1
ATOM 2621 C C . LEU A 1 324 ? -1.852 51.317 -13.488 1.00 61.38 324 LEU A C 1
ATOM 2623 O O . LEU A 1 324 ? -0.662 51.010 -13.397 1.00 61.38 324 LEU A O 1
ATOM 2627 N N . ARG A 1 325 ? -2.400 51.701 -14.651 1.00 63.59 325 ARG A N 1
ATOM 2628 C CA . ARG A 1 325 ? -1.653 51.806 -15.919 1.00 63.59 325 ARG A CA 1
ATOM 2629 C C . ARG A 1 325 ? -0.570 52.899 -15.883 1.00 63.59 325 ARG A C 1
ATOM 2631 O O . ARG A 1 325 ? 0.438 52.788 -16.576 1.00 63.59 325 ARG A O 1
ATOM 2638 N N . GLY A 1 326 ? -0.745 53.939 -15.065 1.00 61.47 326 GLY A N 1
ATOM 2639 C CA . GLY A 1 326 ? 0.265 54.979 -14.839 1.00 61.47 326 GLY A CA 1
ATOM 2640 C C . GLY A 1 326 ? 1.423 54.540 -13.933 1.00 61.47 326 GLY A C 1
ATOM 2641 O O . GLY A 1 326 ? 2.537 55.042 -14.081 1.00 61.47 326 GLY A O 1
ATOM 2642 N N . TRP A 1 327 ? 1.170 53.592 -13.027 1.00 60.00 327 TRP A N 1
ATOM 2643 C CA . TRP A 1 327 ? 2.118 53.134 -12.005 1.00 60.00 327 TRP A CA 1
ATOM 2644 C C . TRP A 1 327 ? 3.144 52.119 -12.531 1.00 60.00 327 TRP A C 1
ATOM 2646 O O . TRP A 1 327 ? 4.302 52.131 -12.119 1.00 60.00 327 TRP A O 1
ATOM 2656 N N . VAL A 1 328 ? 2.749 51.270 -13.485 1.00 62.84 328 VAL A N 1
ATOM 2657 C CA . VAL A 1 328 ? 3.603 50.217 -14.057 1.00 62.84 328 VAL A CA 1
ATOM 2658 C C . VAL A 1 328 ? 3.716 50.430 -15.563 1.00 62.84 328 VAL A C 1
ATOM 2660 O O . VAL A 1 328 ? 2.851 50.016 -16.326 1.00 62.84 328 VAL A O 1
ATOM 2663 N N . LYS A 1 329 ? 4.798 51.076 -16.012 1.00 68.56 329 LYS A N 1
ATOM 2664 C CA . LYS A 1 329 ? 5.101 51.220 -17.446 1.00 68.56 329 LYS A CA 1
ATOM 2665 C C . LYS A 1 329 ? 5.851 49.978 -17.946 1.00 68.56 329 LYS A C 1
ATOM 2667 O O . LYS A 1 329 ? 7.008 49.814 -17.566 1.00 68.56 329 LYS A O 1
ATOM 2672 N N . PRO A 1 330 ? 5.289 49.143 -18.841 1.00 65.06 330 PRO A N 1
ATOM 2673 C CA . PRO A 1 330 ? 5.953 47.917 -19.313 1.00 65.06 330 PRO A CA 1
ATOM 2674 C C . PRO A 1 330 ? 7.255 48.171 -20.092 1.00 65.06 330 PRO A C 1
ATOM 2676 O O . PRO A 1 330 ? 8.052 47.262 -20.310 1.00 65.06 330 PRO A O 1
ATOM 2679 N N . SER A 1 331 ? 7.483 49.412 -20.527 1.00 67.06 331 SER A N 1
ATOM 2680 C CA . SER A 1 331 ? 8.713 49.840 -21.191 1.00 67.06 331 SER A CA 1
ATOM 2681 C C . SER A 1 331 ? 9.888 50.058 -20.231 1.00 67.06 331 SER A C 1
ATOM 2683 O O . SER A 1 331 ? 11.031 50.052 -20.683 1.00 67.06 331 SER A O 1
ATOM 2685 N N . THR A 1 332 ? 9.652 50.217 -18.922 1.00 79.00 332 THR A N 1
ATOM 2686 C CA . THR A 1 332 ? 10.718 50.412 -17.928 1.00 79.00 332 THR A CA 1
ATOM 2687 C C . THR A 1 332 ? 11.181 49.081 -17.342 1.00 79.00 332 THR A C 1
ATOM 2689 O O . THR A 1 332 ? 10.410 48.128 -17.245 1.00 79.00 332 THR A O 1
ATOM 2692 N N . CYS A 1 333 ? 12.446 49.008 -16.913 1.00 74.19 333 CYS A N 1
ATOM 2693 C CA . CYS A 1 333 ? 12.994 47.818 -16.252 1.00 74.19 333 CYS A CA 1
ATOM 2694 C C . CYS A 1 333 ? 12.149 47.414 -15.029 1.00 74.19 333 CYS A C 1
ATOM 2696 O O . CYS A 1 333 ? 11.752 46.261 -14.902 1.00 74.19 333 CYS A O 1
ATOM 2698 N N . MET A 1 334 ? 11.765 48.391 -14.200 1.00 76.62 334 MET A N 1
ATOM 2699 C CA . MET A 1 334 ? 10.910 48.168 -13.031 1.00 76.62 334 MET A CA 1
ATOM 2700 C C . MET A 1 334 ? 9.524 47.627 -13.413 1.00 76.62 334 MET A C 1
ATOM 2702 O O . MET A 1 334 ? 9.041 46.691 -12.784 1.00 76.62 334 MET A O 1
ATOM 2706 N N . GLY A 1 335 ? 8.898 48.159 -14.470 1.00 77.44 335 GLY A N 1
ATOM 2707 C CA . GLY A 1 335 ? 7.600 47.668 -14.928 1.00 77.44 335 GLY A CA 1
ATOM 2708 C C . GLY A 1 335 ? 7.662 46.256 -15.513 1.00 77.44 335 GLY A C 1
ATOM 2709 O O . GLY A 1 335 ? 6.785 45.444 -15.227 1.00 77.44 335 GLY A O 1
ATOM 2710 N N . LYS A 1 336 ? 8.732 45.925 -16.249 1.00 78.38 336 LYS A N 1
ATOM 2711 C CA . LYS A 1 336 ? 8.995 44.550 -16.706 1.00 78.38 336 LYS A CA 1
ATOM 2712 C C . LYS A 1 336 ? 9.155 43.594 -15.525 1.00 78.38 336 LYS A C 1
ATOM 2714 O O . LYS A 1 336 ? 8.524 42.542 -15.527 1.00 78.38 336 LYS A O 1
ATOM 2719 N N . SER A 1 337 ? 9.917 43.975 -14.500 1.00 80.25 337 SER A N 1
ATOM 2720 C CA . SER A 1 337 ? 10.096 43.159 -13.293 1.00 80.25 337 SER A CA 1
ATOM 2721 C C . SER A 1 337 ? 8.778 42.905 -12.559 1.00 80.25 337 SER A C 1
ATOM 2723 O O . SER A 1 337 ? 8.522 41.778 -12.150 1.00 80.25 337 SER A O 1
ATOM 2725 N N . VAL A 1 338 ? 7.904 43.910 -12.442 1.00 82.94 338 VAL A N 1
ATOM 2726 C CA . VAL A 1 338 ? 6.577 43.750 -11.818 1.00 82.94 338 VAL A CA 1
ATOM 2727 C C . VAL A 1 338 ? 5.699 42.775 -12.606 1.00 82.94 338 VAL A C 1
ATOM 2729 O O . VAL A 1 338 ? 5.092 41.887 -12.012 1.00 82.94 338 VAL A O 1
ATOM 2732 N N . VAL A 1 339 ? 5.661 42.883 -13.938 1.00 81.69 339 VAL A N 1
ATOM 2733 C CA . VAL A 1 339 ? 4.891 41.953 -14.784 1.00 81.69 339 VAL A CA 1
ATOM 2734 C C . VAL A 1 339 ? 5.441 40.526 -14.682 1.00 81.69 339 VAL A C 1
ATOM 2736 O O . VAL A 1 339 ? 4.661 39.584 -14.553 1.00 81.69 339 VAL A O 1
ATOM 2739 N N . VAL A 1 340 ? 6.768 40.356 -14.671 1.00 85.69 340 VAL A N 1
ATOM 2740 C CA . VAL A 1 340 ? 7.421 39.047 -14.493 1.00 85.69 340 VAL A CA 1
ATOM 2741 C C . VAL A 1 340 ? 7.105 38.444 -13.122 1.00 85.69 340 VAL A C 1
ATOM 2743 O O . VAL A 1 340 ? 6.805 37.256 -13.045 1.00 85.69 340 VAL A O 1
ATOM 2746 N N . LEU A 1 341 ? 7.107 39.243 -12.051 1.00 87.31 341 LEU A N 1
ATOM 2747 C CA . LEU A 1 341 ? 6.738 38.784 -10.709 1.00 87.31 341 LEU A CA 1
ATOM 2748 C C . LEU A 1 341 ? 5.267 38.362 -10.628 1.00 87.31 341 LEU A C 1
ATOM 2750 O O . LEU A 1 341 ? 4.972 37.311 -10.064 1.00 87.31 341 LEU A O 1
ATOM 2754 N N . ILE A 1 342 ? 4.348 39.136 -11.218 1.00 86.38 342 ILE A N 1
ATOM 2755 C CA . ILE A 1 342 ? 2.920 38.786 -11.271 1.00 86.38 342 ILE A CA 1
ATOM 2756 C C . ILE A 1 342 ? 2.711 37.493 -12.063 1.00 86.38 342 ILE A C 1
ATOM 2758 O O . ILE A 1 342 ? 1.958 36.624 -11.626 1.00 86.38 342 ILE A O 1
ATOM 2762 N N . PHE A 1 343 ? 3.394 37.340 -13.200 1.00 85.56 343 PHE A N 1
ATOM 2763 C CA . PHE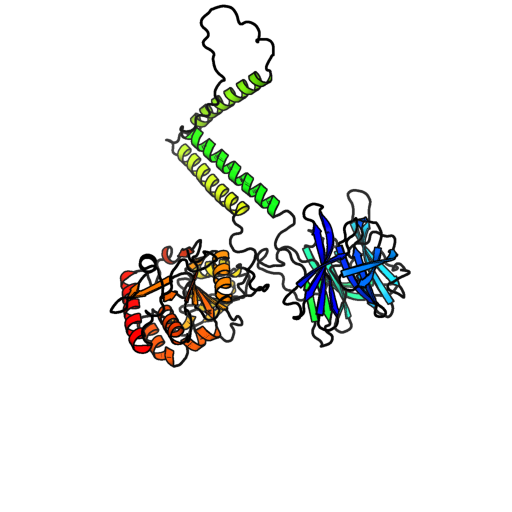 A 1 343 ? 3.341 36.114 -13.991 1.00 85.56 343 PHE A CA 1
ATOM 2764 C C . PHE A 1 343 ? 3.901 34.919 -13.211 1.00 85.56 343 PHE A C 1
ATOM 2766 O O . PHE A 1 343 ? 3.247 33.882 -13.140 1.00 85.56 343 PHE A O 1
ATOM 2773 N N . GLY A 1 344 ? 5.060 35.075 -12.565 1.00 88.25 344 GLY A N 1
ATOM 2774 C CA . GLY A 1 344 ? 5.655 34.044 -11.714 1.00 88.25 344 GLY A CA 1
ATOM 2775 C C . GLY A 1 344 ? 4.727 33.625 -10.573 1.00 88.25 344 GLY A C 1
ATOM 2776 O O . GLY A 1 344 ? 4.507 32.433 -10.367 1.00 88.25 344 GLY A O 1
ATOM 2777 N N . LEU A 1 345 ? 4.106 34.589 -9.887 1.00 91.69 345 LEU A N 1
ATOM 2778 C CA . LEU A 1 345 ? 3.104 34.323 -8.855 1.00 91.69 345 LEU A CA 1
ATOM 2779 C C . LEU A 1 345 ? 1.870 33.612 -9.428 1.00 91.69 345 LEU A C 1
ATOM 2781 O O . LEU A 1 345 ? 1.379 32.666 -8.821 1.00 91.69 345 LEU A O 1
ATOM 2785 N N . GLY A 1 346 ? 1.391 34.029 -10.603 1.00 91.44 346 GLY A N 1
ATOM 2786 C CA . GLY A 1 346 ? 0.284 33.385 -11.307 1.00 91.44 346 GLY A CA 1
ATOM 2787 C C . GLY A 1 346 ? 0.582 31.928 -11.658 1.00 91.44 346 GLY A C 1
ATOM 2788 O O . GLY A 1 346 ? -0.259 31.067 -11.423 1.00 91.44 346 GLY A O 1
ATOM 2789 N N . VAL A 1 347 ? 1.794 31.626 -12.134 1.00 88.00 347 VAL A N 1
ATOM 2790 C CA . VAL A 1 347 ? 2.246 30.248 -12.381 1.00 88.00 347 VAL A CA 1
ATOM 2791 C C . VAL A 1 347 ? 2.272 29.449 -11.079 1.00 88.00 347 VAL A C 1
ATOM 2793 O O . VAL A 1 347 ? 1.709 28.361 -11.032 1.00 88.00 347 VAL A O 1
ATOM 2796 N N . VAL A 1 348 ? 2.850 29.988 -10.000 1.00 89.81 348 VAL A N 1
ATOM 2797 C CA . VAL A 1 348 ? 2.892 29.308 -8.692 1.00 89.81 348 VAL A CA 1
ATOM 2798 C C . VAL A 1 348 ? 1.484 29.033 -8.158 1.00 89.81 348 VAL A C 1
ATOM 2800 O O . VAL A 1 348 ? 1.203 27.918 -7.716 1.00 89.81 348 VAL A O 1
ATOM 2803 N N . LEU A 1 349 ? 0.582 30.013 -8.222 1.00 90.31 349 LEU A N 1
ATOM 2804 C CA . LEU A 1 349 ? -0.804 29.869 -7.779 1.00 90.31 349 LEU A CA 1
ATOM 2805 C C . LEU A 1 349 ? -1.598 28.918 -8.669 1.00 90.31 349 LEU A C 1
ATOM 2807 O O . LEU A 1 349 ? -2.394 28.153 -8.142 1.00 90.31 349 LEU A O 1
ATOM 2811 N N . MET A 1 350 ? -1.367 28.906 -9.983 1.00 88.12 350 MET A N 1
ATOM 2812 C CA . MET A 1 350 ? -2.020 27.962 -10.888 1.00 88.12 350 MET A CA 1
ATOM 2813 C C . MET A 1 350 ? -1.528 26.539 -10.634 1.00 88.12 350 MET A C 1
ATOM 2815 O O . MET A 1 350 ? -2.341 25.632 -10.502 1.00 88.12 350 MET A O 1
ATOM 2819 N N . CYS A 1 351 ? -0.218 26.341 -10.467 1.00 82.38 351 CYS A N 1
ATOM 2820 C CA . CYS A 1 351 ? 0.350 25.057 -10.057 1.00 82.38 351 CYS A CA 1
ATOM 2821 C C . CYS A 1 351 ? -0.217 24.605 -8.706 1.00 82.38 351 CYS A C 1
ATOM 2823 O O . CYS A 1 351 ? -0.550 23.437 -8.539 1.00 82.38 351 CYS A O 1
ATOM 2825 N N . THR A 1 352 ? -0.378 25.529 -7.756 1.00 81.88 352 THR A N 1
ATOM 2826 C CA . THR A 1 352 ? -0.995 25.252 -6.452 1.00 81.88 352 THR A CA 1
ATOM 2827 C C . THR A 1 352 ? -2.477 24.902 -6.605 1.00 81.88 352 THR A C 1
ATOM 2829 O O . THR A 1 352 ? -2.915 23.890 -6.075 1.00 81.88 352 THR A O 1
ATOM 2832 N N . GLY A 1 353 ? -3.248 25.674 -7.370 1.00 84.38 353 GLY A N 1
ATOM 2833 C CA . GLY A 1 353 ? -4.670 25.438 -7.615 1.00 84.38 353 GLY A CA 1
ATOM 2834 C C . GLY A 1 353 ? -4.918 24.105 -8.306 1.00 84.38 353 GLY A C 1
ATOM 2835 O O . GLY A 1 353 ? -5.699 23.297 -7.817 1.00 84.38 353 GLY A O 1
ATOM 2836 N N . VAL A 1 354 ? -4.177 23.820 -9.378 1.00 77.06 354 VAL A N 1
ATOM 2837 C CA . VAL A 1 354 ? -4.201 22.518 -10.053 1.00 77.06 354 VAL A CA 1
ATOM 2838 C C . VAL A 1 354 ? -3.792 21.410 -9.092 1.00 77.06 354 VAL A C 1
ATOM 2840 O O . VAL A 1 354 ? -4.449 20.378 -9.070 1.00 77.06 354 VAL A O 1
ATOM 2843 N N . LYS A 1 355 ? -2.779 21.617 -8.243 1.00 73.62 355 LYS A N 1
ATOM 2844 C CA . LYS A 1 355 ? -2.392 20.630 -7.232 1.00 73.62 355 LYS A CA 1
ATOM 2845 C C . LYS A 1 355 ? -3.518 20.350 -6.229 1.00 73.62 355 LYS A C 1
ATOM 2847 O O . LYS A 1 355 ? -3.815 19.201 -5.963 1.00 73.62 355 LYS A O 1
ATOM 2852 N N . TYR A 1 356 ? -4.179 21.366 -5.692 1.00 75.06 356 TYR A N 1
ATOM 2853 C CA . TYR A 1 356 ? -5.245 21.154 -4.709 1.00 75.06 356 TYR A CA 1
ATOM 2854 C C . TYR A 1 356 ? -6.560 20.642 -5.331 1.00 75.06 356 TYR A C 1
ATOM 2856 O O . TYR A 1 356 ? -7.296 19.934 -4.655 1.00 75.06 356 TYR A O 1
ATOM 2864 N N . ILE A 1 357 ? -6.853 20.955 -6.601 1.00 72.94 357 ILE A N 1
ATOM 2865 C CA . ILE A 1 357 ? -8.065 20.477 -7.301 1.00 72.94 357 ILE A CA 1
ATOM 2866 C C . ILE A 1 357 ? -7.857 19.084 -7.911 1.00 72.94 357 ILE A C 1
ATOM 2868 O O . ILE A 1 357 ? -8.724 18.225 -7.792 1.00 72.94 357 ILE A O 1
ATOM 2872 N N . TYR A 1 358 ? -6.723 18.878 -8.582 1.00 61.56 358 TYR A N 1
ATOM 2873 C CA . TYR A 1 358 ? -6.426 17.690 -9.390 1.00 61.56 358 TYR A CA 1
ATOM 2874 C C . TYR A 1 358 ? -5.194 16.919 -8.898 1.00 61.56 358 TYR A C 1
ATOM 2876 O O . TYR A 1 358 ? -5.088 15.716 -9.112 1.00 61.56 358 TYR A O 1
ATOM 2884 N N . GLY A 1 359 ? -4.233 17.599 -8.271 1.00 49.91 359 GLY A N 1
ATOM 2885 C CA . GLY A 1 359 ? -2.947 17.028 -7.875 1.00 49.91 359 GLY A CA 1
ATOM 2886 C C . GLY A 1 359 ? -2.929 16.444 -6.467 1.00 49.91 359 GLY A C 1
ATOM 2887 O O . GLY A 1 359 ? -2.182 16.902 -5.601 1.00 49.91 359 GLY A O 1
ATOM 2888 N N . GLY A 1 360 ? -3.607 15.315 -6.302 1.00 48.66 360 GLY A N 1
ATOM 2889 C CA . GLY A 1 360 ? -2.995 14.221 -5.552 1.00 48.66 360 GLY A CA 1
ATOM 2890 C C . GLY A 1 360 ? -1.911 13.612 -6.439 1.00 48.66 360 GLY A C 1
ATOM 2891 O O . GLY A 1 360 ? -2.164 12.638 -7.140 1.00 48.66 360 GLY A O 1
ATOM 2892 N N . ASN A 1 361 ? -0.729 14.233 -6.527 1.00 42.75 361 ASN A N 1
ATOM 2893 C CA . ASN A 1 361 ? 0.318 13.686 -7.386 1.00 42.75 361 ASN A CA 1
ATOM 2894 C C . ASN A 1 361 ? 0.870 12.405 -6.758 1.00 42.75 361 ASN A C 1
ATOM 2896 O O . ASN A 1 361 ? 1.689 12.456 -5.842 1.00 42.75 361 ASN A O 1
ATOM 2900 N N . GLY A 1 362 ? 0.428 11.284 -7.329 1.00 48.56 362 GLY A N 1
ATOM 2901 C CA . GLY A 1 362 ? 1.059 9.983 -7.219 1.00 48.56 362 GLY A CA 1
ATOM 2902 C C . GLY A 1 362 ? 0.260 8.949 -6.435 1.00 48.56 362 GLY A C 1
ATOM 2903 O O . GLY A 1 362 ? 0.782 8.463 -5.441 1.00 48.56 362 GLY A O 1
ATOM 2904 N N . ALA A 1 363 ? -0.948 8.623 -6.911 1.00 54.88 363 ALA A N 1
ATOM 2905 C CA . ALA A 1 363 ? -1.840 7.589 -6.382 1.00 54.88 363 ALA A CA 1
ATOM 2906 C C . ALA A 1 363 ? -1.925 7.606 -4.847 1.00 54.88 363 ALA A C 1
ATOM 2908 O O . ALA A 1 363 ? -1.222 6.876 -4.174 1.00 54.88 363 ALA A O 1
ATOM 2909 N N . GLU A 1 364 ? -2.798 8.423 -4.255 1.00 61.31 364 GLU A N 1
ATOM 2910 C CA . GLU A 1 364 ? -3.048 8.327 -2.801 1.00 61.31 364 GLU A CA 1
ATOM 2911 C C . GLU A 1 364 ? -3.562 6.925 -2.409 1.00 61.31 364 GLU A C 1
ATOM 2913 O O . GLU A 1 364 ? -3.447 6.508 -1.259 1.00 61.31 364 GLU A O 1
ATOM 2918 N N . GLU A 1 365 ? -4.084 6.177 -3.386 1.00 70.12 365 GLU A N 1
ATOM 2919 C CA . GLU A 1 365 ? -4.546 4.806 -3.256 1.00 70.12 365 GLU A CA 1
ATOM 2920 C C . GLU A 1 365 ? -3.893 3.893 -4.305 1.00 70.12 365 GLU A C 1
ATOM 2922 O O . GLU A 1 365 ? -3.955 4.201 -5.497 1.00 70.12 365 GLU A O 1
ATOM 2927 N N . PRO A 1 366 ? -3.284 2.762 -3.901 1.00 82.19 366 PRO A N 1
ATOM 2928 C CA . PRO A 1 366 ? -2.870 1.733 -4.849 1.00 82.19 366 PRO A CA 1
ATOM 2929 C C . PRO A 1 366 ? -4.082 1.188 -5.614 1.00 82.19 366 PRO A C 1
ATOM 2931 O O . PRO A 1 366 ? -5.165 1.040 -5.049 1.00 82.19 366 PRO A O 1
ATOM 2934 N N . TYR A 1 367 ? -3.915 0.832 -6.890 1.00 85.38 367 TYR A N 1
ATOM 2935 C CA . TYR A 1 367 ? -5.022 0.238 -7.642 1.00 85.38 367 TYR A CA 1
ATOM 2936 C C . TYR A 1 367 ? -5.360 -1.160 -7.109 1.00 85.38 367 TYR A C 1
ATOM 2938 O O . TYR A 1 367 ? -4.529 -2.077 -7.089 1.00 85.38 367 TYR A O 1
ATOM 2946 N N . LEU A 1 368 ? -6.623 -1.333 -6.729 1.00 84.50 368 LEU A N 1
ATOM 2947 C CA . LEU A 1 368 ? -7.191 -2.618 -6.351 1.00 84.50 368 LEU A CA 1
ATOM 2948 C C . LEU A 1 368 ? -7.260 -3.548 -7.574 1.00 84.50 368 LEU A C 1
ATOM 2950 O O . LEU A 1 368 ? -7.628 -3.132 -8.675 1.00 84.50 368 LEU A O 1
ATOM 2954 N N . TRP A 1 369 ? -6.950 -4.827 -7.379 1.00 83.81 369 TRP A N 1
ATOM 2955 C CA . TRP A 1 369 ? -7.191 -5.867 -8.379 1.00 83.81 369 TRP A CA 1
ATOM 2956 C C . TRP A 1 369 ? -7.725 -7.109 -7.683 1.00 83.81 369 TRP A C 1
ATOM 2958 O O . TRP A 1 369 ? -7.059 -7.628 -6.785 1.00 83.81 369 TRP A O 1
ATOM 2968 N N . LYS A 1 370 ? -8.923 -7.554 -8.092 1.00 84.75 370 LYS A N 1
ATOM 2969 C CA . LYS A 1 370 ? -9.683 -8.635 -7.437 1.00 84.75 370 LYS A CA 1
ATOM 2970 C C . LYS A 1 370 ? -9.755 -8.451 -5.915 1.00 84.75 370 LYS A C 1
ATOM 2972 O O . LYS A 1 370 ? -9.387 -9.347 -5.167 1.00 84.75 370 LYS A O 1
ATOM 2977 N N . ASP A 1 371 ? -10.124 -7.244 -5.491 1.00 74.56 371 ASP A N 1
ATOM 2978 C CA . ASP A 1 371 ? -10.280 -6.862 -4.081 1.00 74.56 371 ASP A CA 1
ATOM 2979 C C . ASP A 1 371 ? -9.023 -6.983 -3.209 1.00 74.56 371 ASP A C 1
ATOM 2981 O O . ASP A 1 371 ? -9.095 -6.975 -1.986 1.00 74.56 371 ASP A O 1
ATOM 2985 N N . GLN A 1 372 ? -7.843 -7.037 -3.835 1.00 78.31 372 GLN A N 1
ATOM 2986 C CA . GLN A 1 372 ? -6.571 -7.183 -3.137 1.00 78.31 372 GLN A CA 1
ATOM 2987 C C . GLN A 1 372 ? -5.592 -6.069 -3.498 1.00 78.31 372 GLN A C 1
ATOM 2989 O O . GLN A 1 372 ? -5.366 -5.766 -4.678 1.00 78.31 372 GLN A O 1
ATOM 2994 N N . TYR A 1 373 ? -4.920 -5.537 -2.479 1.00 85.00 373 TYR A N 1
ATOM 2995 C CA . TYR A 1 373 ? -3.705 -4.739 -2.626 1.00 85.00 373 TYR A CA 1
ATOM 2996 C C . TYR A 1 373 ? -2.473 -5.640 -2.718 1.00 85.00 373 TYR A C 1
ATOM 2998 O O . TYR A 1 373 ? -2.469 -6.780 -2.260 1.00 85.00 373 TYR A O 1
ATOM 3006 N N . S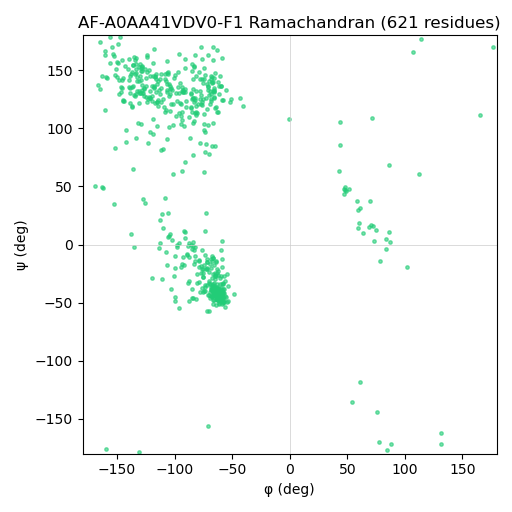ER A 1 374 ? -1.409 -5.139 -3.337 1.00 90.88 374 SER A N 1
ATOM 3007 C CA . SER A 1 374 ? -0.141 -5.855 -3.431 1.00 90.88 374 SER A CA 1
ATOM 3008 C C . SER A 1 374 ? 1.013 -4.863 -3.456 1.00 90.88 374 SER A C 1
ATOM 3010 O O . SER A 1 374 ? 0.797 -3.657 -3.518 1.00 90.88 374 SER A O 1
ATOM 3012 N N . GLN A 1 375 ? 2.237 -5.369 -3.380 1.00 94.31 375 GLN A N 1
ATOM 3013 C CA . GLN A 1 375 ? 3.440 -4.551 -3.380 1.00 94.31 375 GLN A CA 1
ATOM 3014 C C . GLN A 1 375 ? 4.487 -5.124 -4.333 1.00 94.31 375 GLN A C 1
ATOM 3016 O O . GLN A 1 375 ? 4.482 -6.319 -4.638 1.00 94.31 375 GLN A O 1
ATOM 3021 N N . PHE A 1 376 ? 5.416 -4.275 -4.760 1.00 97.69 376 PHE A N 1
ATOM 3022 C CA . PHE A 1 376 ? 6.511 -4.630 -5.657 1.00 97.69 376 PHE A CA 1
ATOM 3023 C C . PHE A 1 376 ? 7.842 -4.041 -5.182 1.00 97.69 376 PHE A C 1
ATOM 3025 O O . PHE A 1 376 ? 7.880 -3.110 -4.374 1.00 97.69 376 PHE A O 1
ATOM 3032 N N . THR A 1 377 ? 8.943 -4.597 -5.681 1.00 98.62 377 THR A N 1
ATOM 3033 C CA . THR A 1 377 ? 10.291 -4.067 -5.443 1.00 98.62 377 THR A CA 1
ATOM 3034 C C . THR A 1 377 ? 10.697 -3.179 -6.613 1.00 98.62 377 THR A C 1
ATOM 3036 O O . THR A 1 377 ? 10.582 -3.589 -7.766 1.00 98.62 377 THR A O 1
ATOM 3039 N N . LEU A 1 378 ? 11.179 -1.969 -6.331 1.00 98.38 378 LEU A N 1
ATOM 3040 C CA . LEU A 1 378 ? 11.834 -1.138 -7.341 1.00 98.38 378 LEU A CA 1
ATOM 3041 C C . LEU A 1 378 ? 13.299 -1.561 -7.441 1.00 98.38 378 LEU A C 1
ATOM 3043 O O . LEU A 1 378 ? 14.005 -1.563 -6.434 1.00 98.38 378 LEU A O 1
ATOM 3047 N N . LEU A 1 379 ? 13.764 -1.889 -8.638 1.00 98.31 379 LEU A N 1
ATOM 3048 C CA . LEU A 1 379 ? 15.162 -2.171 -8.923 1.00 98.31 379 LEU A CA 1
ATOM 3049 C C . LEU A 1 379 ? 15.681 -1.110 -9.886 1.00 98.31 379 LEU A C 1
ATOM 3051 O O . LEU A 1 379 ? 15.141 -0.932 -10.973 1.00 98.31 379 LEU A O 1
ATOM 3055 N N . THR A 1 380 ? 16.738 -0.414 -9.482 1.00 97.12 380 THR A N 1
ATOM 3056 C CA . THR A 1 380 ? 17.379 0.609 -10.310 1.00 97.12 380 THR A CA 1
ATOM 3057 C C . THR A 1 380 ? 18.881 0.383 -10.345 1.00 97.12 380 THR A C 1
ATOM 3059 O O . THR A 1 380 ? 19.510 0.127 -9.315 1.00 97.12 380 THR A O 1
ATOM 3062 N N . MET A 1 381 ? 19.461 0.421 -11.540 1.00 96.00 381 MET A N 1
ATOM 3063 C CA . MET A 1 381 ? 20.892 0.235 -11.750 1.00 96.00 381 MET A CA 1
ATOM 3064 C C . MET A 1 381 ? 21.557 1.579 -12.025 1.00 96.00 381 MET A C 1
ATOM 3066 O O . MET A 1 381 ? 21.065 2.380 -12.811 1.00 96.00 381 MET A O 1
ATOM 3070 N N . THR A 1 382 ? 22.685 1.832 -11.368 1.00 94.50 382 THR A N 1
ATOM 3071 C CA . THR A 1 382 ? 23.341 3.144 -11.387 1.00 94.50 382 THR A CA 1
ATOM 3072 C C . THR A 1 382 ? 24.838 3.030 -11.080 1.00 94.50 382 THR A C 1
ATOM 3074 O O . THR A 1 382 ? 25.377 1.943 -10.855 1.00 94.50 382 THR A O 1
ATOM 3077 N N . TYR A 1 383 ? 25.533 4.162 -11.103 1.00 91.62 383 TYR A N 1
ATOM 3078 C CA . TYR A 1 383 ? 26.958 4.295 -10.823 1.00 91.62 383 TYR A CA 1
ATOM 3079 C C . TYR A 1 383 ? 27.276 5.715 -10.335 1.00 91.62 383 TYR A C 1
ATOM 3081 O O . TYR A 1 383 ? 26.454 6.624 -10.438 1.00 91.62 383 TYR A O 1
ATOM 3089 N N . GLU A 1 384 ? 28.496 5.923 -9.840 1.00 90.12 384 GLU A N 1
ATOM 3090 C CA . GLU A 1 384 ? 28.915 7.136 -9.115 1.00 90.12 384 GLU A CA 1
ATOM 3091 C C . GLU A 1 384 ? 28.538 8.468 -9.786 1.00 90.12 384 GLU A C 1
ATOM 3093 O O . GLU A 1 384 ? 28.019 9.368 -9.125 1.00 90.12 384 GLU A O 1
ATOM 3098 N N . ALA A 1 385 ? 28.701 8.592 -11.107 1.00 87.94 385 ALA A N 1
ATOM 3099 C CA . ALA A 1 385 ? 28.418 9.848 -11.810 1.00 87.94 385 ALA A CA 1
ATOM 3100 C C . ALA A 1 385 ? 26.925 10.231 -11.842 1.00 87.94 385 ALA A C 1
ATOM 3102 O O . ALA A 1 385 ? 26.597 11.368 -12.178 1.00 87.94 385 ALA A O 1
ATOM 3103 N N . ARG A 1 386 ? 26.020 9.301 -11.513 1.00 88.44 386 ARG A N 1
ATOM 3104 C CA . ARG A 1 386 ? 24.564 9.508 -11.498 1.00 88.44 386 ARG A CA 1
ATOM 3105 C C . ARG A 1 386 ? 23.970 9.519 -10.088 1.00 88.44 386 ARG A C 1
ATOM 3107 O O . ARG A 1 386 ? 22.751 9.517 -9.934 1.00 88.44 386 ARG A O 1
ATOM 3114 N N . LEU A 1 387 ? 24.803 9.634 -9.050 1.00 90.44 387 LEU A N 1
ATOM 3115 C CA . LEU A 1 387 ? 24.351 9.646 -7.655 1.00 90.44 387 LEU A CA 1
ATOM 3116 C C . LEU A 1 387 ? 23.263 10.699 -7.374 1.00 90.44 387 LEU A C 1
ATOM 3118 O O . LEU A 1 387 ? 22.344 10.451 -6.597 1.00 90.44 387 LEU A O 1
ATOM 3122 N N . TRP A 1 388 ? 23.324 11.868 -8.018 1.00 88.44 388 TRP A N 1
ATOM 3123 C CA . TRP A 1 388 ? 22.298 12.903 -7.854 1.00 88.44 388 TRP A CA 1
ATOM 3124 C C . TRP A 1 388 ? 20.929 12.475 -8.408 1.00 88.44 388 TRP A C 1
ATOM 3126 O O . TRP A 1 388 ? 19.919 12.646 -7.721 1.00 88.44 388 TRP A O 1
ATOM 3136 N N . ASN A 1 389 ? 20.900 11.850 -9.592 1.00 90.00 389 ASN A N 1
ATOM 3137 C CA . ASN A 1 389 ? 19.679 11.286 -10.173 1.00 90.00 389 ASN A CA 1
ATOM 3138 C C . ASN A 1 389 ? 19.109 10.197 -9.258 1.00 90.00 389 ASN A C 1
ATOM 3140 O O . ASN A 1 389 ? 17.925 10.217 -8.924 1.00 90.00 389 ASN A O 1
ATOM 3144 N N . LEU A 1 390 ? 19.979 9.314 -8.758 1.00 92.75 390 LEU A N 1
ATOM 3145 C CA . LEU A 1 390 ? 19.601 8.260 -7.826 1.00 92.75 390 LEU A CA 1
ATOM 3146 C C . LEU A 1 390 ? 18.957 8.819 -6.549 1.00 92.75 390 LEU A C 1
ATOM 3148 O O . LEU A 1 390 ? 17.919 8.317 -6.124 1.00 92.75 390 LEU A O 1
ATOM 3152 N N . LYS A 1 391 ? 19.522 9.875 -5.945 1.00 92.25 391 LYS A N 1
ATOM 3153 C CA . LYS A 1 391 ? 18.937 10.511 -4.750 1.00 92.25 391 LYS A CA 1
ATOM 3154 C C . LYS A 1 391 ? 17.520 11.029 -5.021 1.00 92.25 391 LYS A C 1
ATOM 3156 O O . LYS A 1 391 ? 16.648 10.881 -4.165 1.00 92.25 391 LYS A O 1
ATOM 3161 N N . MET A 1 392 ? 17.265 11.595 -6.204 1.00 89.44 392 MET A N 1
ATOM 3162 C CA . MET A 1 392 ? 15.918 12.023 -6.604 1.00 89.44 392 MET A CA 1
ATOM 3163 C C . MET A 1 392 ? 14.973 10.845 -6.844 1.00 89.44 392 MET A C 1
ATOM 3165 O O . MET A 1 392 ? 13.854 10.863 -6.332 1.00 89.44 392 MET A O 1
ATOM 3169 N N . CYS A 1 393 ? 15.435 9.824 -7.567 1.00 91.88 393 CYS A N 1
ATOM 3170 C CA . CYS A 1 393 ? 14.701 8.592 -7.842 1.00 91.88 393 CYS A CA 1
ATOM 3171 C C . CYS A 1 393 ? 14.258 7.923 -6.529 1.00 91.88 393 CYS A C 1
ATOM 3173 O O . CYS A 1 393 ? 13.063 7.743 -6.291 1.00 91.88 393 CYS A O 1
ATOM 3175 N N . VAL A 1 394 ? 15.192 7.676 -5.605 1.00 94.69 394 VAL A N 1
ATOM 3176 C CA . VAL A 1 394 ? 14.904 7.072 -4.294 1.00 94.69 394 VAL A CA 1
ATOM 3177 C C . VAL A 1 394 ? 13.921 7.922 -3.487 1.00 94.69 394 VAL A C 1
ATOM 3179 O O . VAL A 1 394 ? 12.951 7.396 -2.934 1.00 94.69 394 VAL A O 1
ATOM 3182 N N . LYS A 1 395 ? 14.115 9.246 -3.451 1.00 91.50 395 LYS A N 1
ATOM 3183 C CA . LYS A 1 395 ? 13.212 10.152 -2.735 1.00 91.50 395 LYS A CA 1
ATOM 3184 C C . LYS A 1 395 ? 11.790 10.099 -3.284 1.00 91.50 395 LYS A C 1
ATOM 3186 O O . LYS A 1 395 ? 10.835 10.024 -2.515 1.00 91.50 395 LYS A O 1
ATOM 3191 N N . HIS A 1 396 ? 11.638 10.132 -4.597 1.00 90.50 396 HIS A N 1
ATOM 3192 C CA . HIS A 1 396 ? 10.329 10.121 -5.232 1.00 90.50 396 HIS A CA 1
ATOM 3193 C C . HIS A 1 396 ? 9.635 8.764 -5.087 1.00 90.50 396 HIS A C 1
ATOM 3195 O O . HIS A 1 396 ? 8.565 8.683 -4.485 1.00 90.50 396 HIS A O 1
ATOM 3201 N N . TYR A 1 397 ? 10.264 7.685 -5.555 1.00 92.75 397 TYR A N 1
ATOM 3202 C CA . TYR A 1 397 ? 9.591 6.391 -5.649 1.00 92.75 397 TYR A CA 1
ATOM 3203 C C . TYR A 1 397 ? 9.417 5.678 -4.309 1.00 92.75 397 TYR A C 1
ATOM 3205 O O . TYR A 1 397 ? 8.465 4.917 -4.159 1.00 92.75 397 TYR A O 1
ATOM 3213 N N . SER A 1 398 ? 10.245 5.962 -3.295 1.00 93.00 398 SER A N 1
ATOM 3214 C CA . SER A 1 398 ? 10.024 5.408 -1.947 1.00 93.00 398 SER A CA 1
ATOM 3215 C C . SER A 1 398 ? 8.647 5.771 -1.385 1.00 93.00 398 SER A C 1
ATOM 3217 O O . SER A 1 398 ? 8.085 5.032 -0.579 1.00 93.00 398 SER A O 1
ATOM 3219 N N . ARG A 1 399 ? 8.080 6.895 -1.834 1.00 89.69 399 ARG A N 1
ATOM 3220 C CA . ARG A 1 399 ? 6.786 7.415 -1.389 1.00 89.69 399 ARG A CA 1
ATOM 3221 C C . ARG A 1 399 ? 5.609 6.890 -2.211 1.00 89.69 399 ARG A C 1
ATOM 3223 O O . ARG A 1 399 ? 4.475 7.128 -1.801 1.00 89.69 399 ARG A O 1
ATOM 3230 N N . CYS A 1 400 ? 5.837 6.173 -3.313 1.00 89.38 400 CYS A N 1
ATOM 3231 C CA . CYS A 1 400 ? 4.748 5.560 -4.075 1.00 89.38 400 CYS A CA 1
ATOM 3232 C C . CYS A 1 400 ? 4.088 4.422 -3.263 1.00 89.38 400 CYS A C 1
ATOM 3234 O O . CYS A 1 400 ? 4.799 3.696 -2.554 1.00 89.38 400 CYS A O 1
ATOM 3236 N N . PRO A 1 401 ? 2.756 4.236 -3.325 1.00 87.38 401 PRO A N 1
ATOM 3237 C CA . PRO A 1 401 ? 2.021 3.369 -2.393 1.00 87.38 401 PRO A CA 1
ATOM 3238 C C . PRO A 1 401 ? 2.475 1.912 -2.367 1.00 87.38 401 PRO A C 1
ATOM 3240 O O . PRO A 1 401 ? 2.761 1.384 -1.288 1.00 87.38 401 PRO A O 1
ATOM 3243 N N . SER A 1 402 ? 2.611 1.281 -3.535 1.00 92.94 402 SER A N 1
ATOM 3244 C CA . SER A 1 402 ? 2.875 -0.157 -3.650 1.00 92.94 402 SER A CA 1
ATOM 3245 C C . SER A 1 402 ? 4.366 -0.517 -3.632 1.00 92.94 402 SER A C 1
ATOM 3247 O O . SER A 1 402 ? 4.711 -1.697 -3.649 1.00 92.94 402 SER A O 1
ATOM 3249 N N . VAL A 1 403 ? 5.279 0.459 -3.539 1.00 94.94 403 VAL A N 1
ATOM 3250 C CA . VAL A 1 403 ? 6.726 0.186 -3.437 1.00 94.94 403 VAL A CA 1
ATOM 3251 C C . VAL A 1 403 ? 7.058 -0.378 -2.054 1.00 94.94 403 VAL A C 1
ATOM 3253 O O . VAL A 1 403 ? 6.887 0.310 -1.048 1.00 94.94 403 VAL A O 1
ATOM 3256 N N . LYS A 1 404 ? 7.545 -1.619 -1.978 1.00 95.00 404 LYS A N 1
ATOM 3257 C CA . LYS A 1 404 ? 7.937 -2.269 -0.713 1.00 95.00 404 LYS A CA 1
ATOM 3258 C C . LYS A 1 404 ? 9.354 -1.906 -0.282 1.00 95.00 404 LYS A C 1
ATOM 3260 O O . LYS A 1 404 ? 9.596 -1.621 0.885 1.00 95.00 404 LYS A O 1
ATOM 3265 N N . GLU A 1 405 ? 10.283 -1.953 -1.226 1.00 96.62 405 GLU A N 1
ATOM 3266 C CA . GLU A 1 405 ? 11.711 -1.706 -1.032 1.00 96.62 405 GLU A CA 1
ATOM 3267 C C . GLU A 1 405 ? 12.318 -1.181 -2.339 1.00 96.62 405 GLU A C 1
ATOM 3269 O O . GLU A 1 405 ? 11.738 -1.358 -3.419 1.00 96.62 405 GLU A O 1
ATOM 3274 N N . ILE A 1 406 ? 13.499 -0.572 -2.238 1.00 98.12 406 ILE A N 1
ATOM 3275 C CA . ILE A 1 406 ? 14.296 -0.147 -3.389 1.00 98.12 406 ILE A CA 1
ATOM 3276 C C . ILE A 1 406 ? 15.643 -0.867 -3.360 1.00 98.12 406 ILE A C 1
ATOM 3278 O O . ILE A 1 406 ? 16.398 -0.760 -2.393 1.00 98.12 406 ILE A O 1
ATOM 3282 N N . VAL A 1 407 ? 15.965 -1.574 -4.439 1.00 98.19 407 VAL A N 1
ATOM 3283 C CA . VAL A 1 407 ? 17.255 -2.232 -4.645 1.00 98.19 407 VAL A CA 1
ATOM 3284 C C . VAL A 1 407 ? 18.065 -1.418 -5.643 1.00 98.19 407 VAL A C 1
ATOM 3286 O O . VAL A 1 407 ? 17.709 -1.305 -6.814 1.00 98.19 407 VAL A O 1
ATOM 3289 N N . VAL A 1 408 ? 19.173 -0.861 -5.168 1.00 97.88 408 VAL A N 1
ATOM 3290 C CA . VAL A 1 408 ? 20.130 -0.115 -5.983 1.00 97.88 408 VAL A CA 1
ATOM 3291 C C . VAL A 1 408 ? 21.231 -1.067 -6.427 1.00 97.88 408 VAL A C 1
ATOM 3293 O O . VAL A 1 408 ? 22.042 -1.504 -5.610 1.00 97.88 408 VAL A O 1
ATOM 3296 N N . VAL A 1 409 ? 21.282 -1.382 -7.717 1.00 97.62 409 VAL A N 1
ATOM 3297 C CA . VAL A 1 409 ? 22.377 -2.151 -8.319 1.00 97.62 409 VAL A CA 1
ATOM 3298 C C . VAL A 1 409 ? 23.514 -1.185 -8.638 1.00 97.62 409 VAL A C 1
ATOM 3300 O O . VAL A 1 409 ? 23.415 -0.368 -9.554 1.00 97.62 409 VAL A O 1
ATOM 3303 N N . TRP A 1 410 ? 24.584 -1.243 -7.847 1.00 97.06 410 TRP A N 1
ATOM 3304 C CA . TRP A 1 410 ? 25.710 -0.318 -7.946 1.00 97.06 410 TRP A CA 1
ATOM 3305 C C . TRP A 1 410 ? 26.817 -0.898 -8.826 1.00 97.06 410 TRP A C 1
ATOM 3307 O O . TRP A 1 410 ? 27.561 -1.785 -8.402 1.00 97.06 410 TRP A O 1
ATOM 3317 N N . ASN A 1 411 ? 26.921 -0.394 -10.055 1.00 94.94 411 ASN A N 1
ATOM 3318 C CA . ASN A 1 411 ? 27.750 -0.991 -11.101 1.00 94.94 411 ASN A CA 1
ATOM 3319 C C . ASN A 1 411 ? 29.211 -0.530 -11.114 1.00 94.94 411 ASN A C 1
ATOM 3321 O O . ASN A 1 411 ? 30.083 -1.271 -11.570 1.00 94.94 411 ASN A O 1
ATOM 3325 N N . LYS A 1 412 ? 29.489 0.717 -10.715 1.00 93.38 412 LYS A N 1
ATOM 3326 C CA . LYS A 1 412 ? 30.832 1.304 -10.829 1.00 93.38 412 LYS A CA 1
ATOM 3327 C C . LYS A 1 412 ? 31.035 2.478 -9.875 1.00 93.38 412 LYS A C 1
ATOM 3329 O O . LYS A 1 412 ? 30.152 3.320 -9.722 1.00 93.38 412 LYS A O 1
ATOM 3334 N N . GLY A 1 413 ? 32.254 2.576 -9.347 1.00 92.50 413 GLY A N 1
ATOM 3335 C CA . GLY A 1 413 ? 32.697 3.662 -8.472 1.00 92.50 413 GLY A CA 1
ATOM 3336 C C . GLY A 1 413 ? 32.406 3.378 -7.003 1.00 92.50 413 GLY A C 1
ATOM 3337 O O . GLY A 1 413 ? 31.997 2.268 -6.652 1.00 92.50 413 GLY A O 1
ATOM 3338 N N . ASN A 1 414 ? 32.612 4.373 -6.147 1.00 93.50 414 ASN A N 1
ATOM 3339 C CA . ASN A 1 414 ? 32.423 4.208 -4.706 1.00 93.50 414 ASN A CA 1
ATOM 3340 C C . ASN A 1 414 ? 30.928 4.209 -4.350 1.00 93.50 414 ASN A C 1
ATOM 3342 O O . ASN A 1 414 ? 30.245 5.176 -4.686 1.00 93.50 414 ASN A O 1
ATOM 3346 N N . PRO A 1 415 ? 30.397 3.152 -3.705 1.00 93.19 415 PRO A N 1
ATOM 3347 C CA . PRO A 1 415 ? 28.987 3.109 -3.339 1.00 93.19 415 PRO A CA 1
ATOM 3348 C C . PRO A 1 415 ? 28.655 4.183 -2.291 1.00 93.19 415 PRO A C 1
ATOM 3350 O O . PRO A 1 415 ? 29.476 4.437 -1.409 1.00 93.19 415 PRO A O 1
ATOM 3353 N N . PRO A 1 416 ? 27.462 4.799 -2.363 1.00 93.38 416 PRO A N 1
ATOM 3354 C CA . PRO A 1 416 ? 27.008 5.758 -1.366 1.00 93.38 416 PRO A CA 1
ATOM 3355 C C . PRO A 1 416 ? 26.674 5.057 -0.050 1.00 93.38 416 PRO A C 1
ATOM 3357 O O . PRO A 1 416 ? 26.452 3.843 -0.008 1.00 93.38 416 PRO A O 1
ATOM 3360 N N . GLU A 1 417 ? 26.585 5.827 1.028 1.00 92.50 417 GLU A N 1
ATOM 3361 C CA . GLU A 1 417 ? 26.131 5.301 2.311 1.00 92.50 417 GLU A CA 1
ATOM 3362 C C . GLU A 1 417 ? 24.600 5.272 2.362 1.00 92.50 417 GLU A C 1
ATOM 3364 O O . GLU A 1 417 ? 23.920 6.082 1.740 1.00 92.50 417 GLU A O 1
ATOM 3369 N N . LEU A 1 418 ? 24.004 4.367 3.143 1.00 88.56 418 LEU A N 1
ATOM 3370 C CA . LEU A 1 418 ? 22.537 4.307 3.251 1.00 88.56 418 LEU A CA 1
ATOM 3371 C C . LEU A 1 418 ? 21.926 5.610 3.797 1.00 88.56 418 LEU A C 1
ATOM 3373 O O . LEU A 1 418 ? 20.801 5.953 3.437 1.00 88.56 418 LEU A O 1
ATOM 3377 N N . GLY A 1 419 ? 22.674 6.352 4.622 1.00 87.06 419 GLY A N 1
ATOM 3378 C CA . GLY A 1 419 ? 22.265 7.655 5.155 1.00 87.06 419 GLY A CA 1
ATOM 3379 C C . GLY A 1 419 ? 22.188 8.773 4.109 1.00 87.06 419 GLY A C 1
ATOM 3380 O O . GLY A 1 419 ? 21.595 9.814 4.382 1.00 87.06 419 GLY A O 1
ATOM 3381 N N . ASP A 1 420 ? 22.727 8.566 2.903 1.00 88.25 420 ASP A N 1
ATOM 3382 C CA . ASP A 1 420 ? 22.662 9.537 1.807 1.00 88.25 420 ASP A CA 1
ATOM 3383 C C . ASP A 1 420 ? 21.265 9.680 1.185 1.00 88.25 420 ASP A C 1
ATOM 3385 O O . ASP A 1 420 ? 21.028 10.627 0.419 1.00 88.25 420 ASP A O 1
ATOM 3389 N N . PHE A 1 421 ? 20.364 8.734 1.462 1.00 93.38 421 PHE A N 1
ATOM 3390 C CA . PHE A 1 421 ? 19.060 8.625 0.822 1.00 93.38 421 PHE A CA 1
ATOM 3391 C C . PHE A 1 421 ? 17.908 9.090 1.719 1.00 93.38 421 PHE A C 1
ATOM 3393 O O . PHE A 1 421 ? 17.694 8.582 2.816 1.00 93.38 421 PHE A O 1
ATOM 3400 N N . ASP A 1 422 ? 17.079 9.991 1.188 1.00 91.94 422 ASP A N 1
ATOM 3401 C CA . ASP A 1 422 ? 15.792 10.381 1.777 1.00 91.94 422 ASP A CA 1
ATOM 3402 C C . ASP A 1 422 ? 14.696 9.380 1.369 1.00 91.94 422 ASP A C 1
ATOM 3404 O O . ASP A 1 422 ? 13.892 9.646 0.470 1.00 91.94 422 ASP A O 1
ATOM 3408 N N . SER A 1 423 ? 14.690 8.207 2.005 1.00 92.50 423 SER A N 1
ATOM 3409 C CA . SER A 1 423 ? 13.739 7.129 1.716 1.00 92.50 423 SER A CA 1
ATOM 3410 C C . SER A 1 423 ? 12.797 6.840 2.882 1.00 92.50 423 SER A C 1
ATOM 3412 O O . SER A 1 423 ? 13.204 6.785 4.042 1.00 92.50 423 SER A O 1
ATOM 3414 N N . VAL A 1 424 ? 11.532 6.578 2.552 1.00 91.19 424 VAL A N 1
ATOM 3415 C CA . VAL A 1 424 ? 10.506 6.115 3.505 1.00 91.19 424 VAL A CA 1
ATOM 3416 C C . VAL A 1 424 ? 10.305 4.593 3.482 1.00 91.19 424 VAL A C 1
ATOM 3418 O O . VAL A 1 424 ? 9.533 4.067 4.279 1.00 91.19 424 VAL A O 1
ATOM 3421 N N . VAL A 1 425 ? 11.018 3.882 2.602 1.00 92.94 425 VAL A N 1
ATOM 3422 C CA . VAL A 1 425 ? 11.078 2.410 2.532 1.00 92.94 425 VAL A CA 1
ATOM 3423 C C . VAL A 1 425 ? 12.528 1.929 2.641 1.00 92.94 425 VAL A C 1
ATOM 3425 O O . VAL A 1 425 ? 13.444 2.724 2.401 1.00 92.94 425 VAL A O 1
ATOM 3428 N N . PRO A 1 426 ? 12.778 0.651 2.973 1.00 94.88 426 PRO A N 1
ATOM 3429 C CA . PRO A 1 426 ? 14.128 0.103 2.970 1.00 94.88 426 PRO A CA 1
ATOM 3430 C C . PRO A 1 426 ? 14.818 0.288 1.612 1.00 94.88 426 PRO A C 1
ATOM 3432 O O . PRO A 1 426 ? 14.236 0.005 0.562 1.00 94.88 426 PRO A O 1
ATOM 3435 N N . VAL A 1 427 ? 16.065 0.759 1.648 1.00 96.94 427 VAL A N 1
ATOM 3436 C CA . VAL A 1 427 ? 16.952 0.850 0.483 1.00 96.94 427 VAL A CA 1
ATOM 3437 C C . VAL A 1 427 ? 18.090 -0.131 0.698 1.00 96.94 427 VAL A C 1
ATOM 3439 O O . VAL A 1 427 ? 18.729 -0.118 1.750 1.00 96.94 427 VAL A O 1
ATOM 3442 N N . ARG A 1 428 ? 18.355 -0.978 -0.293 1.00 96.50 428 ARG A N 1
ATOM 3443 C CA . ARG A 1 428 ? 19.464 -1.931 -0.266 1.00 96.50 428 ARG A CA 1
ATOM 3444 C C . ARG A 1 428 ? 20.386 -1.679 -1.442 1.00 96.50 428 ARG A C 1
ATOM 3446 O O . ARG A 1 428 ? 19.948 -1.698 -2.587 1.00 96.50 428 ARG A O 1
ATOM 3453 N N . ILE A 1 429 ? 21.670 -1.494 -1.160 1.00 96.94 429 ILE A N 1
ATOM 3454 C CA . ILE A 1 429 ? 22.695 -1.341 -2.192 1.00 96.94 429 ILE A CA 1
ATOM 3455 C C . ILE A 1 429 ? 23.315 -2.709 -2.458 1.00 96.94 429 ILE A C 1
ATOM 3457 O O . ILE A 1 429 ? 23.868 -3.343 -1.559 1.00 96.94 429 ILE A O 1
ATOM 3461 N N . ARG A 1 430 ? 23.225 -3.166 -3.704 1.00 96.31 430 ARG A N 1
ATOM 3462 C CA . ARG A 1 430 ? 23.869 -4.380 -4.193 1.00 96.31 430 ARG A CA 1
ATOM 3463 C C . ARG A 1 430 ? 25.063 -3.983 -5.049 1.00 96.31 430 ARG A C 1
ATOM 3465 O O . ARG A 1 430 ? 24.900 -3.589 -6.200 1.00 96.31 430 ARG A O 1
ATOM 3472 N N . VAL A 1 431 ? 26.254 -4.067 -4.467 1.00 96.50 431 VAL A N 1
ATOM 3473 C CA . VAL A 1 431 ? 27.501 -3.715 -5.155 1.00 96.50 431 VAL A CA 1
ATOM 3474 C C . VAL A 1 431 ? 27.908 -4.837 -6.100 1.00 96.50 431 VAL A C 1
ATOM 3476 O O . VAL A 1 431 ? 27.981 -6.004 -5.706 1.00 96.50 431 VAL A O 1
ATOM 3479 N N . GLU A 1 432 ? 28.174 -4.475 -7.349 1.00 96.00 432 GLU A N 1
ATOM 3480 C CA . GLU A 1 432 ? 28.572 -5.409 -8.391 1.00 96.00 432 GLU A CA 1
ATOM 3481 C C . GLU A 1 432 ? 30.081 -5.376 -8.625 1.00 96.00 432 GLU A C 1
ATOM 3483 O O . GLU A 1 432 ? 30.726 -4.332 -8.549 1.00 96.00 432 GLU A O 1
ATOM 3488 N N . LYS A 1 433 ? 30.664 -6.547 -8.909 1.00 92.62 433 LYS A N 1
ATOM 3489 C CA . LYS A 1 433 ? 32.120 -6.687 -9.099 1.00 92.62 433 LYS A CA 1
ATOM 3490 C C . LYS A 1 433 ? 32.609 -6.040 -10.392 1.00 92.62 433 LYS A C 1
ATOM 3492 O O . LYS A 1 433 ? 33.751 -5.600 -10.469 1.00 92.62 433 LYS A O 1
ATOM 3497 N N . GLN A 1 434 ? 31.759 -6.045 -11.413 1.00 93.50 434 GLN A N 1
ATOM 3498 C CA . GLN A 1 434 ? 32.071 -5.559 -12.746 1.00 93.50 434 GLN A CA 1
ATOM 3499 C C . GLN A 1 434 ? 30.954 -4.649 -13.241 1.00 93.50 434 GLN A C 1
ATOM 3501 O O . GLN A 1 434 ? 29.776 -4.906 -12.990 1.00 93.50 434 GLN A O 1
ATOM 3506 N N . ASN A 1 435 ? 31.334 -3.618 -13.990 1.00 94.38 435 ASN A N 1
ATOM 3507 C CA . ASN A 1 435 ? 30.385 -2.749 -14.665 1.00 94.38 435 ASN A CA 1
ATOM 3508 C C . ASN A 1 435 ? 29.805 -3.482 -15.881 1.00 94.38 435 ASN A C 1
ATOM 3510 O O . ASN A 1 435 ? 30.449 -3.534 -16.926 1.00 94.38 435 ASN A O 1
ATOM 3514 N N . SER A 1 436 ? 28.611 -4.050 -15.729 1.00 96.50 436 SER A N 1
ATOM 3515 C CA . SER A 1 436 ? 27.900 -4.797 -16.767 1.00 96.50 436 SER A CA 1
ATOM 3516 C C . SER A 1 436 ? 26.413 -4.456 -16.728 1.00 96.50 436 SER A C 1
ATOM 3518 O O . SER A 1 436 ? 25.827 -4.316 -15.652 1.00 96.50 436 SER A O 1
ATOM 3520 N N . LEU A 1 437 ? 25.784 -4.350 -17.900 1.00 96.00 437 LEU A N 1
ATOM 3521 C CA . LEU A 1 437 ? 24.336 -4.149 -17.985 1.00 96.00 437 LEU A CA 1
ATOM 3522 C C . LEU A 1 437 ? 23.551 -5.409 -17.596 1.00 96.00 437 LEU A C 1
ATOM 3524 O O . LEU A 1 437 ? 22.415 -5.295 -17.149 1.00 96.00 437 LEU A O 1
ATOM 3528 N N . ASN A 1 438 ? 24.170 -6.595 -17.658 1.00 97.31 438 ASN A N 1
ATOM 3529 C CA . ASN A 1 438 ? 23.556 -7.861 -17.241 1.00 97.31 438 ASN A CA 1
ATOM 3530 C C . ASN A 1 438 ? 23.190 -7.882 -15.744 1.00 97.31 438 ASN A C 1
ATOM 3532 O O . ASN A 1 438 ? 22.315 -8.643 -15.318 1.00 97.31 438 ASN A O 1
ATOM 3536 N N . ASN A 1 439 ? 23.843 -7.045 -14.931 1.00 96.75 439 ASN A N 1
ATOM 3537 C CA . ASN A 1 439 ? 23.670 -7.025 -13.481 1.00 96.75 439 ASN A CA 1
ATOM 3538 C C . ASN A 1 439 ? 22.243 -6.672 -13.040 1.00 96.75 439 ASN A C 1
ATOM 3540 O O . ASN A 1 439 ? 21.832 -7.107 -11.961 1.00 96.75 439 ASN A O 1
ATOM 3544 N N . ARG A 1 440 ? 21.470 -5.930 -13.848 1.00 94.56 440 ARG A N 1
ATOM 3545 C CA . ARG A 1 440 ? 20.090 -5.546 -13.498 1.00 94.56 440 ARG A CA 1
ATOM 3546 C C . ARG A 1 440 ? 19.137 -6.743 -13.385 1.00 94.56 440 ARG A C 1
ATOM 3548 O O . ARG A 1 440 ? 18.187 -6.686 -12.614 1.00 94.56 440 ARG A O 1
ATOM 3555 N N . PHE A 1 441 ? 19.445 -7.860 -14.049 1.00 96.62 441 PHE A N 1
ATOM 3556 C CA . PHE A 1 441 ? 18.632 -9.083 -14.013 1.00 96.62 441 PHE A CA 1
ATOM 3557 C C . PHE A 1 441 ? 19.226 -10.198 -13.150 1.00 96.62 441 PHE A C 1
ATOM 3559 O O . PHE A 1 441 ? 18.733 -11.322 -13.183 1.00 96.62 441 PHE A O 1
ATOM 3566 N N . ARG A 1 442 ? 20.306 -9.933 -12.398 1.00 95.06 442 ARG A N 1
ATOM 3567 C CA . ARG A 1 442 ? 20.931 -10.951 -11.541 1.00 95.06 442 ARG A CA 1
ATOM 3568 C C . ARG A 1 442 ? 19.962 -11.447 -10.475 1.00 95.06 442 ARG A C 1
ATOM 3570 O O . ARG A 1 442 ? 19.407 -10.637 -9.729 1.00 95.06 442 ARG A O 1
ATOM 3577 N N . VAL A 1 443 ? 19.843 -12.776 -10.386 1.00 95.44 443 VAL A N 1
ATOM 3578 C CA . VAL A 1 443 ? 19.035 -13.474 -9.380 1.00 95.44 443 VAL A CA 1
ATOM 3579 C C . VAL A 1 443 ? 19.380 -12.951 -7.989 1.00 95.44 443 VAL A C 1
ATOM 3581 O O . VAL A 1 443 ? 20.542 -12.940 -7.577 1.00 95.44 443 VAL A O 1
ATOM 3584 N N . ASP A 1 444 ? 18.349 -12.505 -7.277 1.00 95.00 444 ASP A N 1
ATOM 3585 C CA . ASP A 1 444 ? 18.460 -11.942 -5.939 1.00 95.00 444 ASP A CA 1
ATOM 3586 C C . ASP A 1 444 ? 17.457 -12.620 -5.001 1.00 95.00 444 ASP A C 1
ATOM 3588 O O . ASP A 1 444 ? 16.258 -12.322 -5.060 1.00 95.00 444 ASP A O 1
ATOM 3592 N N . PRO A 1 445 ? 17.916 -13.535 -4.133 1.00 94.00 445 PRO A N 1
ATOM 3593 C CA . PRO A 1 445 ? 17.027 -14.243 -3.222 1.00 94.00 445 PRO A CA 1
ATOM 3594 C C . PRO A 1 445 ? 16.448 -13.327 -2.135 1.00 94.00 445 PRO A C 1
ATOM 3596 O O . PRO A 1 445 ? 15.455 -13.697 -1.513 1.00 94.00 445 PRO A O 1
ATOM 3599 N N . LEU A 1 446 ? 17.027 -12.139 -1.911 1.00 96.56 446 LEU A N 1
ATOM 3600 C CA . LEU A 1 446 ? 16.540 -11.188 -0.910 1.00 96.56 446 LEU A CA 1
ATOM 3601 C C . LEU A 1 446 ? 15.318 -10.401 -1.396 1.00 96.56 446 LEU A C 1
ATOM 3603 O O . LEU A 1 446 ? 14.581 -9.863 -0.574 1.00 96.56 446 LEU A O 1
ATOM 3607 N N . ILE A 1 447 ? 15.076 -10.342 -2.711 1.00 96.56 447 ILE A N 1
ATOM 3608 C CA . ILE A 1 447 ? 13.855 -9.736 -3.251 1.00 96.56 447 ILE A CA 1
ATOM 3609 C C . ILE A 1 447 ? 12.698 -10.702 -3.006 1.00 96.56 447 ILE A C 1
ATOM 3611 O O . ILE A 1 447 ? 12.642 -11.784 -3.589 1.00 96.56 447 ILE A O 1
ATOM 3615 N N . THR A 1 448 ? 11.771 -10.299 -2.137 1.00 95.88 448 THR A N 1
ATOM 3616 C CA . THR A 1 448 ? 10.639 -11.139 -1.695 1.00 95.88 448 THR A CA 1
ATOM 3617 C C . THR A 1 448 ? 9.367 -10.934 -2.511 1.00 95.88 448 THR A C 1
ATOM 3619 O O . THR A 1 448 ? 8.452 -11.754 -2.451 1.00 95.88 448 THR A O 1
ATOM 3622 N N . THR A 1 449 ? 9.276 -9.840 -3.262 1.00 97.50 449 THR A N 1
ATOM 3623 C CA . THR A 1 449 ? 8.113 -9.536 -4.098 1.00 97.50 449 THR A CA 1
ATOM 3624 C C . THR A 1 449 ? 8.149 -10.350 -5.391 1.00 97.50 449 THR A C 1
ATOM 3626 O O . THR A 1 449 ? 9.211 -10.688 -5.920 1.00 97.50 449 THR A O 1
ATOM 3629 N N . LYS A 1 450 ? 6.965 -10.699 -5.907 1.00 96.75 450 LYS A N 1
ATOM 3630 C CA . LYS A 1 450 ? 6.847 -11.377 -7.205 1.00 96.75 450 LYS A CA 1
ATOM 3631 C C . LYS A 1 450 ? 7.100 -10.408 -8.362 1.00 96.75 450 LYS A C 1
ATOM 3633 O O . LYS A 1 450 ? 7.763 -10.777 -9.323 1.00 96.75 450 LYS A O 1
ATOM 3638 N N . ALA A 1 451 ? 6.592 -9.183 -8.247 1.00 98.12 451 ALA A N 1
ATOM 3639 C CA . ALA A 1 451 ? 6.776 -8.136 -9.241 1.00 98.12 451 ALA A CA 1
ATOM 3640 C C . ALA A 1 451 ? 8.011 -7.293 -8.923 1.00 98.12 451 ALA A C 1
ATOM 3642 O O . ALA A 1 451 ? 8.172 -6.828 -7.790 1.00 98.12 451 ALA A O 1
ATOM 3643 N N . VAL A 1 452 ? 8.822 -7.032 -9.941 1.00 98.44 452 VAL A N 1
ATOM 3644 C CA . VAL A 1 452 ? 9.922 -6.071 -9.885 1.00 98.44 452 VAL A CA 1
ATOM 3645 C C . VAL A 1 452 ? 9.667 -4.999 -10.932 1.00 98.44 452 VAL A C 1
ATOM 3647 O O . VAL A 1 452 ? 9.426 -5.324 -12.091 1.00 98.44 452 VAL A O 1
ATOM 3650 N N . LEU A 1 453 ? 9.715 -3.734 -10.522 1.00 98.56 453 LEU A N 1
ATOM 3651 C CA . LEU A 1 453 ? 9.808 -2.612 -11.447 1.00 98.56 453 LEU A CA 1
ATOM 3652 C C . LEU A 1 453 ? 11.286 -2.369 -11.734 1.00 98.56 453 LEU A C 1
ATOM 3654 O O . LEU A 1 453 ? 12.012 -1.930 -10.845 1.00 98.56 453 LEU A O 1
ATOM 3658 N N . GLU A 1 454 ? 11.723 -2.670 -12.949 1.00 97.94 454 GLU A N 1
ATOM 3659 C CA . GLU A 1 454 ? 13.034 -2.263 -13.442 1.00 97.94 454 GLU A CA 1
ATOM 3660 C C . GLU A 1 454 ? 12.918 -0.835 -13.974 1.00 97.94 454 GLU A C 1
ATOM 3662 O O . GLU A 1 454 ? 12.007 -0.520 -14.748 1.00 97.94 454 GLU A O 1
ATOM 3667 N N . LEU A 1 455 ? 13.775 0.052 -13.474 1.00 96.56 455 LEU A N 1
ATOM 3668 C CA . LEU A 1 455 ? 13.705 1.469 -13.787 1.00 96.56 455 LEU A CA 1
ATOM 3669 C C . LEU A 1 455 ? 15.102 2.080 -13.881 1.00 96.56 455 LEU A C 1
ATOM 3671 O O . LEU A 1 455 ? 15.874 2.066 -12.912 1.00 96.56 455 LEU A O 1
ATOM 3675 N N . ASP A 1 456 ? 15.389 2.682 -15.029 1.00 94.19 456 ASP A N 1
ATOM 3676 C CA . ASP A 1 456 ? 16.601 3.459 -15.238 1.00 94.19 456 ASP A CA 1
ATOM 3677 C C . ASP A 1 456 ? 16.617 4.666 -14.286 1.00 94.19 456 ASP A C 1
ATOM 3679 O O . ASP A 1 456 ? 15.607 5.329 -14.034 1.00 94.19 456 ASP A O 1
ATOM 3683 N N . ASP A 1 457 ? 17.791 4.955 -13.730 1.00 88.94 457 ASP A N 1
ATOM 3684 C CA . ASP A 1 457 ? 17.985 5.969 -12.691 1.00 88.94 457 ASP A CA 1
ATOM 3685 C C . ASP A 1 457 ? 17.751 7.413 -13.167 1.00 88.94 457 ASP A C 1
ATOM 3687 O O . ASP A 1 457 ? 17.687 8.332 -12.351 1.00 88.94 457 ASP A O 1
ATOM 3691 N N . ASP A 1 458 ? 17.602 7.621 -14.473 1.00 87.81 458 ASP A N 1
ATOM 3692 C CA . ASP A 1 458 ? 17.296 8.892 -15.118 1.00 87.81 458 ASP A CA 1
ATOM 3693 C C . ASP A 1 458 ? 15.826 9.032 -15.557 1.00 87.81 458 ASP A C 1
ATOM 3695 O O . ASP A 1 458 ? 15.465 10.068 -16.116 1.00 87.81 458 ASP A O 1
ATOM 3699 N N . ILE A 1 459 ? 14.948 8.072 -15.256 1.00 90.69 459 ILE A N 1
ATOM 3700 C CA . ILE A 1 459 ? 13.524 8.149 -15.607 1.00 90.69 459 ILE A CA 1
ATOM 3701 C C . ILE A 1 459 ? 12.660 8.515 -14.394 1.00 90.69 459 ILE A C 1
ATOM 3703 O O . ILE A 1 459 ? 12.588 7.806 -13.389 1.00 90.69 459 ILE A O 1
ATOM 3707 N N . MET A 1 460 ? 11.933 9.627 -14.515 1.00 89.56 460 MET A N 1
ATOM 3708 C CA . MET A 1 460 ? 11.001 10.129 -13.502 1.00 89.56 460 MET A CA 1
ATOM 3709 C C . MET A 1 460 ? 9.561 10.090 -14.022 1.00 89.56 460 MET A C 1
ATOM 3711 O O . MET A 1 460 ? 9.223 10.751 -15.003 1.00 89.56 460 MET A O 1
ATOM 3715 N N . MET A 1 461 ? 8.702 9.336 -13.340 1.00 89.12 461 MET A N 1
ATOM 3716 C CA . MET A 1 461 ? 7.292 9.117 -13.674 1.00 89.12 461 MET A CA 1
ATOM 3717 C C . MET A 1 461 ? 6.409 9.391 -12.463 1.00 89.12 461 MET A C 1
ATOM 3719 O O . MET A 1 461 ? 6.848 9.233 -11.325 1.00 89.12 461 MET A O 1
ATOM 3723 N N . SER A 1 462 ? 5.152 9.781 -12.673 1.00 87.81 462 SER A N 1
ATOM 3724 C CA . SER A 1 462 ? 4.218 9.940 -11.552 1.00 87.81 462 SER A CA 1
ATOM 3725 C C . SER A 1 462 ? 3.949 8.589 -10.869 1.00 87.81 462 SER A C 1
ATOM 3727 O O . SER A 1 462 ? 3.937 7.558 -11.541 1.00 87.81 462 SER A O 1
ATOM 3729 N N . CYS A 1 463 ? 3.702 8.555 -9.549 1.00 87.25 463 CYS A N 1
ATOM 3730 C CA . CYS A 1 463 ? 3.345 7.275 -8.920 1.00 87.25 463 CYS A CA 1
ATOM 3731 C C . CYS A 1 463 ? 2.017 6.724 -9.466 1.00 87.25 463 CYS A C 1
ATOM 3733 O O . CYS A 1 463 ? 1.846 5.518 -9.456 1.00 87.25 463 CYS A O 1
ATOM 3735 N N . ASP A 1 464 ? 1.111 7.561 -9.988 1.00 85.69 464 ASP A N 1
ATOM 3736 C CA . ASP A 1 464 ? -0.112 7.068 -10.638 1.00 85.69 464 ASP A CA 1
ATOM 3737 C C . ASP A 1 464 ? 0.212 6.262 -11.902 1.00 85.69 464 ASP A C 1
ATOM 3739 O O . ASP A 1 464 ? -0.290 5.154 -12.057 1.00 85.69 464 ASP A O 1
ATOM 3743 N N . ASP A 1 465 ? 1.125 6.741 -12.753 1.00 89.56 465 ASP A N 1
ATOM 3744 C CA . ASP A 1 465 ? 1.574 5.977 -13.925 1.00 89.56 465 ASP A CA 1
ATOM 3745 C C . ASP A 1 465 ? 2.246 4.652 -13.513 1.00 89.56 465 ASP A C 1
ATOM 3747 O O . ASP A 1 465 ? 2.006 3.613 -14.133 1.00 89.56 465 ASP A O 1
ATOM 3751 N N . ILE A 1 466 ? 3.034 4.663 -12.430 1.00 93.38 466 ILE A N 1
ATOM 3752 C CA . ILE A 1 466 ? 3.641 3.450 -11.863 1.00 93.38 466 ILE A CA 1
ATOM 3753 C C . ILE A 1 466 ? 2.575 2.469 -11.354 1.00 93.38 466 ILE A C 1
ATOM 3755 O O . ILE A 1 466 ? 2.641 1.282 -11.671 1.00 93.38 466 ILE A O 1
ATOM 3759 N N . GLU A 1 467 ? 1.577 2.940 -10.606 1.00 91.75 467 GLU A N 1
ATOM 3760 C CA . GLU A 1 467 ? 0.493 2.099 -10.089 1.00 91.75 467 GLU A CA 1
ATOM 3761 C C . GLU A 1 467 ? -0.399 1.561 -11.224 1.00 91.75 467 GLU A C 1
ATOM 3763 O O . GLU A 1 467 ? -0.838 0.410 -11.155 1.00 91.75 467 GLU A O 1
ATOM 3768 N N . ARG A 1 468 ? -0.620 2.325 -12.307 1.00 91.31 468 ARG A N 1
ATOM 3769 C CA . ARG A 1 468 ? -1.294 1.825 -13.521 1.00 91.31 468 ARG A CA 1
ATOM 3770 C C . ARG A 1 468 ? -0.511 0.677 -14.145 1.00 91.31 468 ARG A C 1
ATOM 3772 O O . ARG A 1 468 ? -1.078 -0.390 -14.363 1.00 91.31 468 ARG A O 1
ATOM 3779 N N . GLY A 1 469 ? 0.791 0.863 -14.375 1.00 94.38 469 GLY A N 1
ATOM 3780 C CA . GLY A 1 469 ? 1.661 -0.198 -14.890 1.00 94.38 469 GLY A CA 1
ATOM 3781 C C . GLY A 1 469 ? 1.649 -1.442 -14.000 1.00 94.38 469 GLY A C 1
ATOM 3782 O O . GLY A 1 469 ? 1.530 -2.562 -14.497 1.00 94.38 469 GLY A O 1
ATOM 3783 N N . PHE A 1 470 ? 1.676 -1.249 -12.678 1.00 96.19 470 PHE A N 1
ATOM 3784 C CA . PHE A 1 470 ? 1.623 -2.345 -11.718 1.00 96.19 470 PHE A CA 1
ATOM 3785 C C . PHE A 1 470 ? 0.294 -3.105 -11.776 1.00 96.19 470 PHE A C 1
ATOM 3787 O O . PHE A 1 470 ? 0.290 -4.337 -11.783 1.00 96.19 470 PHE A O 1
ATOM 3794 N N . ARG A 1 471 ? -0.838 -2.395 -11.868 1.00 93.75 471 ARG A N 1
ATOM 3795 C CA . ARG A 1 471 ? -2.160 -3.010 -12.046 1.00 93.75 471 ARG A CA 1
ATOM 3796 C C . ARG A 1 471 ? -2.196 -3.881 -13.298 1.00 93.75 471 ARG A C 1
ATOM 3798 O O . ARG A 1 471 ? -2.590 -5.040 -13.206 1.00 93.75 471 ARG A O 1
ATOM 3805 N N . VAL A 1 472 ? -1.737 -3.355 -14.433 1.00 94.38 472 VAL A N 1
ATOM 3806 C CA . VAL A 1 472 ? -1.700 -4.102 -15.699 1.00 94.38 472 VAL A CA 1
ATOM 3807 C C . VAL A 1 472 ? -0.792 -5.330 -15.597 1.00 94.38 472 VAL A C 1
ATOM 3809 O O . VAL A 1 472 ? -1.149 -6.415 -16.056 1.00 94.38 472 VAL A O 1
ATOM 3812 N N . TRP A 1 473 ? 0.351 -5.216 -14.921 1.00 96.38 473 TRP A N 1
ATOM 3813 C CA . TRP A 1 473 ? 1.202 -6.375 -14.654 1.00 96.38 473 TRP A CA 1
ATOM 3814 C C . TRP A 1 473 ? 0.500 -7.431 -13.789 1.00 96.38 473 TRP A C 1
ATOM 3816 O O . TRP A 1 473 ? 0.620 -8.622 -14.063 1.00 96.38 473 TRP A O 1
ATOM 3826 N N . ARG A 1 474 ? -0.302 -7.039 -12.790 1.00 94.88 474 ARG A N 1
ATOM 3827 C CA . ARG A 1 474 ? -1.082 -7.993 -11.975 1.00 94.88 474 ARG A CA 1
ATOM 3828 C C . ARG A 1 474 ? -2.176 -8.716 -12.770 1.00 94.88 474 ARG A C 1
ATOM 3830 O O . ARG A 1 474 ? -2.557 -9.826 -12.392 1.00 94.88 474 ARG A O 1
ATOM 3837 N N . GLU A 1 475 ? -2.669 -8.123 -13.856 1.00 93.12 475 GLU A N 1
ATOM 3838 C CA . GLU A 1 475 ? -3.573 -8.777 -14.814 1.00 93.12 475 GLU A CA 1
ATOM 3839 C C . GLU A 1 475 ? -2.823 -9.824 -15.658 1.00 93.12 475 GLU A C 1
ATOM 3841 O O . GLU A 1 475 ? -3.371 -10.886 -15.975 1.00 93.12 475 GLU A O 1
ATOM 3846 N N . HIS A 1 476 ? -1.552 -9.556 -15.976 1.00 92.06 476 HIS A N 1
ATOM 3847 C CA . HIS A 1 476 ? -0.728 -10.362 -16.878 1.00 92.06 476 HIS A CA 1
ATOM 3848 C C . HIS A 1 476 ? 0.706 -10.595 -16.352 1.00 92.06 476 HIS A C 1
ATOM 3850 O O . HIS A 1 476 ? 1.673 -10.200 -17.005 1.00 92.06 476 HIS A O 1
ATOM 3856 N N . PRO A 1 477 ? 0.892 -11.310 -15.222 1.00 92.94 477 PRO A N 1
ATOM 3857 C CA . PRO A 1 477 ? 2.192 -11.398 -14.541 1.00 92.94 477 PRO A CA 1
ATOM 3858 C C . PRO A 1 477 ? 3.276 -12.116 -15.357 1.00 92.94 477 PRO A C 1
ATOM 3860 O O . PRO A 1 477 ? 4.460 -11.975 -15.082 1.00 92.94 477 PRO A O 1
ATOM 3863 N N . ASN A 1 478 ? 2.885 -12.880 -16.379 1.00 91.25 478 ASN A N 1
ATOM 3864 C CA . ASN A 1 478 ? 3.808 -13.598 -17.256 1.00 91.25 478 ASN A CA 1
ATOM 3865 C C . ASN A 1 478 ? 4.400 -12.723 -18.380 1.00 91.25 478 ASN A C 1
ATOM 3867 O O . ASN A 1 478 ? 5.201 -13.241 -19.164 1.00 91.25 478 ASN A O 1
ATOM 3871 N N . ARG A 1 479 ? 3.999 -11.448 -18.488 1.00 93.12 479 ARG A N 1
ATOM 3872 C CA . ARG A 1 479 ? 4.421 -10.503 -19.535 1.00 93.12 479 ARG A CA 1
ATOM 3873 C C . ARG A 1 479 ? 5.398 -9.463 -18.995 1.00 93.12 479 ARG A C 1
ATOM 3875 O O . ARG A 1 479 ? 5.398 -9.163 -17.803 1.00 93.12 479 ARG A O 1
ATOM 3882 N N . ILE A 1 480 ? 6.180 -8.872 -19.896 1.00 96.50 480 ILE A N 1
ATOM 3883 C CA . ILE A 1 480 ? 6.885 -7.614 -19.625 1.00 96.50 480 ILE A CA 1
ATOM 3884 C C . ILE A 1 480 ? 5.883 -6.483 -19.849 1.00 96.50 480 ILE A C 1
ATOM 3886 O O . ILE A 1 480 ? 5.431 -6.277 -20.975 1.00 96.50 480 ILE A O 1
ATOM 3890 N N . VAL A 1 481 ? 5.526 -5.760 -18.791 1.00 97.44 481 VAL A N 1
ATOM 3891 C CA . VAL 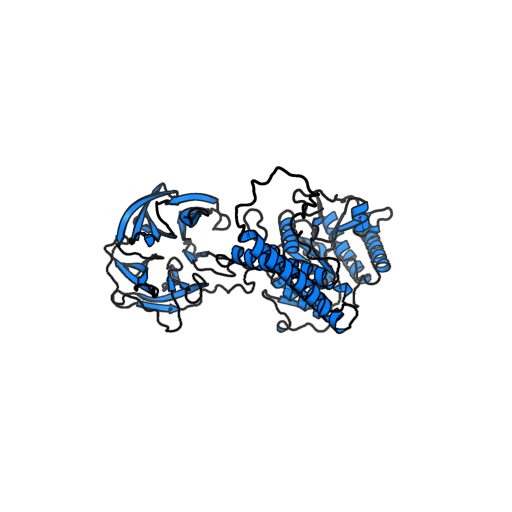A 1 481 ? 4.575 -4.642 -18.868 1.00 97.44 481 VAL A CA 1
ATOM 3892 C C . VAL A 1 481 ? 5.332 -3.343 -18.678 1.00 97.44 481 VAL A C 1
ATOM 3894 O O . VAL A 1 481 ? 5.916 -3.138 -17.622 1.00 97.44 481 VAL A O 1
ATOM 3897 N N . GLY A 1 482 ? 5.337 -2.445 -19.657 1.00 96.88 482 GLY A N 1
ATOM 3898 C CA . GLY A 1 482 ? 6.143 -1.231 -19.532 1.00 96.88 482 GLY A CA 1
ATOM 3899 C C . GLY A 1 482 ? 5.720 -0.082 -20.424 1.00 96.88 482 GLY A C 1
ATOM 3900 O O . GLY A 1 482 ? 4.713 -0.135 -21.130 1.00 96.88 482 GLY A O 1
ATOM 3901 N N . PHE A 1 483 ? 6.516 0.982 -20.361 1.00 96.12 483 PHE A N 1
ATOM 3902 C CA . PHE A 1 483 ? 6.111 2.307 -20.838 1.00 96.12 483 PHE A CA 1
ATOM 3903 C C . PHE A 1 483 ? 6.794 2.743 -22.139 1.00 96.12 483 PHE A C 1
ATOM 3905 O O . PHE A 1 483 ? 6.440 3.773 -22.712 1.00 96.12 483 PHE A O 1
ATOM 3912 N N . TYR A 1 484 ? 7.758 1.960 -22.634 1.00 95.69 484 TYR A N 1
ATOM 3913 C CA . TYR A 1 484 ? 8.554 2.295 -23.816 1.00 95.69 484 TYR A CA 1
ATOM 3914 C C . TYR A 1 484 ? 8.456 1.215 -24.901 1.00 95.69 484 TYR A C 1
ATOM 3916 O O . TYR A 1 484 ? 9.307 0.323 -24.971 1.00 95.69 484 TYR A O 1
ATOM 3924 N N . PRO A 1 485 ? 7.454 1.302 -25.791 1.00 96.12 485 PRO A N 1
ATOM 3925 C CA . PRO A 1 485 ? 7.246 0.325 -26.845 1.00 96.12 485 PRO A CA 1
ATOM 3926 C C . PRO A 1 485 ? 8.222 0.555 -27.996 1.00 96.12 485 PRO A C 1
ATOM 3928 O O . PRO A 1 485 ? 8.545 1.689 -28.378 1.00 96.12 485 PRO A O 1
ATOM 3931 N N . ARG A 1 486 ? 8.698 -0.541 -28.575 1.00 95.94 486 ARG A N 1
ATOM 3932 C CA . ARG A 1 486 ? 9.557 -0.576 -29.759 1.00 95.94 486 ARG A CA 1
ATOM 3933 C C . ARG A 1 486 ? 9.048 -1.621 -30.736 1.00 95.94 486 ARG A C 1
ATOM 3935 O O . ARG A 1 486 ? 8.293 -2.525 -30.379 1.00 95.94 486 ARG A O 1
ATOM 3942 N N . LEU A 1 487 ? 9.472 -1.474 -31.985 1.00 95.38 487 LEU A N 1
ATOM 3943 C CA . LEU A 1 487 ? 9.131 -2.411 -33.042 1.00 95.38 487 LEU A CA 1
ATOM 3944 C C . LEU A 1 487 ? 10.408 -2.951 -33.680 1.00 95.38 487 LEU A C 1
ATOM 3946 O O . LEU A 1 487 ? 11.226 -2.195 -34.198 1.00 95.38 487 LEU A O 1
ATOM 3950 N N . VAL A 1 488 ? 10.566 -4.265 -33.659 1.00 94.56 488 VAL A N 1
ATOM 3951 C CA . VAL A 1 488 ? 11.543 -4.990 -34.464 1.00 94.56 488 VAL A CA 1
ATOM 3952 C C . VAL A 1 488 ? 10.839 -5.418 -35.742 1.00 94.56 488 VAL A C 1
ATOM 3954 O O . VAL A 1 488 ? 9.890 -6.188 -35.671 1.00 94.56 488 VAL A O 1
ATOM 3957 N N . ALA A 1 489 ? 11.256 -4.874 -36.886 1.00 91.62 489 ALA A N 1
ATOM 3958 C CA . ALA A 1 489 ? 10.614 -5.151 -38.172 1.00 91.62 489 ALA A CA 1
ATOM 3959 C C . ALA A 1 489 ? 11.558 -4.914 -39.361 1.00 91.62 489 ALA A C 1
ATOM 3961 O O . ALA A 1 489 ? 12.477 -4.086 -39.296 1.00 91.62 489 ALA A O 1
ATOM 3962 N N . GLY A 1 490 ? 11.260 -5.575 -40.483 1.00 88.44 490 GLY A N 1
ATOM 3963 C CA . GLY A 1 490 ? 11.970 -5.445 -41.760 1.00 88.44 490 GLY A CA 1
ATOM 3964 C C . GLY A 1 490 ? 12.711 -6.715 -42.182 1.00 88.44 490 GLY A C 1
ATOM 3965 O O . GLY A 1 490 ? 12.745 -7.697 -41.455 1.00 88.44 490 GLY A O 1
ATOM 3966 N N . SER A 1 491 ? 13.318 -6.686 -43.370 1.00 87.62 491 SER A N 1
ATOM 3967 C CA . SER A 1 491 ? 14.189 -7.757 -43.866 1.00 87.62 491 SER A CA 1
ATOM 3968 C C . SER A 1 491 ? 15.492 -7.135 -44.394 1.00 87.62 491 SER A C 1
ATOM 3970 O O . SER A 1 491 ? 15.454 -6.466 -45.430 1.00 87.62 491 SER A O 1
ATOM 3972 N N . PRO A 1 492 ? 16.624 -7.240 -43.666 1.00 88.31 492 PRO A N 1
ATOM 3973 C CA . PRO A 1 492 ? 16.782 -7.874 -42.349 1.00 88.31 492 PRO A CA 1
ATOM 3974 C C . PRO A 1 492 ? 16.042 -7.122 -41.225 1.00 88.31 492 PRO A C 1
ATOM 3976 O O . PRO A 1 492 ? 15.748 -5.927 -41.361 1.00 88.31 492 PRO A O 1
ATOM 3979 N N . LEU A 1 493 ? 15.752 -7.814 -40.116 1.00 92.31 493 LEU A N 1
ATOM 3980 C CA . LEU A 1 493 ? 15.108 -7.222 -38.938 1.00 92.31 493 LEU A CA 1
ATOM 3981 C C . LEU A 1 493 ? 15.982 -6.111 -38.349 1.00 92.31 493 LEU A C 1
ATOM 3983 O O . LEU A 1 493 ? 17.198 -6.249 -38.236 1.00 92.31 493 LEU A O 1
ATOM 3987 N N . ARG A 1 494 ? 15.360 -4.987 -37.980 1.00 93.38 494 ARG A N 1
ATOM 3988 C CA . ARG A 1 494 ? 16.051 -3.830 -37.394 1.00 93.38 494 ARG A CA 1
ATOM 3989 C C . ARG A 1 494 ? 15.296 -3.266 -36.207 1.00 93.38 494 ARG A C 1
ATOM 3991 O O . ARG A 1 494 ? 14.069 -3.342 -36.154 1.00 93.38 494 ARG A O 1
ATOM 3998 N N . TYR A 1 495 ? 16.039 -2.616 -35.315 1.00 95.12 495 TYR A N 1
ATOM 3999 C CA . TYR A 1 495 ? 15.480 -1.861 -34.202 1.00 95.12 495 TYR A CA 1
ATOM 4000 C C . TYR A 1 495 ? 14.753 -0.616 -34.724 1.00 95.12 495 TYR A C 1
ATOM 4002 O O . TYR A 1 495 ? 15.320 0.154 -35.506 1.00 95.12 495 TYR A O 1
ATOM 4010 N N . ARG A 1 496 ? 13.503 -0.391 -34.300 1.00 93.81 496 ARG A N 1
ATOM 4011 C CA . ARG A 1 496 ? 12.735 0.817 -34.631 1.00 93.81 496 ARG A CA 1
ATOM 4012 C C . ARG A 1 496 ? 12.170 1.472 -33.377 1.00 93.81 496 ARG A C 1
ATOM 4014 O O . ARG A 1 496 ? 11.561 0.824 -32.525 1.00 93.81 496 ARG A O 1
ATOM 4021 N N . ASN A 1 497 ? 12.346 2.788 -33.305 1.00 92.62 497 ASN A N 1
ATOM 4022 C CA . ASN A 1 497 ? 11.821 3.612 -32.225 1.00 92.62 497 ASN A CA 1
ATOM 4023 C C . ASN A 1 497 ? 10.284 3.685 -32.208 1.00 92.62 497 ASN A C 1
ATOM 4025 O O . ASN A 1 497 ? 9.590 3.280 -33.145 1.00 92.62 497 ASN A O 1
ATOM 4029 N N . GLU A 1 498 ? 9.752 4.251 -31.127 1.00 92.31 498 GLU A N 1
ATOM 4030 C CA . GLU A 1 498 ? 8.312 4.371 -30.889 1.00 92.31 498 GLU A CA 1
ATOM 4031 C C . GLU A 1 498 ? 7.577 5.134 -31.997 1.00 92.31 498 GLU A C 1
ATOM 4033 O O . GLU A 1 498 ? 6.484 4.738 -32.398 1.00 92.31 498 GLU A O 1
ATOM 4038 N N . ARG A 1 499 ? 8.173 6.198 -32.557 1.00 92.62 499 ARG A N 1
ATOM 4039 C CA . ARG A 1 499 ? 7.546 6.964 -33.647 1.00 92.62 499 ARG A CA 1
ATOM 4040 C C . ARG A 1 499 ? 7.249 6.066 -34.848 1.00 92.62 499 ARG A C 1
ATOM 4042 O O . ARG A 1 499 ? 6.195 6.187 -35.474 1.00 92.62 499 ARG A O 1
ATOM 4049 N N . PHE A 1 500 ? 8.174 5.167 -35.175 1.00 93.75 500 PHE A N 1
ATOM 4050 C CA . PHE A 1 500 ? 7.972 4.185 -36.232 1.00 93.75 500 PHE A CA 1
ATOM 4051 C C . PHE A 1 500 ? 6.945 3.118 -35.830 1.00 93.75 500 PHE A C 1
ATOM 4053 O O . PHE A 1 500 ? 6.067 2.813 -36.637 1.00 93.75 500 PHE A O 1
ATOM 4060 N N . ALA A 1 501 ? 7.017 2.600 -34.598 1.00 93.50 501 ALA A N 1
ATOM 4061 C CA . ALA A 1 501 ? 6.060 1.630 -34.057 1.00 93.50 501 ALA A CA 1
ATOM 4062 C C . ALA A 1 501 ? 4.613 2.147 -34.153 1.00 93.50 501 ALA A C 1
ATOM 4064 O O . ALA A 1 501 ? 3.753 1.495 -34.746 1.00 93.50 501 ALA A O 1
ATOM 4065 N N . ARG A 1 502 ? 4.364 3.384 -33.701 1.00 92.88 502 ARG A N 1
ATOM 4066 C CA . ARG A 1 502 ? 3.055 4.051 -33.805 1.00 92.88 502 ARG A CA 1
ATOM 4067 C C . ARG A 1 502 ? 2.608 4.230 -35.252 1.00 92.88 502 ARG A C 1
ATOM 4069 O O . ARG A 1 502 ? 1.471 3.915 -35.588 1.00 92.88 502 ARG A O 1
ATOM 4076 N N . LYS A 1 503 ? 3.507 4.656 -36.150 1.00 94.00 503 LYS A N 1
ATOM 4077 C CA . LYS A 1 503 ? 3.194 4.774 -37.588 1.00 94.00 503 LYS A CA 1
ATOM 4078 C C . LYS A 1 503 ? 2.794 3.428 -38.207 1.00 94.00 503 LYS A C 1
ATOM 4080 O O . LYS A 1 503 ? 1.973 3.395 -39.120 1.00 94.00 503 LYS A O 1
ATOM 4085 N N . ARG A 1 504 ? 3.384 2.326 -37.738 1.00 93.00 504 ARG A N 1
ATOM 4086 C CA . ARG A 1 504 ? 3.075 0.952 -38.170 1.00 93.00 504 ARG A CA 1
ATOM 4087 C C . ARG A 1 504 ? 1.985 0.275 -37.337 1.00 93.00 504 ARG A C 1
ATOM 4089 O O . ARG A 1 504 ? 1.718 -0.906 -37.574 1.00 93.00 504 ARG A O 1
ATOM 4096 N N . LYS A 1 505 ? 1.364 1.022 -36.418 1.00 92.00 505 LYS A N 1
ATOM 4097 C CA . LYS A 1 505 ? 0.322 0.563 -35.499 1.00 92.00 505 LYS A CA 1
ATOM 4098 C C . LYS A 1 505 ? 0.692 -0.751 -34.818 1.00 92.00 505 LYS A C 1
ATOM 4100 O O . LYS A 1 505 ? -0.083 -1.688 -34.842 1.00 92.00 505 LYS A O 1
ATOM 4105 N N . GLY A 1 506 ? 1.904 -0.854 -34.286 1.00 92.75 506 GLY A N 1
ATOM 4106 C CA . GLY A 1 506 ? 2.192 -1.955 -33.382 1.00 92.75 506 GLY A CA 1
ATOM 4107 C C . GLY A 1 506 ? 3.619 -2.038 -32.883 1.00 92.75 506 GLY A C 1
ATOM 4108 O O . GLY A 1 506 ? 4.509 -1.328 -33.357 1.00 92.75 506 GLY A O 1
ATOM 4109 N N . TYR A 1 507 ? 3.796 -2.915 -31.907 1.00 95.19 507 TYR A N 1
ATOM 4110 C CA . TYR A 1 507 ? 5.009 -3.126 -31.133 1.00 95.19 507 TYR A CA 1
ATOM 4111 C C . TYR A 1 507 ? 5.176 -4.619 -30.826 1.00 95.19 507 TYR A C 1
ATOM 4113 O O . TYR A 1 507 ? 4.209 -5.370 -30.789 1.00 95.19 507 TYR A O 1
ATOM 4121 N N . ASN A 1 508 ? 6.410 -5.062 -30.625 1.00 93.94 508 ASN A N 1
ATOM 4122 C CA . ASN A 1 508 ? 6.733 -6.439 -30.220 1.00 93.94 508 ASN A CA 1
ATOM 4123 C C . ASN A 1 508 ? 7.830 -6.482 -29.150 1.00 93.94 508 ASN A C 1
ATOM 4125 O O . ASN A 1 508 ? 8.347 -7.545 -28.826 1.00 93.94 508 ASN A O 1
ATOM 4129 N N . MET A 1 509 ? 8.192 -5.318 -28.610 1.00 95.38 509 MET A N 1
ATOM 4130 C CA . MET A 1 509 ? 9.245 -5.174 -27.620 1.00 95.38 509 MET A CA 1
ATOM 4131 C C . MET A 1 509 ? 8.931 -4.012 -26.677 1.00 95.38 509 MET A C 1
ATOM 4133 O O . MET A 1 509 ? 8.453 -2.962 -27.117 1.00 95.38 509 MET A O 1
ATOM 4137 N N . ILE A 1 510 ? 9.243 -4.188 -25.396 1.00 97.00 510 ILE A N 1
ATOM 4138 C CA . ILE A 1 510 ? 9.150 -3.162 -24.352 1.00 97.00 510 ILE A CA 1
ATOM 4139 C C . ILE A 1 510 ? 10.528 -2.999 -23.717 1.00 97.00 510 ILE A C 1
ATOM 4141 O O . ILE A 1 510 ? 11.133 -3.982 -23.290 1.00 97.00 510 ILE A O 1
ATOM 4145 N N . LEU A 1 511 ? 11.042 -1.768 -23.666 1.00 96.75 511 LEU A N 1
ATOM 4146 C CA . LEU A 1 511 ? 12.322 -1.513 -23.002 1.00 96.75 511 LEU A CA 1
ATOM 4147 C C . LEU A 1 511 ? 12.161 -1.660 -21.490 1.00 96.75 511 LEU A C 1
ATOM 4149 O O . LEU A 1 511 ? 11.221 -1.109 -20.916 1.00 96.75 511 LEU A O 1
ATOM 4153 N N . THR A 1 512 ? 13.081 -2.380 -20.850 1.00 96.38 512 THR A N 1
ATOM 4154 C CA . THR A 1 512 ? 12.958 -2.715 -19.426 1.00 96.38 512 THR A CA 1
ATOM 4155 C C . THR A 1 512 ? 13.256 -1.542 -18.508 1.00 96.38 512 THR A C 1
ATOM 4157 O O . THR A 1 512 ? 12.732 -1.532 -17.404 1.00 96.38 512 THR A O 1
ATOM 4160 N N . GLY A 1 513 ? 13.976 -0.519 -18.991 1.00 93.94 513 GLY A N 1
ATOM 4161 C CA . GLY A 1 513 ? 14.331 0.685 -18.228 1.00 93.94 513 GLY A CA 1
ATOM 4162 C C . GLY A 1 513 ? 13.143 1.496 -17.695 1.00 93.94 513 GLY A C 1
ATOM 4163 O O . GLY A 1 513 ? 13.335 2.475 -16.982 1.00 93.94 513 GLY A O 1
ATOM 4164 N N . ALA A 1 514 ? 11.912 1.107 -18.034 1.00 96.62 514 ALA A N 1
ATOM 4165 C CA . ALA A 1 514 ? 10.722 1.375 -17.236 1.00 96.62 514 ALA A CA 1
ATOM 4166 C C . ALA A 1 514 ? 9.689 0.261 -17.497 1.00 96.62 514 ALA A C 1
ATOM 4168 O O . ALA A 1 514 ? 8.804 0.407 -18.352 1.00 96.62 514 ALA A O 1
ATOM 4169 N N . ALA A 1 515 ? 9.825 -0.875 -16.805 1.00 98.06 515 ALA A N 1
ATOM 4170 C CA . ALA A 1 515 ? 8.918 -2.013 -16.958 1.00 98.06 515 ALA A CA 1
ATOM 4171 C C . ALA A 1 515 ? 8.791 -2.885 -15.700 1.00 98.06 515 ALA A C 1
ATOM 4173 O O . ALA A 1 515 ? 9.752 -3.138 -14.977 1.00 98.06 515 ALA A O 1
ATOM 4174 N N . PHE A 1 516 ? 7.591 -3.416 -15.492 1.00 98.50 516 PHE A N 1
ATOM 4175 C CA . PHE A 1 516 ? 7.302 -4.481 -14.549 1.00 98.50 516 PHE A CA 1
ATOM 4176 C C . PHE A 1 516 ? 7.575 -5.854 -15.159 1.00 98.50 516 PHE A C 1
ATOM 4178 O O . PHE A 1 516 ? 7.134 -6.169 -16.270 1.00 98.50 516 PHE A O 1
ATOM 4185 N N . ILE A 1 517 ? 8.262 -6.684 -14.384 1.00 97.56 517 ILE A N 1
ATOM 4186 C CA . ILE A 1 517 ? 8.636 -8.055 -14.724 1.00 97.56 517 ILE A CA 1
ATOM 4187 C C . ILE A 1 517 ? 8.391 -8.986 -13.534 1.00 97.56 517 ILE A C 1
ATOM 4189 O O . ILE A 1 517 ? 8.404 -8.566 -12.374 1.00 97.56 517 ILE A O 1
ATOM 4193 N N . ASP A 1 518 ? 8.181 -10.272 -13.814 1.00 96.62 518 ASP A N 1
ATOM 4194 C CA . ASP A 1 518 ? 8.158 -11.303 -12.775 1.00 96.62 518 ASP A CA 1
ATOM 4195 C C . ASP A 1 518 ? 9.587 -11.655 -12.356 1.00 96.62 518 ASP A C 1
ATOM 4197 O O . ASP A 1 518 ? 10.413 -12.012 -13.195 1.00 96.62 518 ASP A O 1
ATOM 4201 N N . ARG A 1 519 ? 9.877 -11.565 -11.055 1.00 95.19 519 ARG A N 1
ATOM 4202 C CA . ARG A 1 519 ? 11.202 -11.816 -10.474 1.00 95.19 519 ARG A CA 1
ATOM 4203 C C . ARG A 1 519 ? 11.762 -13.179 -10.869 1.00 95.19 519 ARG A C 1
ATOM 4205 O O . ARG A 1 519 ? 12.924 -13.268 -11.250 1.00 95.19 519 ARG A O 1
ATOM 4212 N N . ILE A 1 520 ? 10.955 -14.230 -10.726 1.00 93.06 520 ILE A N 1
ATOM 4213 C CA . ILE A 1 520 ? 11.396 -15.612 -10.935 1.00 93.06 520 ILE A CA 1
ATOM 4214 C C . ILE A 1 520 ? 11.598 -15.819 -12.430 1.00 93.06 520 ILE A C 1
ATOM 4216 O O . ILE A 1 520 ? 12.713 -16.084 -12.871 1.00 93.06 520 ILE A O 1
ATOM 4220 N N . LYS A 1 521 ? 10.551 -15.576 -13.227 1.00 93.50 521 LYS A N 1
ATOM 4221 C CA . LYS A 1 521 ? 10.600 -15.775 -14.676 1.00 93.50 521 LYS A CA 1
ATOM 4222 C C . LYS A 1 521 ? 11.704 -14.938 -15.318 1.00 93.50 521 LYS A C 1
ATOM 4224 O O . LYS A 1 521 ? 12.477 -15.473 -16.103 1.00 93.50 521 LYS A O 1
ATOM 4229 N N . ALA A 1 522 ? 11.805 -13.644 -15.012 1.00 94.75 522 ALA A N 1
ATOM 4230 C CA . ALA A 1 522 ? 12.794 -12.778 -15.648 1.00 94.75 522 ALA A CA 1
ATOM 4231 C C . ALA A 1 522 ? 14.226 -13.151 -15.276 1.00 94.75 522 ALA A C 1
ATOM 4233 O O . ALA A 1 522 ? 15.051 -13.323 -16.170 1.00 94.75 522 ALA A O 1
ATOM 4234 N N . PHE A 1 523 ? 14.531 -13.282 -13.984 1.00 95.44 523 PHE A N 1
ATOM 4235 C CA . PHE A 1 523 ? 15.916 -13.467 -13.556 1.00 95.44 523 PHE A CA 1
ATOM 4236 C C . PHE A 1 523 ? 16.425 -14.871 -13.867 1.00 95.44 523 PHE A C 1
ATOM 4238 O O . PHE A 1 523 ? 17.557 -15.005 -14.327 1.00 95.44 523 PHE A O 1
ATOM 4245 N N . GLU A 1 524 ? 15.600 -15.905 -13.683 1.00 94.19 524 GLU A N 1
ATOM 4246 C CA . GLU A 1 524 ? 15.994 -17.281 -13.999 1.00 94.19 524 GLU A CA 1
ATOM 4247 C C . GLU A 1 524 ? 16.136 -17.492 -15.507 1.00 94.19 524 GLU A C 1
ATOM 4249 O O . GLU A 1 524 ? 17.122 -18.081 -15.938 1.00 94.19 524 GLU A O 1
ATOM 4254 N N . THR A 1 525 ? 15.231 -16.941 -16.326 1.00 93.81 525 THR A N 1
ATOM 4255 C CA . THR A 1 525 ? 15.367 -17.036 -17.791 1.00 93.81 525 THR A CA 1
ATOM 4256 C C . THR A 1 525 ? 16.603 -16.274 -18.273 1.00 93.81 525 THR A C 1
ATOM 4258 O O . THR A 1 525 ? 17.368 -16.784 -19.087 1.00 93.81 525 THR A O 1
ATOM 4261 N N . TYR A 1 526 ? 16.845 -15.068 -17.748 1.00 96.75 526 TYR A N 1
ATOM 4262 C CA . TYR A 1 526 ? 17.982 -14.251 -18.174 1.00 96.75 526 TYR A CA 1
ATOM 4263 C C . TYR A 1 526 ? 19.332 -14.828 -17.741 1.00 96.75 526 TYR A C 1
ATOM 4265 O O . TYR A 1 526 ? 20.311 -14.668 -18.466 1.00 96.75 526 TYR A O 1
ATOM 4273 N N . TRP A 1 527 ? 19.411 -15.486 -16.578 1.00 96.06 527 TRP A N 1
ATOM 4274 C CA . TRP A 1 527 ? 20.642 -16.107 -16.068 1.00 96.06 527 TRP A CA 1
ATOM 4275 C C . TRP A 1 527 ? 20.757 -17.609 -16.332 1.00 96.06 527 TRP A C 1
ATOM 4277 O O . TRP A 1 527 ? 21.790 -18.193 -16.009 1.00 96.06 527 TRP A O 1
ATOM 4287 N N . GLY A 1 528 ? 19.761 -18.210 -16.981 1.00 94.75 528 GLY A N 1
ATOM 4288 C CA . GLY A 1 528 ? 19.813 -19.586 -17.459 1.00 94.75 528 GLY A CA 1
ATOM 4289 C C . GLY A 1 528 ? 20.889 -19.808 -18.525 1.00 94.75 528 GLY A C 1
ATOM 4290 O O . GLY A 1 528 ? 21.466 -18.861 -19.079 1.00 94.75 528 GLY A O 1
ATOM 4291 N N . GLU A 1 529 ? 21.160 -21.079 -18.818 1.00 94.31 529 GLU A N 1
ATOM 4292 C CA . GLU A 1 529 ? 22.186 -21.480 -19.789 1.00 94.31 529 GLU A CA 1
ATOM 4293 C C . GLU A 1 529 ? 21.856 -21.018 -21.214 1.00 94.31 529 GLU A C 1
ATOM 4295 O O . GLU A 1 529 ? 22.747 -20.549 -21.918 1.00 94.31 529 GLU A O 1
ATOM 4300 N N . GLU A 1 530 ? 20.579 -21.045 -21.612 1.00 92.19 530 GLU A N 1
ATOM 4301 C CA . GLU A 1 530 ? 20.138 -20.611 -22.949 1.00 92.19 530 GLU A CA 1
ATOM 4302 C C . GLU A 1 530 ? 20.509 -19.153 -23.250 1.00 92.19 530 GLU A C 1
ATOM 4304 O O . GLU A 1 530 ? 20.857 -18.817 -24.376 1.00 92.19 530 GLU A O 1
ATOM 4309 N N . ALA A 1 531 ? 20.496 -18.284 -22.237 1.00 96.31 531 ALA A N 1
ATOM 4310 C CA . ALA A 1 531 ? 20.785 -16.863 -22.394 1.00 96.31 531 ALA A CA 1
ATOM 4311 C C . ALA A 1 531 ? 22.288 -16.525 -22.346 1.00 96.31 531 ALA A C 1
ATOM 4313 O O . ALA A 1 531 ? 22.655 -15.361 -22.516 1.00 96.31 531 ALA A O 1
ATOM 4314 N N . LYS A 1 532 ? 23.173 -17.503 -22.095 1.00 97.06 532 LYS A N 1
ATOM 4315 C CA . LYS A 1 532 ? 24.605 -17.268 -21.840 1.00 97.06 532 LYS A CA 1
ATOM 4316 C C . LYS A 1 532 ? 25.305 -16.557 -22.996 1.00 97.06 532 LYS A C 1
ATOM 4318 O O . LYS A 1 532 ? 25.931 -15.523 -22.774 1.00 97.06 532 LYS A O 1
ATOM 4323 N N . GLU A 1 533 ? 25.144 -17.063 -24.216 1.00 97.19 533 GLU A N 1
ATOM 4324 C CA . GLU A 1 533 ? 25.713 -16.443 -25.419 1.00 97.19 533 GLU A CA 1
ATOM 4325 C C . GLU A 1 533 ? 25.144 -15.030 -25.639 1.00 97.19 533 GLU A C 1
ATOM 4327 O O . GLU A 1 533 ? 25.867 -14.089 -25.972 1.00 97.19 533 GLU A O 1
ATOM 4332 N N . GLY A 1 534 ? 23.851 -14.842 -25.348 1.00 97.31 534 GLY A N 1
ATOM 4333 C CA . GLY A 1 534 ? 23.218 -13.527 -25.360 1.00 97.31 534 GLY A CA 1
ATOM 4334 C C . GLY A 1 534 ? 23.876 -12.541 -24.391 1.00 97.31 534 GLY A C 1
ATOM 4335 O O . GLY A 1 534 ? 24.177 -11.412 -24.778 1.00 97.31 534 GLY A O 1
ATOM 4336 N N . ARG A 1 535 ? 24.145 -12.963 -23.148 1.00 97.94 535 ARG A N 1
ATOM 4337 C CA . ARG A 1 535 ? 24.790 -12.122 -22.124 1.00 97.94 535 ARG A CA 1
ATOM 4338 C C . ARG A 1 535 ? 26.205 -11.704 -22.523 1.00 97.94 535 ARG A C 1
ATOM 4340 O O . ARG A 1 535 ? 26.589 -10.565 -22.260 1.00 97.94 535 ARG A O 1
ATOM 4347 N N . GLU A 1 536 ? 26.955 -12.576 -23.195 1.00 97.75 536 GLU A N 1
ATOM 4348 C CA . GLU A 1 536 ? 28.287 -12.254 -23.725 1.00 97.75 536 GLU A CA 1
ATOM 4349 C C . GLU A 1 536 ? 28.220 -11.182 -24.825 1.00 97.75 536 GLU A C 1
ATOM 4351 O O . GLU A 1 536 ? 29.059 -10.278 -24.872 1.00 97.75 536 GLU A O 1
ATOM 4356 N N . ILE A 1 537 ? 27.193 -11.223 -25.684 1.00 97.69 537 ILE A N 1
ATOM 4357 C CA . ILE A 1 537 ? 26.935 -10.170 -26.680 1.00 97.69 537 ILE A CA 1
ATOM 4358 C C . ILE A 1 537 ? 26.588 -8.845 -25.992 1.00 97.69 537 ILE A C 1
ATOM 4360 O O . ILE A 1 537 ? 27.106 -7.802 -26.399 1.00 97.69 537 ILE A O 1
ATOM 4364 N N . VAL A 1 538 ? 25.757 -8.887 -24.946 1.00 97.44 538 VAL A N 1
ATOM 4365 C CA . VAL A 1 538 ? 25.394 -7.706 -24.146 1.00 97.44 538 VAL A CA 1
ATOM 4366 C C . VAL A 1 538 ? 26.632 -7.064 -23.524 1.00 97.44 538 VAL A C 1
ATOM 4368 O O . VAL A 1 538 ? 26.808 -5.852 -23.639 1.00 97.44 538 VAL A O 1
ATOM 4371 N N . ASP A 1 539 ? 27.532 -7.853 -22.933 1.00 96.94 539 ASP A N 1
ATOM 4372 C CA . ASP A 1 539 ? 28.784 -7.338 -22.366 1.00 96.94 539 ASP A CA 1
ATOM 4373 C C . ASP A 1 539 ? 29.722 -6.791 -23.449 1.00 96.94 539 ASP A C 1
ATOM 4375 O O . ASP A 1 539 ? 30.320 -5.728 -23.275 1.00 96.94 539 ASP A O 1
ATOM 4379 N N . LYS A 1 540 ? 29.814 -7.469 -24.601 1.00 96.62 540 LYS A N 1
ATOM 4380 C CA . LYS A 1 540 ? 30.649 -7.037 -25.731 1.00 96.62 540 LYS A CA 1
ATOM 4381 C C . LYS A 1 540 ? 30.206 -5.697 -26.315 1.00 96.62 540 LYS A C 1
ATOM 4383 O O . LYS A 1 540 ? 31.054 -4.892 -26.699 1.00 96.62 540 LYS A O 1
ATOM 4388 N N . PHE A 1 541 ? 28.901 -5.476 -26.440 1.00 94.62 541 PHE A N 1
ATOM 4389 C CA . PHE A 1 541 ? 28.351 -4.238 -26.994 1.00 94.62 541 PHE A CA 1
ATOM 4390 C C . PHE A 1 541 ? 28.025 -3.184 -25.939 1.00 94.62 541 PHE A C 1
ATOM 4392 O O . PHE A 1 541 ? 27.770 -2.037 -26.304 1.00 94.62 541 PHE A O 1
ATOM 4399 N N . PHE A 1 542 ? 28.048 -3.557 -24.658 1.00 94.44 542 PHE A N 1
ATOM 4400 C CA . PHE A 1 542 ? 27.592 -2.732 -23.544 1.00 94.44 542 PHE A CA 1
ATOM 4401 C C . PHE A 1 542 ? 26.204 -2.120 -23.829 1.00 94.44 542 PHE A C 1
ATOM 4403 O O . PHE A 1 542 ? 25.994 -0.911 -23.719 1.00 94.44 542 PHE A O 1
ATOM 4410 N N . ASN A 1 543 ? 25.278 -2.959 -24.312 1.00 95.44 543 ASN A N 1
ATOM 4411 C CA . ASN A 1 543 ? 23.926 -2.590 -24.750 1.00 95.44 543 ASN A CA 1
ATOM 4412 C C . ASN A 1 543 ? 23.050 -3.855 -24.883 1.00 95.44 543 ASN A C 1
ATOM 4414 O O . ASN A 1 543 ? 23.572 -4.967 -24.858 1.00 95.44 543 ASN A O 1
ATOM 4418 N N . CYS A 1 544 ? 21.757 -3.686 -25.165 1.00 96.31 544 CYS A N 1
ATOM 4419 C CA . CYS A 1 544 ? 20.838 -4.740 -25.615 1.00 96.31 544 CYS A CA 1
ATOM 4420 C C . CYS A 1 544 ? 20.437 -5.800 -24.576 1.00 96.31 544 CYS A C 1
ATOM 4422 O O . CYS A 1 544 ? 19.909 -6.846 -24.952 1.00 96.31 544 CYS A O 1
ATOM 4424 N N . GLU A 1 545 ? 20.643 -5.543 -23.289 1.00 97.00 545 GLU A N 1
ATOM 4425 C CA . GLU A 1 545 ? 20.136 -6.366 -22.188 1.00 97.00 545 GLU A CA 1
ATOM 4426 C C . GLU A 1 545 ? 18.601 -6.434 -22.191 1.00 97.00 545 GLU A C 1
ATOM 4428 O O . GLU A 1 545 ? 18.008 -7.494 -21.989 1.00 97.00 545 GLU A O 1
ATOM 4433 N N . ASP A 1 546 ? 17.954 -5.311 -22.504 1.00 96.75 546 ASP A N 1
ATOM 4434 C CA . ASP A 1 546 ? 16.505 -5.196 -22.640 1.00 96.75 546 ASP A CA 1
ATOM 4435 C C . ASP A 1 546 ? 15.999 -5.979 -23.862 1.00 96.75 546 ASP A C 1
ATOM 4437 O O . ASP A 1 546 ? 15.026 -6.731 -23.772 1.00 96.75 546 ASP A O 1
ATOM 4441 N N . VAL A 1 547 ? 16.694 -5.860 -24.998 1.00 96.81 547 VAL A N 1
ATOM 4442 C CA . VAL A 1 547 ? 16.406 -6.610 -26.226 1.00 96.81 547 VAL A CA 1
ATOM 4443 C C . VAL A 1 547 ? 16.521 -8.109 -25.962 1.00 96.81 547 VAL A C 1
ATOM 4445 O O . VAL A 1 547 ? 15.600 -8.848 -26.303 1.00 96.81 547 VAL A O 1
ATOM 4448 N N . LEU A 1 548 ? 17.602 -8.558 -25.317 1.00 97.38 548 LEU A N 1
ATOM 4449 C CA . LEU A 1 548 ? 17.806 -9.969 -24.994 1.00 97.38 548 LEU A CA 1
ATOM 4450 C C . LEU A 1 548 ? 16.643 -10.521 -24.163 1.00 97.38 548 LEU A C 1
ATOM 4452 O O . LEU A 1 548 ? 16.077 -11.552 -24.523 1.00 97.38 548 LEU A O 1
ATOM 4456 N N . LEU A 1 549 ? 16.228 -9.816 -23.103 1.00 96.31 549 LEU A N 1
ATOM 4457 C CA . LEU A 1 549 ? 15.113 -10.267 -22.268 1.00 96.31 549 LEU A CA 1
ATOM 4458 C C . LEU A 1 549 ? 13.810 -10.412 -23.071 1.00 96.31 549 LEU A C 1
ATOM 4460 O O . LEU A 1 549 ? 13.081 -11.385 -22.883 1.00 96.31 549 LEU A O 1
ATOM 4464 N N . ASN A 1 550 ? 13.530 -9.490 -23.997 1.00 95.88 550 ASN A N 1
ATOM 4465 C CA . ASN A 1 550 ? 12.341 -9.574 -24.848 1.00 95.88 550 ASN A CA 1
ATOM 4466 C C . ASN A 1 550 ? 12.374 -10.798 -25.781 1.00 95.88 550 ASN A C 1
ATOM 4468 O O . ASN A 1 550 ? 11.348 -11.460 -25.932 1.00 95.88 550 ASN A O 1
ATOM 4472 N N . PHE A 1 551 ? 13.533 -11.144 -26.357 1.00 94.75 551 PHE A N 1
ATOM 4473 C CA . PHE A 1 551 ? 13.686 -12.370 -27.158 1.00 94.75 551 PHE A CA 1
ATOM 4474 C C . PHE A 1 551 ? 13.441 -13.631 -26.321 1.00 94.75 551 PHE A C 1
ATOM 4476 O O . PHE A 1 551 ? 12.695 -14.517 -26.739 1.00 94.75 551 PHE A O 1
ATOM 4483 N N . LEU A 1 552 ? 13.994 -13.685 -25.109 1.00 93.81 552 LEU A N 1
ATOM 4484 C CA . LEU A 1 552 ? 13.802 -14.811 -24.193 1.00 93.81 552 LEU A CA 1
ATOM 4485 C C . LEU A 1 552 ? 12.330 -14.969 -23.765 1.00 93.81 552 LEU A C 1
ATOM 4487 O O . LEU A 1 552 ? 11.804 -16.082 -23.680 1.00 93.81 552 LEU A O 1
ATOM 4491 N N . TYR A 1 553 ? 11.624 -13.858 -23.539 1.00 92.25 553 TYR A N 1
ATOM 4492 C CA . TYR A 1 553 ? 10.190 -13.875 -23.239 1.00 92.25 553 TYR A CA 1
ATOM 4493 C C . TYR A 1 553 ? 9.346 -14.309 -24.438 1.00 92.25 553 TYR A C 1
ATOM 4495 O O . TYR A 1 553 ? 8.379 -15.051 -24.260 1.00 92.25 553 TYR A O 1
ATOM 4503 N N . ALA A 1 554 ? 9.701 -13.874 -25.648 1.00 89.62 554 ALA A N 1
ATOM 4504 C CA . ALA A 1 554 ? 9.013 -14.283 -26.866 1.00 89.62 554 ALA A CA 1
ATOM 4505 C C . ALA A 1 554 ? 9.171 -15.788 -27.131 1.00 89.62 554 ALA A C 1
ATOM 4507 O O . ALA A 1 554 ? 8.192 -16.446 -27.471 1.00 89.62 554 ALA A O 1
ATOM 4508 N N . ASN A 1 555 ? 10.365 -16.344 -26.909 1.00 84.81 555 ASN A N 1
ATOM 4509 C CA . ASN A 1 555 ? 10.640 -17.761 -27.152 1.00 84.81 555 ASN A CA 1
ATOM 4510 C C . ASN A 1 555 ? 10.003 -18.691 -26.099 1.00 84.81 555 ASN A C 1
ATOM 4512 O O . ASN A 1 555 ? 9.505 -19.764 -26.424 1.00 84.81 555 ASN A O 1
ATOM 4516 N N . SER A 1 556 ? 9.966 -18.267 -24.830 1.00 77.44 556 SER A N 1
ATOM 4517 C CA . SER A 1 556 ? 9.388 -19.063 -23.730 1.00 77.44 556 SER A CA 1
ATOM 4518 C C . SER A 1 556 ? 7.854 -19.034 -23.662 1.00 77.44 556 SER A C 1
ATOM 4520 O O . SER A 1 556 ? 7.247 -19.828 -22.940 1.00 77.44 556 SER A O 1
ATOM 4522 N N . SER A 1 557 ? 7.198 -18.117 -24.378 1.00 63.22 557 SER A N 1
ATOM 4523 C CA . SER A 1 557 ? 5.745 -17.940 -24.307 1.00 63.22 557 SER A CA 1
ATOM 4524 C C . SER A 1 557 ? 5.030 -18.880 -25.279 1.00 63.22 557 SER A C 1
ATOM 4526 O O . SER A 1 557 ? 4.770 -18.540 -26.428 1.00 63.22 557 SER A O 1
ATOM 4528 N N . SER A 1 558 ? 4.657 -20.065 -24.795 1.00 57.75 558 SER A N 1
ATOM 4529 C CA . SER A 1 558 ? 3.971 -21.113 -25.568 1.00 57.75 558 SER A CA 1
ATOM 4530 C C . SER A 1 558 ? 2.565 -20.736 -26.068 1.00 57.75 558 SER A C 1
ATOM 4532 O O . SER A 1 558 ? 2.047 -21.386 -26.973 1.00 57.75 558 SER A O 1
ATOM 4534 N N . SER A 1 559 ? 1.954 -19.662 -25.556 1.00 53.38 559 SER A N 1
ATOM 4535 C CA . SER A 1 559 ? 0.742 -19.061 -26.126 1.00 53.38 559 SER A CA 1
ATOM 4536 C C . SER A 1 559 ? 0.496 -17.655 -25.563 1.00 53.38 559 SER A C 1
ATOM 4538 O O . SER A 1 559 ? 0.486 -17.483 -24.346 1.00 53.38 559 SER A O 1
ATOM 4540 N N . SER A 1 560 ? 0.193 -16.684 -26.433 1.00 64.94 560 SER A N 1
ATOM 4541 C CA . SER A 1 560 ? -0.292 -15.316 -26.146 1.00 64.94 560 SER A CA 1
ATOM 4542 C C . SER A 1 560 ? 0.713 -14.315 -25.536 1.00 64.94 560 SER A C 1
ATOM 4544 O O . SER A 1 560 ? 1.061 -14.392 -24.367 1.00 64.94 560 SER A O 1
ATOM 4546 N N . GLN A 1 561 ? 1.115 -13.334 -26.354 1.00 84.06 561 GLN A N 1
ATOM 4547 C CA . GLN A 1 561 ? 1.668 -12.018 -25.992 1.00 84.06 561 GLN A CA 1
ATOM 4548 C C . GLN A 1 561 ? 2.720 -11.963 -24.871 1.00 84.06 561 GLN A C 1
ATOM 4550 O O . GLN A 1 561 ? 2.398 -11.997 -23.689 1.00 84.06 561 GLN A O 1
ATOM 4555 N N . ALA A 1 562 ? 3.982 -11.759 -25.257 1.00 89.94 562 ALA A N 1
ATOM 4556 C CA . ALA A 1 562 ? 5.114 -11.616 -24.338 1.00 89.94 562 ALA A CA 1
ATOM 4557 C C . ALA A 1 562 ? 5.208 -10.236 -23.655 1.00 89.94 562 ALA A C 1
ATOM 4559 O O . ALA A 1 562 ? 5.805 -10.115 -22.583 1.00 89.94 562 ALA A O 1
ATOM 4560 N N . VAL A 1 563 ? 4.636 -9.200 -24.277 1.00 93.75 563 VAL A N 1
ATOM 4561 C CA . VAL A 1 563 ? 4.813 -7.798 -23.880 1.00 93.75 563 VAL A CA 1
ATOM 4562 C C . VAL A 1 563 ? 3.491 -7.043 -23.851 1.00 93.75 563 VAL A C 1
ATOM 4564 O O . VAL A 1 563 ? 2.616 -7.288 -24.678 1.00 93.75 563 VAL A O 1
ATOM 4567 N N . GLU A 1 564 ? 3.368 -6.092 -22.933 1.00 94.62 564 GLU A N 1
ATOM 4568 C CA . GLU A 1 564 ? 2.196 -5.231 -22.776 1.00 94.62 564 GLU A CA 1
ATOM 4569 C C . GLU A 1 564 ? 2.638 -3.770 -22.650 1.00 94.62 564 GLU A C 1
ATOM 4571 O O . GLU A 1 564 ? 3.546 -3.446 -21.877 1.00 94.62 564 GLU A O 1
ATOM 4576 N N . TYR A 1 565 ? 1.994 -2.886 -23.407 1.00 95.38 565 TYR A N 1
ATOM 4577 C CA . TYR A 1 565 ? 2.260 -1.455 -23.357 1.00 95.38 565 TYR A CA 1
ATOM 4578 C C . TYR A 1 565 ? 1.265 -0.726 -22.451 1.00 95.38 565 TYR A C 1
ATOM 4580 O O . TYR A 1 565 ? 0.056 -0.920 -22.555 1.00 95.38 565 TYR A O 1
ATOM 4588 N N . VAL A 1 566 ? 1.788 0.170 -21.615 1.00 94.56 566 VAL A N 1
ATOM 4589 C CA . VAL A 1 566 ? 1.008 1.161 -20.869 1.00 94.56 566 VAL A CA 1
ATOM 4590 C C . VAL A 1 566 ? 1.544 2.545 -21.209 1.00 94.56 566 VAL A C 1
ATOM 4592 O O . VAL A 1 566 ? 2.735 2.819 -21.063 1.00 94.56 566 VAL A O 1
ATOM 4595 N N . ARG A 1 567 ? 0.676 3.443 -21.669 1.00 91.88 567 ARG A N 1
ATOM 4596 C CA . ARG A 1 567 ? 1.027 4.824 -21.975 1.00 91.88 567 ARG A CA 1
ATOM 4597 C C . ARG A 1 567 ? 1.147 5.638 -20.689 1.00 91.88 567 ARG A C 1
ATOM 4599 O O . ARG A 1 567 ? 0.162 5.788 -19.967 1.00 91.88 567 ARG A O 1
ATOM 4606 N N . PRO A 1 568 ? 2.320 6.233 -20.427 1.00 87.88 568 PRO A N 1
ATOM 4607 C CA . PRO A 1 568 ? 2.465 7.141 -19.307 1.00 87.88 568 PRO A CA 1
ATOM 4608 C C . PRO A 1 568 ? 1.839 8.503 -19.627 1.00 87.88 568 PRO A C 1
ATOM 4610 O O . PRO A 1 568 ? 1.948 9.018 -20.745 1.00 87.88 568 PRO A O 1
ATOM 4613 N N . SER A 1 569 ? 1.214 9.109 -18.622 1.00 82.69 569 SER A N 1
ATOM 4614 C CA . SER A 1 569 ? 0.616 10.442 -18.719 1.00 82.69 569 SER A CA 1
ATOM 4615 C C . SER A 1 569 ? 1.694 11.526 -18.682 1.00 82.69 569 SER A C 1
ATOM 4617 O O . SER A 1 569 ? 1.603 12.529 -19.393 1.00 82.69 569 SER A O 1
ATOM 4619 N N . TRP A 1 570 ? 2.737 11.320 -17.870 1.00 76.25 570 TRP A N 1
ATOM 4620 C CA . TRP A 1 570 ? 3.858 12.243 -17.746 1.00 76.25 570 TRP A CA 1
ATOM 4621 C C . TRP A 1 570 ? 5.165 11.508 -17.438 1.00 76.25 570 TRP A C 1
ATOM 4623 O O . TRP A 1 570 ? 5.244 10.723 -16.494 1.00 76.25 570 TRP A O 1
ATOM 4633 N N . VAL A 1 571 ? 6.207 11.800 -18.219 1.00 84.25 571 VAL A N 1
ATOM 4634 C CA . VAL A 1 571 ? 7.554 11.252 -18.020 1.00 84.25 571 VAL A CA 1
ATOM 4635 C C . VAL A 1 571 ? 8.588 12.346 -18.207 1.00 84.25 571 VAL A C 1
ATOM 4637 O O . VAL A 1 571 ? 8.529 13.111 -19.174 1.00 84.25 571 VAL A O 1
ATOM 4640 N N . VAL A 1 572 ? 9.564 12.389 -17.307 1.00 81.94 572 VAL A N 1
ATOM 4641 C CA . VAL A 1 572 ? 10.756 13.219 -17.435 1.00 81.94 572 VAL A CA 1
ATOM 4642 C C . VAL A 1 572 ? 11.978 12.329 -17.551 1.00 81.94 572 VAL A C 1
ATOM 4644 O O . VAL A 1 572 ? 12.267 11.518 -16.678 1.00 81.94 572 VAL A O 1
ATOM 4647 N N . ASP A 1 573 ? 12.696 12.533 -18.646 1.00 83.25 573 ASP A N 1
ATOM 4648 C CA . ASP A 1 573 ? 13.992 11.931 -18.915 1.00 83.25 573 ASP A CA 1
ATOM 4649 C C . ASP A 1 573 ? 15.088 12.881 -18.413 1.00 83.25 573 ASP A C 1
ATOM 4651 O O . ASP A 1 573 ? 15.392 13.908 -19.031 1.00 83.25 573 ASP A O 1
ATOM 4655 N N . MET A 1 574 ? 15.645 12.543 -17.252 1.00 80.44 574 MET A N 1
ATOM 4656 C CA . MET A 1 574 ? 16.677 13.307 -16.563 1.00 80.44 574 MET A CA 1
ATOM 4657 C C . MET A 1 574 ? 18.036 13.222 -17.255 1.00 80.44 574 MET A C 1
ATOM 4659 O O . MET A 1 574 ? 18.901 14.063 -16.997 1.00 80.44 574 MET A O 1
ATOM 4663 N N . SER A 1 575 ? 18.225 12.269 -18.175 1.00 77.56 575 SER A N 1
ATOM 4664 C CA . SER A 1 575 ? 19.454 12.148 -18.962 1.00 77.56 575 SER A CA 1
ATOM 4665 C C . SER A 1 575 ? 19.683 13.371 -19.848 1.00 77.56 575 SER A C 1
ATOM 4667 O O . SER A 1 575 ? 20.811 13.680 -20.202 1.00 77.56 575 SER A O 1
ATOM 4669 N N . LYS A 1 576 ? 18.628 14.138 -20.149 1.00 73.69 576 LYS A N 1
ATOM 4670 C CA . LYS A 1 576 ? 18.721 15.402 -20.896 1.00 73.69 576 LYS A CA 1
ATOM 4671 C C . LYS A 1 576 ? 19.297 16.553 -20.075 1.00 73.69 576 LYS A C 1
ATOM 4673 O O . LYS A 1 576 ? 19.712 17.557 -20.649 1.00 73.69 576 LYS A O 1
ATOM 4678 N N . PHE A 1 577 ? 19.307 16.422 -18.750 1.00 68.62 577 PHE A N 1
ATOM 4679 C CA . PHE A 1 577 ? 19.897 17.399 -17.834 1.00 68.62 577 PHE A CA 1
ATOM 4680 C C . PHE A 1 577 ? 21.291 16.980 -17.356 1.00 68.62 577 PHE A C 1
ATOM 4682 O O . PHE A 1 577 ? 21.994 17.792 -16.756 1.00 68.62 577 PHE A O 1
ATOM 4689 N N . SER A 1 578 ? 21.709 15.742 -17.632 1.00 63.97 578 SER A N 1
ATOM 4690 C CA . SER A 1 578 ? 23.048 15.242 -17.339 1.00 63.97 578 SER A CA 1
ATOM 4691 C C . SER A 1 578 ? 23.848 15.075 -18.635 1.00 63.97 578 SER A C 1
ATOM 4693 O O . SER A 1 578 ? 23.338 14.671 -19.669 1.00 63.97 578 SER A O 1
ATOM 4695 N N . GLY A 1 579 ? 25.146 15.375 -18.622 1.00 63.00 579 GLY A N 1
ATOM 4696 C CA . GLY A 1 579 ? 26.003 15.172 -19.803 1.00 63.00 579 GLY A CA 1
ATOM 4697 C C . GLY A 1 579 ? 26.341 13.701 -20.085 1.00 63.00 579 GLY A C 1
ATOM 4698 O O . GLY A 1 579 ? 27.278 13.431 -20.832 1.00 63.00 579 GLY A O 1
ATOM 4699 N N . VAL A 1 580 ? 25.667 12.747 -19.432 1.00 65.44 580 VAL A N 1
ATOM 4700 C CA . VAL A 1 580 ? 26.119 11.357 -19.322 1.00 65.44 580 VAL A CA 1
ATOM 4701 C C . VAL A 1 580 ? 24.965 10.403 -19.632 1.00 65.44 580 VAL A C 1
ATOM 4703 O O . VAL A 1 580 ? 24.211 10.021 -18.739 1.00 65.44 580 VAL A O 1
ATOM 4706 N N . ALA A 1 581 ? 24.836 10.003 -20.899 1.00 73.31 581 ALA A N 1
ATOM 4707 C CA . ALA A 1 581 ? 23.825 9.059 -21.380 1.00 73.31 581 ALA A CA 1
ATOM 4708 C C . ALA A 1 581 ? 24.411 8.089 -22.417 1.00 73.31 581 ALA A C 1
ATOM 4710 O O . ALA A 1 581 ? 25.098 8.511 -23.349 1.00 73.31 581 ALA A O 1
ATOM 4711 N N . ILE A 1 582 ? 24.097 6.793 -22.296 1.00 70.25 582 ILE A N 1
ATOM 4712 C CA . ILE A 1 582 ? 24.542 5.748 -23.245 1.00 70.25 582 ILE A CA 1
ATOM 4713 C C . ILE A 1 582 ? 23.929 5.980 -24.642 1.00 70.25 582 ILE A C 1
ATOM 4715 O O . ILE A 1 582 ? 24.535 5.665 -25.665 1.00 70.25 582 ILE A O 1
ATOM 4719 N N . SER A 1 583 ? 22.740 6.583 -24.698 1.00 69.31 583 SER A N 1
ATOM 4720 C CA . SER A 1 583 ? 22.003 6.915 -25.923 1.00 69.31 583 SER A CA 1
ATOM 4721 C C . SER A 1 583 ? 22.293 8.322 -26.470 1.00 69.31 583 SER A C 1
ATOM 4723 O O . SER A 1 583 ? 21.604 8.767 -27.391 1.00 69.31 583 SER A O 1
ATOM 4725 N N . GLY A 1 584 ? 23.322 9.016 -25.955 1.00 70.50 584 GLY A N 1
ATOM 4726 C CA . GLY A 1 584 ? 23.647 10.397 -26.336 1.00 70.50 584 GLY A CA 1
ATOM 4727 C C . GLY A 1 584 ? 23.883 10.599 -27.841 1.00 70.50 584 GLY A C 1
ATOM 4728 O O . GLY A 1 584 ? 23.524 11.641 -28.382 1.00 70.50 584 GLY A O 1
ATOM 4729 N N . ASN A 1 585 ? 24.402 9.580 -28.543 1.00 79.88 585 ASN A N 1
ATOM 4730 C CA . ASN A 1 585 ? 24.360 9.504 -30.007 1.00 79.88 585 ASN A CA 1
ATOM 4731 C C . ASN A 1 585 ? 23.327 8.458 -30.446 1.00 79.88 585 ASN A C 1
ATOM 4733 O O . ASN A 1 585 ? 23.637 7.275 -30.613 1.00 79.88 585 ASN A O 1
ATOM 4737 N N . THR A 1 586 ? 22.090 8.912 -30.641 1.00 79.69 586 THR A N 1
ATOM 4738 C CA . THR A 1 586 ? 20.941 8.045 -30.925 1.00 79.69 586 THR A CA 1
ATOM 4739 C C . THR A 1 586 ? 21.136 7.176 -32.167 1.00 79.69 586 THR A C 1
ATOM 4741 O O . THR A 1 586 ? 20.772 6.006 -32.137 1.00 79.69 586 THR A O 1
ATOM 4744 N N . GLN A 1 587 ? 21.759 7.685 -33.236 1.00 83.00 587 GLN A N 1
ATOM 4745 C CA . GLN A 1 587 ? 21.927 6.907 -34.470 1.00 83.00 587 GLN A CA 1
ATOM 4746 C C . GLN A 1 587 ? 22.886 5.729 -34.274 1.00 83.00 587 GLN A C 1
ATOM 4748 O O . GLN A 1 587 ? 22.595 4.614 -34.703 1.00 83.00 587 GLN A O 1
ATOM 4753 N N . VAL A 1 588 ? 24.026 5.967 -33.619 1.00 86.62 588 VAL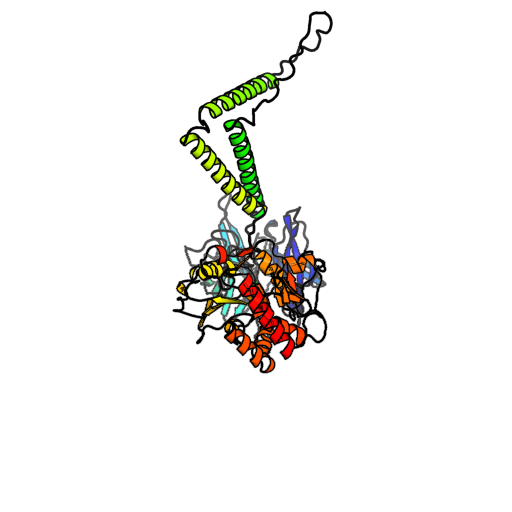 A N 1
ATOM 4754 C CA . VAL A 1 588 ? 25.000 4.906 -33.319 1.00 86.62 588 VAL A CA 1
ATOM 4755 C C . VAL A 1 588 ? 24.381 3.887 -32.365 1.00 86.62 588 VAL A C 1
ATOM 4757 O O . VAL A 1 588 ? 24.501 2.685 -32.583 1.00 86.62 588 VAL A O 1
ATOM 4760 N N . HIS A 1 589 ? 23.653 4.364 -31.356 1.00 87.62 589 HIS A N 1
ATOM 4761 C CA . HIS A 1 589 ? 22.966 3.509 -30.397 1.00 87.62 589 HIS A CA 1
ATOM 4762 C C . HIS A 1 589 ? 21.898 2.613 -31.058 1.00 87.62 589 HIS A C 1
ATOM 4764 O O . HIS A 1 589 ? 21.849 1.414 -30.788 1.00 87.62 589 HIS A O 1
ATOM 4770 N N . GLU A 1 590 ? 21.071 3.156 -31.960 1.00 89.44 590 GLU A N 1
ATOM 4771 C CA . GLU A 1 590 ? 20.071 2.381 -32.714 1.00 89.44 590 GLU A CA 1
ATOM 4772 C C . GLU A 1 590 ? 20.712 1.370 -33.685 1.00 89.44 590 GLU A C 1
ATOM 4774 O O . GLU A 1 590 ? 20.166 0.279 -33.889 1.00 89.44 590 GLU A O 1
ATOM 4779 N N . ASN A 1 591 ? 21.874 1.699 -34.261 1.00 92.06 591 ASN A N 1
ATOM 4780 C CA . ASN A 1 591 ? 22.626 0.777 -35.115 1.00 92.06 591 ASN A CA 1
ATOM 4781 C C . ASN A 1 591 ? 23.146 -0.422 -34.308 1.00 92.06 591 ASN A C 1
ATOM 4783 O O . ASN A 1 591 ? 22.874 -1.554 -34.693 1.00 92.06 591 ASN A O 1
ATOM 4787 N N . ILE A 1 592 ? 23.769 -0.186 -33.145 1.00 93.06 592 ILE A N 1
ATOM 4788 C CA . ILE A 1 592 ? 24.224 -1.261 -32.243 1.00 93.06 592 ILE A CA 1
ATOM 4789 C C . ILE A 1 592 ? 23.052 -2.172 -31.856 1.00 93.06 592 ILE A C 1
ATOM 4791 O O . ILE A 1 592 ? 23.165 -3.393 -31.919 1.00 93.06 592 ILE A O 1
ATOM 4795 N N . ARG A 1 593 ? 21.888 -1.599 -31.517 1.00 95.44 593 ARG A N 1
ATOM 4796 C CA . ARG A 1 593 ? 20.687 -2.393 -31.206 1.00 95.44 593 ARG A CA 1
ATOM 4797 C C . ARG A 1 593 ? 20.189 -3.216 -32.393 1.00 95.44 593 ARG A C 1
ATOM 4799 O O . ARG A 1 593 ? 19.687 -4.320 -32.197 1.00 95.44 593 ARG A O 1
ATOM 4806 N N . SER A 1 594 ? 20.328 -2.708 -33.616 1.00 95.56 594 SER A N 1
ATOM 4807 C CA . SER A 1 594 ? 20.008 -3.479 -34.823 1.00 95.56 594 SER A CA 1
ATOM 4808 C C . SER A 1 594 ? 20.981 -4.644 -35.027 1.00 95.56 594 SER A C 1
ATOM 4810 O O . SER A 1 594 ? 20.538 -5.732 -35.385 1.00 95.56 594 SER A O 1
ATOM 4812 N N . ASP A 1 595 ? 22.267 -4.458 -34.721 1.00 96.12 595 ASP A N 1
ATOM 4813 C CA . ASP A 1 595 ? 23.268 -5.531 -34.768 1.00 96.12 595 ASP A CA 1
ATOM 4814 C C . ASP A 1 595 ? 22.997 -6.606 -33.702 1.00 96.12 595 ASP A C 1
ATOM 4816 O O . ASP A 1 595 ? 23.117 -7.800 -33.977 1.00 96.12 595 ASP A O 1
ATOM 4820 N N . CYS A 1 596 ? 22.566 -6.208 -32.499 1.00 96.69 596 CYS A N 1
ATOM 4821 C CA . CYS A 1 596 ? 22.107 -7.143 -31.468 1.00 96.69 596 CYS A CA 1
ATOM 4822 C C . CYS A 1 596 ? 20.912 -7.973 -31.942 1.00 96.69 596 CYS A C 1
ATOM 4824 O O . CYS A 1 596 ? 20.916 -9.188 -31.782 1.00 96.69 596 CYS A O 1
ATOM 4826 N N . ILE A 1 597 ? 19.907 -7.334 -32.554 1.00 96.19 597 ILE A N 1
ATOM 4827 C CA . ILE A 1 597 ? 18.730 -8.027 -33.097 1.00 96.19 597 ILE A CA 1
ATOM 4828 C C . ILE A 1 597 ? 19.138 -9.057 -34.144 1.00 96.19 597 ILE A C 1
ATOM 4830 O O . ILE A 1 597 ? 18.600 -10.159 -34.121 1.00 96.19 597 ILE A O 1
ATOM 4834 N N . ALA A 1 598 ? 20.075 -8.728 -35.038 1.00 95.44 598 ALA A N 1
ATOM 4835 C CA . ALA A 1 598 ? 20.553 -9.674 -36.043 1.00 95.44 598 ALA A CA 1
ATOM 4836 C C . ALA A 1 598 ? 21.127 -10.936 -35.378 1.00 95.44 598 ALA A C 1
ATOM 4838 O O . ALA A 1 598 ? 20.670 -12.039 -35.667 1.00 95.44 598 ALA A O 1
ATOM 4839 N N . LYS A 1 599 ? 22.022 -10.766 -34.398 1.00 96.06 599 LYS A N 1
ATOM 4840 C CA . LYS A 1 599 ? 22.611 -11.889 -33.652 1.00 96.06 599 LYS A CA 1
ATOM 4841 C C . LYS A 1 599 ? 21.589 -12.676 -32.837 1.00 96.06 599 LYS A C 1
ATOM 4843 O O . LYS A 1 599 ? 21.587 -13.897 -32.854 1.00 96.06 599 LYS A O 1
ATOM 4848 N N . PHE A 1 600 ? 20.696 -11.995 -32.126 1.00 96.06 600 PHE A N 1
ATOM 4849 C CA . PHE A 1 600 ? 19.667 -12.666 -31.330 1.00 96.06 600 PHE A CA 1
ATOM 4850 C C . PHE A 1 600 ? 18.643 -13.390 -32.202 1.00 96.06 600 PHE A C 1
ATOM 4852 O O . PHE A 1 600 ? 18.129 -14.421 -31.787 1.00 96.06 600 PHE A O 1
ATOM 4859 N N . THR A 1 601 ? 18.395 -12.912 -33.422 1.00 94.25 601 THR A N 1
ATOM 4860 C CA . THR A 1 601 ? 17.553 -13.625 -34.392 1.00 94.25 601 THR A CA 1
ATOM 4861 C C . THR A 1 601 ? 18.208 -14.928 -34.851 1.00 94.25 601 THR A C 1
ATOM 4863 O O . THR A 1 601 ? 17.507 -15.919 -35.036 1.00 94.25 601 THR A O 1
ATOM 4866 N N . GLU A 1 602 ? 19.535 -14.952 -35.007 1.00 93.69 602 GLU A N 1
ATOM 4867 C CA . GLU A 1 602 ? 20.286 -16.172 -35.337 1.00 93.69 602 GLU A CA 1
ATOM 4868 C C . GLU A 1 602 ? 20.245 -17.198 -34.194 1.00 93.69 602 GLU A C 1
ATOM 4870 O O . GLU A 1 602 ? 20.091 -18.388 -34.456 1.00 93.69 602 GLU A O 1
ATOM 4875 N N . ILE A 1 603 ? 20.334 -16.741 -32.939 1.00 94.00 603 ILE A N 1
ATOM 4876 C CA . ILE A 1 603 ? 20.385 -17.616 -31.755 1.00 94.00 603 ILE A CA 1
ATOM 4877 C C . ILE A 1 603 ? 18.986 -18.097 -31.329 1.00 94.00 603 ILE A C 1
ATOM 4879 O O . ILE A 1 603 ? 18.791 -19.279 -31.061 1.00 94.00 603 ILE A O 1
ATOM 4883 N N . TYR A 1 604 ? 18.006 -17.192 -31.257 1.00 92.06 604 TYR A N 1
ATOM 4884 C CA . TYR A 1 604 ? 16.697 -17.442 -30.629 1.00 92.06 604 TYR A CA 1
ATOM 4885 C C . TYR A 1 604 ? 15.519 -17.442 -31.615 1.00 92.06 604 TYR A C 1
ATOM 4887 O O . TYR A 1 604 ? 14.379 -17.673 -31.213 1.00 92.06 604 TYR A O 1
ATOM 4895 N N . GLY A 1 605 ? 15.760 -17.173 -32.900 1.00 89.56 605 GLY A N 1
ATOM 4896 C CA . GLY A 1 605 ? 14.715 -17.068 -33.917 1.00 89.56 605 GLY A CA 1
ATOM 4897 C C . GLY A 1 605 ? 14.051 -15.688 -34.000 1.00 89.56 605 GLY A C 1
ATOM 4898 O O . GLY A 1 605 ? 14.439 -14.724 -33.344 1.00 89.56 605 GLY A O 1
ATOM 4899 N N . SER A 1 606 ? 13.047 -15.566 -34.875 1.00 86.19 606 SER A N 1
ATOM 4900 C CA . SER A 1 606 ? 12.415 -14.278 -35.195 1.00 86.19 606 SER A CA 1
ATOM 4901 C C . SER A 1 606 ? 11.371 -13.843 -34.163 1.00 86.19 606 SER A C 1
ATOM 4903 O O . SER A 1 606 ? 10.445 -14.590 -33.846 1.00 86.19 606 SER A O 1
ATOM 4905 N N . ILE A 1 607 ? 11.454 -12.579 -33.734 1.00 86.06 607 ILE A N 1
ATOM 4906 C CA . ILE A 1 607 ? 10.456 -11.925 -32.870 1.00 86.06 607 ILE A CA 1
ATOM 4907 C C . ILE A 1 607 ? 9.322 -11.226 -33.658 1.00 86.06 607 ILE A C 1
ATOM 4909 O O . ILE A 1 607 ? 8.326 -10.799 -33.076 1.00 86.06 607 ILE A O 1
ATOM 4913 N N . ASP A 1 608 ? 9.432 -11.112 -34.989 1.00 79.94 608 ASP A N 1
ATOM 4914 C CA . ASP A 1 608 ? 8.484 -10.352 -35.835 1.00 79.94 608 ASP A CA 1
ATOM 4915 C C . ASP A 1 608 ? 7.061 -10.940 -35.822 1.00 79.94 608 ASP A C 1
ATOM 4917 O O . ASP A 1 608 ? 6.071 -10.218 -35.930 1.00 79.94 608 ASP A O 1
ATOM 4921 N N . ASN A 1 609 ? 6.947 -12.249 -35.575 1.00 76.56 609 ASN A N 1
ATOM 4922 C CA . ASN A 1 609 ? 5.664 -12.951 -35.466 1.00 76.56 609 ASN A CA 1
ATOM 4923 C C . ASN A 1 609 ? 4.835 -12.526 -34.236 1.00 76.56 609 ASN A C 1
ATOM 4925 O O . ASN A 1 609 ? 3.658 -12.865 -34.149 1.00 76.56 609 ASN A O 1
ATOM 4929 N N . TRP A 1 610 ? 5.423 -11.779 -33.296 1.00 82.50 610 TRP A N 1
ATOM 4930 C CA . TRP A 1 610 ? 4.811 -11.389 -32.021 1.00 82.50 610 TRP A CA 1
ATOM 4931 C C . TRP A 1 610 ? 4.448 -9.901 -31.972 1.00 82.50 610 TRP A C 1
ATOM 4933 O O . TRP A 1 610 ? 4.659 -9.237 -30.956 1.00 82.50 610 TRP A O 1
ATOM 4943 N N . LYS A 1 611 ? 3.938 -9.358 -33.082 1.00 88.44 611 LYS A N 1
ATOM 4944 C CA . LYS A 1 611 ? 3.468 -7.970 -33.174 1.00 88.44 611 LYS A CA 1
ATOM 4945 C C . LYS A 1 611 ? 2.083 -7.806 -32.536 1.00 88.44 611 LYS A C 1
ATOM 4947 O O . LYS A 1 611 ? 1.154 -8.530 -32.878 1.00 88.44 611 LYS A O 1
ATOM 4952 N N . TRP A 1 612 ? 1.950 -6.786 -31.694 1.00 89.62 612 TRP A N 1
ATOM 4953 C CA . TRP A 1 612 ? 0.712 -6.369 -31.036 1.00 89.62 612 TRP A CA 1
ATOM 4954 C C . TRP A 1 612 ? 0.323 -4.964 -31.469 1.00 89.62 612 TRP A C 1
ATOM 4956 O O . TRP A 1 612 ? 1.191 -4.122 -31.720 1.00 89.62 612 TRP A O 1
ATOM 4966 N N . ASP A 1 613 ? -0.978 -4.721 -31.573 1.00 90.69 613 ASP A N 1
ATOM 4967 C CA . ASP A 1 613 ? -1.518 -3.422 -31.954 1.00 90.69 613 ASP A CA 1
ATOM 4968 C C . ASP A 1 613 ? -1.608 -2.487 -30.734 1.00 90.69 613 ASP A C 1
ATOM 4970 O O . ASP A 1 613 ? -1.697 -2.926 -29.587 1.00 90.69 613 ASP A O 1
ATOM 4974 N N . PHE A 1 614 ? -1.560 -1.181 -30.993 1.00 91.38 614 PHE A N 1
ATOM 4975 C CA . PHE A 1 614 ? -1.956 -0.164 -30.011 1.00 91.38 614 PHE A CA 1
ATOM 4976 C C . PHE A 1 614 ? -3.490 -0.076 -29.938 1.00 91.38 614 PHE A C 1
ATOM 4978 O O . PHE A 1 614 ? -4.174 -0.611 -30.813 1.00 91.38 614 PHE A O 1
ATOM 4985 N N . ASP A 1 615 ? -4.019 0.644 -28.949 1.00 88.06 615 ASP A N 1
ATOM 4986 C CA . ASP A 1 615 ? -5.459 0.902 -28.770 1.00 88.06 615 ASP A CA 1
ATOM 4987 C C . ASP A 1 615 ? -6.309 -0.379 -28.618 1.00 88.06 615 ASP A C 1
ATOM 4989 O O . ASP A 1 615 ? -7.473 -0.436 -29.022 1.00 88.06 615 ASP A O 1
ATOM 4993 N N . SER A 1 616 ? -5.717 -1.440 -28.075 1.00 84.94 616 SER A N 1
ATOM 4994 C CA . SER A 1 616 ? -6.343 -2.755 -27.914 1.00 84.94 616 SER A CA 1
ATOM 4995 C C . SER A 1 616 ? -6.974 -2.949 -26.532 1.00 84.94 616 SER A C 1
ATOM 4997 O O . SER A 1 616 ? -7.834 -3.823 -26.355 1.00 84.94 616 SER A O 1
ATOM 4999 N N . ARG A 1 617 ? -6.574 -2.142 -25.540 1.00 85.25 617 ARG A N 1
ATOM 5000 C CA . ARG A 1 617 ? -7.036 -2.289 -24.159 1.00 85.25 617 ARG A CA 1
ATOM 5001 C C . ARG A 1 617 ? -8.382 -1.604 -23.932 1.00 85.25 617 ARG A C 1
ATOM 5003 O O . ARG A 1 617 ? -8.656 -0.506 -24.405 1.00 85.25 617 ARG A O 1
ATOM 5010 N N . LYS A 1 618 ? -9.226 -2.237 -23.110 1.00 84.50 618 LYS A N 1
ATOM 5011 C CA . LYS A 1 618 ? -10.546 -1.697 -22.726 1.00 84.50 618 LYS A CA 1
ATOM 5012 C C . LYS A 1 618 ? -10.465 -0.483 -21.797 1.00 84.50 618 LYS A C 1
ATOM 5014 O O . LYS A 1 618 ? -11.423 0.278 -21.726 1.00 84.50 618 LYS A O 1
ATOM 5019 N N . ASP A 1 619 ? -9.363 -0.335 -21.064 1.00 83.06 619 ASP A N 1
ATOM 5020 C CA . ASP A 1 619 ? -9.132 0.774 -20.131 1.00 83.06 619 ASP A CA 1
ATOM 5021 C C . ASP A 1 619 ? -8.627 2.055 -20.823 1.00 83.06 619 ASP A C 1
ATOM 5023 O O . ASP A 1 619 ? -8.606 3.115 -20.199 1.00 83.06 619 ASP A O 1
ATOM 5027 N N . GLY A 1 620 ? -8.256 1.976 -22.108 1.00 85.25 620 GLY A N 1
ATOM 5028 C CA . GLY A 1 620 ? -7.713 3.093 -22.880 1.00 85.25 620 GLY A CA 1
ATOM 5029 C C . GLY A 1 620 ? -6.315 3.531 -22.437 1.00 85.25 620 GLY A C 1
ATOM 5030 O O . GLY A 1 620 ? -5.884 4.630 -22.780 1.00 85.25 620 GLY A O 1
ATOM 5031 N N . TRP A 1 621 ? -5.607 2.714 -21.652 1.00 86.19 621 TRP A N 1
ATOM 5032 C CA . TRP A 1 621 ? -4.283 3.061 -21.134 1.00 86.19 621 TRP A CA 1
ATOM 5033 C C . TRP A 1 621 ? -3.148 2.772 -22.113 1.00 86.19 621 TRP A C 1
ATOM 5035 O O . TRP A 1 621 ? -2.008 3.076 -21.794 1.00 86.19 621 TRP A O 1
ATOM 5045 N N . ASP A 1 622 ? -3.421 2.229 -23.297 1.00 84.50 622 ASP A N 1
ATOM 5046 C CA . ASP A 1 622 ? -2.452 2.038 -24.384 1.00 84.50 622 ASP A CA 1
ATOM 5047 C C . ASP A 1 622 ? -2.626 3.026 -25.552 1.00 84.50 622 ASP A C 1
ATOM 5049 O O . ASP A 1 622 ? -1.908 2.903 -26.551 1.00 84.50 622 ASP A O 1
ATOM 5053 N N . VAL A 1 623 ? -3.525 4.013 -25.403 1.00 78.31 623 VAL A N 1
ATOM 5054 C CA . VAL A 1 623 ? -3.888 5.009 -26.430 1.00 78.31 623 VAL A CA 1
ATOM 5055 C C . VAL A 1 623 ? -2.904 6.147 -26.511 1.00 78.31 623 VAL A C 1
ATOM 5057 O O . VAL A 1 623 ? -2.913 6.972 -25.578 1.00 78.31 623 VAL A O 1
#

Nearest PDB structures (foldseek):
  8og4-assembly1_B  TM=8.251E-01  e=3.588E-16  Homo sapiens
  8og4-assembly1_A  TM=8.239E-01  e=4.937E-16  Homo sapiens
  8og1-assembly1_A  TM=8.060E-01  e=2.750E-16  Homo sapiens
  7au2-assembly1_A  TM=8.086E-01  e=1.678E-15  Homo sapiens
  7sck-assembly1_A  TM=7.941E-01  e=1.653E-14  Homo sapiens

Secondary structure (DSSP, 8-state):
-EEEEETTEEEEEEEEE-TTT--EEEEEEEESSTTSS-EEEEEEE--SS--EEEEEEEETTEEEEEEE-GGGT-EEEEEEEETTTEEEEEEEEESS--EEEEEEEETTEEEEEEEEEESSTT--EEEEEEEEESSTT---EE-TTPSB--S-TT---EEE-S--EEETTEEEEEEEE-SSSTT-EEEEEEEEEESSS-EEEEEE--SPPPPTTGGGSTTSSB---EEEEE-SSS-EEEEE--BSS-TTHHHHHHHHHHHHHHHHHHHHHHHHHHHSS--------------S------S-----HHHHHHHHHHHHHHHHHHHHHHH--TTSHHHHHHHHHHHHHHHHHHHHHHHHHT---S-SSPPPBTTB---EEEEEEE-GGGHHHHHHHHHHHTTSTTEEEEEEEE-SSPPPPGGG---SS-EEEEE-SS--GGGGG---TT---SEEEEE-TTEEE-HHHHHHHHHHHHH-TTSEEES-EEEEETTTTEEE-HHHHHHTT-BSEE-TTEEEEEHHHHHHHHHSSTTHHHHHHHHHHT--HHHHHHHHHHHH-SSS-SEEE---S-EEEGGGTSS--TTSSHHHHHHHHHHHHHHHHHHH--SGGG-B-SS--TTSTT-

Sequence (623 aa):
MLEILQGNILYMFYETKNSITLQGDIAVAKSIDKGVTWEQLGIALDEGYHLSHPYVFNYNDELYMIPETSDRGELRLYKAVDFPLKWTLEKVIMKKAFMNSVIINYGGKYWLFGSYYSGFGFFKNVQQEIWYSSSPLGPWKPHKQNPIYNTGKSFGVLRNGGRPFMYNGNLYRVAQDCGKIYGQRVRTFKVEILTEDEYREVEVPLGIEEPKKGNNAWNGARYHHLDVQDLGSGEWIGVMDGDRALLGDSVHRCIVGSTAVSVVLALFVLVGILLGPVNCVLPQCFHATSKRNDAFLKWEDYPNLFSSKMRWFYTRMNMMSSFLRGWVKPSTCMGKSVVVLIFGLGVVLMCTGVKYIYGGNGAEEPYLWKDQYSQFTLLTMTYEARLWNLKMCVKHYSRCPSVKEIVVVWNKGNPPELGDFDSVVPVRIRVEKQNSLNNRFRVDPLITTKAVLELDDDIMMSCDDIERGFRVWREHPNRIVGFYPRLVAGSPLRYRNERFARKRKGYNMILTGAAFIDRIKAFETYWGEEAKEGREIVDKFFNCEDVLLNFLYANSSSSSQAVEYVRPSWVVDMSKFSGVAISGNTQVHENIRSDCIAKFTEIYGSIDNWKWDFDSRKDGWDV

Organism: Papaver nudicaule (NCBI:txid74823)